Protein AF-A0A8V0Z9I4-F1 (afdb_monomer_lite)

InterPro domains:
  IPR031476 Protein of unknown function DUF4686 [PF15742] (13-391)
  IPR052825 Coiled-coil domain-containing protein Prefoldin subunit beta-like [PTHR34479] (6-498)

Organism: Gallus gallus (NCBI:txid9031)

Radius of gyration: 85.53 Å; chains: 1; bounding box: 218×69×250 Å

Secondary structure (DSSP, 8-state):
--SHHHHHHHHHHHHHHHHHHHHHHHHHHHHHHHHHHHHHHHHHHHHHHHHHHHHHHHHHHHHHHHHHHHHHHHHHHHHHHHHHHHHHHHHHHHHHHHHHHHHHHHHHHHHHHHHHHHHHHHHHHHHHHHHHHHHHHHHHHHHHHHHHHHHHHHHHHHHHHHHHHHHHHHHHHHHHHHHHHHHHHHHHHHHHHHHHHHHHHHHHHHHHHHHHHHHHHTTT-----------------SSHHHHHHHHHHHHHHHHHHHHHHHHHHHHHHHHHHHHHHHHHHHHHHHHHHHHHHHHHHHHHHHHHHHHHHHHHHHHHHHHHHHHHHHHHHHHHHHHHHHHHHHHHHHHHHHHHHHHHHHHHHHHHHHHHHHHHHHHHHHHHHHHHHHHHHHHHHHHHHHHHHHTT---------------------------------------------------------------------PPPP----------------------------

Sequence (505 aa):
MGRENADQQSLSEERFQQQEERLQQLRHDLRRVQNLCSSAERELRYEREKNIDLQKQNLLLQQECTKVKAELKQARTKLLDSTETCSSLSAQWEKSQQKVKELEQELLKCSQADKLQSSLQEKLVQEKSKVYEAQKQISKIQQKLKDSQHQLLLAEARVSDKKLLEEELKEARENEARVQQELREELLKRKLLEQQVEELRQQLRHSHETEASLAKMHVELQAKTLHALEDDKKTDSGEHLQCQKESQKLSEQLSLLKEENKALYEEGVRLLNQKDLYVRKYNEMQLRHKEKIRRAKATFIHEVKQRDSRIKQLENELSESKLQVEKGKALIAQITTENEKLLQERRRLLQRITDQEETPWSNRSTVAALQSRMKILDEENMRLHESKLHLSGHMHTSQRTLRSIHTPSTEDLKSANFSERQLQSKVSASSPRASFPPREPPDSLSSLKPVHDTKPEGGAESQDSSFCLSPSQPSEIGYLNVASPGDTTASQLQEESQSISSENF

Foldseek 3Di:
DPPPVVVVVVVVVVVVVVVVVVVVVVVVVVVVVVVVVVVVVVVVVVVVVVVVVVVVVVVVVVVVVVVVVVVVVVVVVVVVVVVVVVVVVVVVVVVVVVVVVVVVVVVVVVVVVVVVVVVVVVVVVVVVVVVVVVVVVVVVVVVVVVVVVVVVVVVVVVVVVVVVVVVVVVVVVVVVVVVVVVVVVVVVVVVVVVVVVVVVVVVVVVVVVVVVVCVVCVVVPVDDDYYDDDDDDDDDDPPPVVVVVVVVVVVVVVVVVVVVVVVVVVVVVVVVVVVVVVVVVVVVVVVVVVVVVVVVVVVVVVVVVVVVVVVVVVVVVVVVVVVVVVVVVVVVVVVVVVVVVVVVVVVVVVVVVVVVVVVVVVVVVVVVVVVVVVVVVVVVVVVVVVVVVVVVVVVVVVVVVVVPDDDDDDDDDDDDDDDDDDDDDDDDDDDDDDDDDDDDDDDDDDDDDDDDDDDDDDDDDDDDDDDDDDDDDDDDDDDDDDDDDDDDDDDDDDDDDDDDDDDDD

Structure (mmCIF, N/CA/C/O backbone):
data_AF-A0A8V0Z9I4-F1
#
_entry.id   AF-A0A8V0Z9I4-F1
#
loop_
_atom_site.group_PDB
_atom_site.id
_atom_site.type_symbol
_atom_site.label_atom_id
_atom_site.label_alt_id
_atom_site.label_comp_id
_atom_site.label_asym_id
_atom_site.label_entity_id
_atom_site.label_seq_id
_atom_site.pdbx_PDB_ins_code
_atom_site.Cartn_x
_atom_site.Cartn_y
_atom_site.Cartn_z
_atom_site.occupancy
_atom_site.B_iso_or_equiv
_atom_site.auth_seq_id
_atom_site.auth_comp_id
_atom_site.auth_asym_id
_atom_site.auth_atom_id
_atom_site.pdbx_PDB_model_num
ATOM 1 N N . MET A 1 1 ? 122.069 15.060 -123.500 1.00 45.78 1 MET A N 1
ATOM 2 C CA . MET A 1 1 ? 120.855 15.700 -122.945 1.00 45.78 1 MET A CA 1
ATOM 3 C C . MET A 1 1 ? 119.620 14.838 -123.240 1.00 45.78 1 MET A C 1
ATOM 5 O O . MET A 1 1 ? 118.727 15.281 -123.939 1.00 45.78 1 MET A O 1
ATOM 9 N N . GLY A 1 2 ? 119.586 13.575 -122.793 1.00 49.78 2 GLY A N 1
ATOM 10 C CA . GLY A 1 2 ? 118.530 12.625 -123.200 1.00 49.78 2 GLY A CA 1
ATOM 11 C C . GLY A 1 2 ? 118.286 11.468 -122.228 1.00 49.78 2 GLY A C 1
ATOM 12 O O . GLY A 1 2 ? 117.738 10.451 -122.628 1.00 49.78 2 GLY A O 1
ATOM 13 N N . ARG A 1 3 ? 118.727 11.597 -120.969 1.00 48.22 3 ARG A N 1
ATOM 14 C CA . ARG A 1 3 ? 118.475 10.612 -119.901 1.00 48.22 3 ARG A CA 1
ATOM 15 C C . ARG A 1 3 ? 117.755 11.193 -118.676 1.00 48.22 3 ARG A C 1
ATOM 17 O O . ARG A 1 3 ? 117.401 10.429 -117.801 1.00 48.22 3 ARG A O 1
ATOM 24 N N . GLU A 1 4 ? 117.463 12.497 -118.644 1.00 48.62 4 GLU A N 1
ATOM 25 C CA . GLU A 1 4 ? 116.728 13.139 -117.532 1.00 48.62 4 GLU A CA 1
ATOM 26 C C . GLU A 1 4 ? 115.205 13.226 -117.761 1.00 48.62 4 GLU A C 1
ATOM 28 O O . GLU A 1 4 ? 114.457 13.429 -116.812 1.00 48.62 4 GLU A O 1
ATOM 33 N N . ASN A 1 5 ? 114.719 13.005 -118.992 1.00 49.31 5 ASN A N 1
ATOM 34 C CA . ASN A 1 5 ? 113.283 13.106 -119.309 1.00 49.31 5 ASN A CA 1
ATOM 35 C C . ASN A 1 5 ? 112.489 11.804 -119.087 1.00 49.31 5 ASN A C 1
ATOM 37 O O . ASN A 1 5 ? 111.269 11.865 -118.983 1.00 49.31 5 ASN A O 1
ATOM 41 N N . ALA A 1 6 ? 113.151 10.643 -118.996 1.00 53.41 6 ALA A N 1
ATOM 42 C CA . ALA A 1 6 ? 112.482 9.367 -118.711 1.00 53.41 6 ALA A CA 1
ATOM 43 C C . ALA A 1 6 ? 112.234 9.173 -117.201 1.00 53.41 6 ALA A C 1
ATOM 45 O O . ALA A 1 6 ? 111.155 8.733 -116.814 1.00 53.41 6 ALA A O 1
ATOM 46 N N . ASP A 1 7 ? 113.174 9.608 -116.352 1.00 53.00 7 ASP A N 1
ATOM 47 C CA . ASP A 1 7 ? 113.027 9.570 -114.888 1.00 53.00 7 ASP A CA 1
ATOM 48 C C . ASP A 1 7 ? 112.045 10.638 -114.366 1.00 53.00 7 ASP A C 1
ATOM 50 O O . ASP A 1 7 ? 111.401 10.449 -113.338 1.00 53.00 7 ASP A O 1
ATOM 54 N N . GLN A 1 8 ? 111.862 11.756 -115.085 1.00 55.50 8 GLN A N 1
ATOM 55 C CA . GLN A 1 8 ? 110.832 12.752 -114.750 1.00 55.50 8 GLN A CA 1
ATOM 56 C C . GLN A 1 8 ? 109.408 12.303 -115.116 1.00 55.50 8 GLN A C 1
ATOM 58 O O . GLN A 1 8 ? 108.463 12.709 -114.438 1.00 55.50 8 GLN A O 1
ATOM 63 N N . GLN A 1 9 ? 109.234 11.462 -116.145 1.00 56.53 9 GLN A N 1
ATOM 64 C CA . GLN A 1 9 ? 107.925 10.909 -116.517 1.00 56.53 9 GLN A CA 1
ATOM 65 C C . GLN A 1 9 ? 107.474 9.789 -115.564 1.00 56.53 9 GLN A C 1
ATOM 67 O O . GLN A 1 9 ? 106.329 9.832 -115.117 1.00 56.53 9 GLN A O 1
ATOM 72 N N . SER A 1 10 ? 108.364 8.875 -115.156 1.00 57.25 10 SER A N 1
ATOM 73 C CA . SER A 1 10 ? 108.043 7.825 -114.170 1.00 57.25 10 SER A CA 1
ATOM 74 C C . SER A 1 10 ? 107.748 8.395 -112.776 1.00 57.25 10 SER A C 1
ATOM 76 O O . SER A 1 10 ? 106.747 8.034 -112.164 1.00 57.25 10 SER A O 1
ATOM 78 N N . LEU A 1 11 ? 108.531 9.379 -112.310 1.00 60.81 11 LEU A N 1
ATOM 79 C CA . LEU A 1 11 ? 108.273 10.081 -111.043 1.00 60.81 11 LEU A CA 1
ATOM 80 C C . LEU A 1 11 ? 106.966 10.890 -111.061 1.00 60.81 11 LEU A C 1
ATOM 82 O O . LEU A 1 11 ? 106.373 11.126 -110.006 1.00 60.81 11 LEU A O 1
ATOM 86 N N . SER A 1 12 ? 106.523 11.360 -112.231 1.00 63.78 12 SER A N 1
ATOM 87 C CA . SER A 1 12 ? 105.249 12.073 -112.378 1.00 63.78 12 SER A CA 1
ATOM 88 C C . SER A 1 12 ? 104.053 11.116 -112.379 1.00 63.78 12 SER A C 1
ATOM 90 O O . SER A 1 12 ? 103.028 11.442 -111.781 1.00 63.78 12 SER A O 1
ATOM 92 N N . GLU A 1 13 ? 104.176 9.942 -113.003 1.00 67.75 13 GLU A N 1
ATOM 93 C CA . GLU A 1 13 ? 103.154 8.885 -112.969 1.00 67.75 13 GLU A CA 1
ATOM 94 C C . GLU A 1 13 ? 103.031 8.243 -111.580 1.00 67.75 13 GLU A C 1
ATOM 96 O O . GLU A 1 13 ? 101.914 8.072 -111.098 1.00 67.75 13 GLU A O 1
ATOM 101 N N . GLU A 1 14 ? 104.139 7.990 -110.876 1.00 72.50 14 GLU A N 1
ATOM 102 C CA . GLU A 1 14 ? 104.129 7.484 -109.493 1.00 72.50 14 GLU A CA 1
ATOM 103 C C . GLU A 1 14 ? 103.497 8.486 -108.513 1.00 72.50 14 GLU A C 1
ATOM 105 O O . GLU A 1 14 ? 102.711 8.106 -107.644 1.00 72.50 14 GLU A O 1
ATOM 110 N N . ARG A 1 15 ? 103.775 9.791 -108.664 1.00 76.19 15 ARG A N 1
ATOM 111 C CA . ARG A 1 15 ? 103.100 10.841 -107.876 1.00 76.19 15 ARG A CA 1
ATOM 112 C C . ARG A 1 15 ? 101.608 10.916 -108.181 1.00 76.19 15 ARG A C 1
ATOM 114 O O . ARG A 1 15 ? 100.823 11.142 -107.262 1.00 76.19 15 ARG A O 1
ATOM 121 N N . PHE A 1 16 ? 101.218 10.735 -109.443 1.00 78.06 16 PHE A N 1
ATOM 122 C CA . PHE A 1 16 ? 99.814 10.721 -109.847 1.00 78.06 16 PHE A CA 1
ATOM 123 C C . PHE A 1 16 ? 99.081 9.498 -109.280 1.00 78.06 16 PHE A C 1
ATOM 125 O O . PHE A 1 16 ? 98.026 9.664 -108.674 1.00 78.06 16 PHE A O 1
ATOM 132 N N . GLN A 1 17 ? 99.675 8.304 -109.363 1.00 79.75 17 GLN A N 1
ATOM 133 C CA . GLN A 1 17 ? 99.148 7.077 -108.753 1.00 79.75 17 GLN A CA 1
ATOM 134 C C . GLN A 1 17 ? 99.038 7.205 -107.230 1.00 79.75 17 GLN A C 1
ATOM 136 O O . GLN A 1 17 ? 97.978 6.942 -106.671 1.00 79.75 17 GLN A O 1
ATOM 141 N N . GLN A 1 18 ? 100.066 7.726 -106.553 1.00 82.56 18 GLN A N 1
ATOM 142 C CA . GLN A 1 18 ? 100.023 7.972 -105.108 1.00 82.56 18 GLN A CA 1
ATOM 143 C C . GLN A 1 18 ? 98.934 8.991 -104.725 1.00 82.56 18 GLN A C 1
ATOM 145 O O . GLN A 1 18 ? 98.305 8.889 -103.668 1.00 82.56 18 GLN A O 1
ATOM 150 N N . GLN A 1 19 ? 98.699 10.003 -105.562 1.00 83.38 19 GLN A N 1
ATOM 151 C CA . GLN A 1 19 ? 97.641 10.988 -105.350 1.00 83.38 19 GLN A CA 1
ATOM 152 C C . GLN A 1 19 ? 96.248 10.398 -105.609 1.00 83.38 19 GLN A C 1
ATOM 154 O O . GLN A 1 19 ? 95.310 10.709 -104.874 1.00 83.38 19 GLN A O 1
ATOM 159 N N . GLU A 1 20 ? 96.113 9.511 -106.590 1.00 84.75 20 GLU A N 1
ATOM 160 C CA . GLU A 1 20 ? 94.885 8.775 -106.872 1.00 84.75 20 GLU A CA 1
ATOM 161 C C . GLU A 1 20 ? 94.555 7.767 -105.759 1.00 84.75 20 GLU A C 1
ATOM 163 O O . GLU A 1 20 ? 93.424 7.752 -105.274 1.00 84.75 20 GLU A O 1
ATOM 168 N N . GLU A 1 21 ? 95.539 7.024 -105.250 1.00 86.75 21 GLU A N 1
ATOM 169 C CA . GLU A 1 21 ? 95.413 6.153 -104.074 1.00 86.75 21 GLU A CA 1
ATOM 170 C C . GLU A 1 21 ? 95.007 6.942 -102.821 1.00 86.75 21 GLU A C 1
ATOM 172 O O . GLU A 1 21 ? 94.091 6.544 -102.100 1.00 86.75 21 GLU A O 1
ATOM 177 N N . ARG A 1 22 ? 95.612 8.116 -102.582 1.00 87.38 22 ARG A N 1
ATOM 178 C CA . ARG A 1 22 ? 95.203 9.019 -101.489 1.00 87.38 22 ARG A CA 1
ATOM 179 C C . ARG A 1 22 ? 93.771 9.514 -101.659 1.00 87.38 22 ARG A C 1
ATOM 181 O O . ARG A 1 22 ? 93.034 9.582 -100.679 1.00 87.38 22 ARG A O 1
ATOM 188 N N . LEU A 1 23 ? 93.350 9.850 -102.877 1.00 89.88 23 LEU A N 1
ATOM 189 C CA . LEU A 1 23 ? 91.965 10.237 -103.155 1.00 89.88 23 LEU A CA 1
ATOM 190 C C . LEU A 1 23 ? 90.998 9.063 -102.955 1.00 89.88 23 LEU A C 1
ATOM 192 O O . LEU A 1 23 ? 89.902 9.264 -102.429 1.00 89.88 23 LEU A O 1
ATOM 196 N N . GLN A 1 24 ? 91.381 7.841 -103.327 1.00 89.94 24 GLN A N 1
ATOM 197 C CA . GLN A 1 24 ? 90.595 6.634 -103.068 1.00 89.94 24 GLN A CA 1
ATOM 198 C C . GLN A 1 24 ? 90.481 6.344 -101.564 1.00 89.94 24 GLN A C 1
ATOM 200 O O . GLN A 1 24 ? 89.374 6.075 -101.089 1.00 89.94 24 GLN A O 1
ATOM 205 N N . GLN A 1 25 ? 91.572 6.496 -100.808 1.00 91.81 25 GLN A N 1
ATOM 206 C CA . GLN A 1 25 ? 91.599 6.369 -99.351 1.00 91.81 25 GLN A CA 1
ATOM 207 C C . GLN A 1 25 ? 90.718 7.430 -98.681 1.00 91.81 25 GLN A C 1
ATOM 209 O O . GLN A 1 25 ? 89.846 7.087 -97.890 1.00 91.81 25 GLN A O 1
ATOM 214 N N . LEU A 1 26 ? 90.834 8.702 -99.076 1.00 93.31 26 LEU A N 1
ATOM 215 C CA . LEU A 1 26 ? 89.971 9.780 -98.578 1.00 93.31 26 LEU A CA 1
ATOM 216 C C . LEU A 1 26 ? 88.490 9.527 -98.894 1.00 93.31 26 LEU A C 1
ATOM 218 O O . LEU A 1 26 ? 87.629 9.773 -98.053 1.00 93.31 26 LEU A O 1
ATOM 222 N N . ARG A 1 27 ? 88.164 8.992 -100.079 1.00 93.81 27 ARG A N 1
ATOM 223 C CA . ARG A 1 27 ? 86.790 8.582 -100.427 1.00 93.81 27 ARG A CA 1
ATOM 224 C C . ARG A 1 27 ? 86.309 7.391 -99.596 1.00 93.81 27 ARG A C 1
ATOM 226 O O . ARG A 1 27 ? 85.109 7.270 -99.344 1.00 93.81 27 ARG A O 1
ATOM 233 N N . HIS A 1 28 ? 87.197 6.474 -99.221 1.00 94.38 28 HIS A N 1
ATOM 234 C CA . HIS A 1 28 ? 86.872 5.368 -98.323 1.00 94.38 28 HIS A CA 1
ATOM 235 C C . HIS A 1 28 ? 86.628 5.874 -96.894 1.00 94.38 28 HIS A C 1
ATOM 237 O O . HIS A 1 28 ? 85.584 5.575 -96.316 1.00 94.38 28 HIS A O 1
ATOM 243 N N . ASP A 1 29 ? 87.520 6.714 -96.370 1.00 94.25 29 ASP A N 1
ATOM 244 C CA . ASP A 1 29 ? 87.421 7.301 -95.033 1.00 94.25 29 ASP A CA 1
ATOM 245 C C . ASP A 1 29 ? 86.200 8.213 -94.896 1.00 94.25 29 ASP A C 1
ATOM 247 O O . ASP A 1 29 ? 85.473 8.115 -93.908 1.00 94.25 29 ASP A O 1
ATOM 251 N N . LEU A 1 30 ? 85.888 9.020 -95.917 1.00 94.94 30 LEU A N 1
ATOM 252 C CA . LEU A 1 30 ? 84.663 9.819 -95.953 1.00 94.94 30 LEU A CA 1
ATOM 253 C C . LEU A 1 30 ? 83.416 8.930 -95.856 1.00 94.94 30 LEU A C 1
ATOM 255 O O . LEU A 1 30 ? 82.533 9.210 -95.049 1.00 94.94 30 LEU A O 1
ATOM 259 N N . ARG A 1 31 ? 83.356 7.831 -96.622 1.00 95.06 31 ARG A N 1
ATOM 260 C CA . ARG A 1 31 ? 82.243 6.866 -96.551 1.00 95.06 31 ARG A CA 1
ATOM 261 C C . ARG A 1 31 ? 82.161 6.186 -95.185 1.00 95.06 31 ARG A C 1
ATOM 263 O O . ARG A 1 31 ? 81.069 6.014 -94.650 1.00 95.06 31 ARG A O 1
ATOM 270 N N . ARG A 1 32 ? 83.301 5.832 -94.587 1.00 96.31 32 ARG A N 1
ATOM 271 C CA . ARG A 1 32 ? 83.365 5.254 -93.239 1.00 96.31 32 ARG A CA 1
ATOM 272 C C . ARG A 1 32 ? 82.838 6.230 -92.186 1.00 96.31 32 ARG A C 1
ATOM 274 O O . ARG A 1 32 ? 82.005 5.835 -91.374 1.00 96.31 32 ARG A O 1
ATOM 281 N N . VAL A 1 33 ? 83.270 7.491 -92.219 1.00 95.88 33 VAL A N 1
ATOM 282 C CA . VAL A 1 33 ? 82.785 8.540 -91.309 1.00 95.88 33 VAL A CA 1
ATOM 283 C C . VAL A 1 33 ? 81.293 8.789 -91.520 1.00 95.88 33 VAL A C 1
ATOM 285 O O . VAL A 1 33 ? 80.553 8.801 -90.546 1.00 95.88 33 VAL A O 1
ATOM 288 N N . GLN A 1 34 ? 80.817 8.884 -92.765 1.00 95.38 34 GLN A N 1
ATOM 289 C CA . GLN A 1 34 ? 79.387 9.023 -93.070 1.00 95.38 34 GLN A CA 1
ATOM 290 C C . GLN A 1 34 ? 78.551 7.869 -92.497 1.00 95.38 34 GLN A C 1
ATOM 292 O O . GLN A 1 34 ? 77.494 8.111 -91.912 1.00 95.38 34 GLN A O 1
ATOM 297 N N . ASN A 1 35 ? 79.029 6.625 -92.603 1.00 96.00 35 ASN A N 1
ATOM 298 C CA . ASN A 1 35 ? 78.361 5.457 -92.024 1.00 96.00 35 ASN A CA 1
ATOM 299 C C . ASN A 1 35 ? 78.344 5.497 -90.488 1.00 96.00 35 ASN A C 1
ATOM 301 O O . ASN A 1 35 ? 77.317 5.186 -89.883 1.00 96.00 35 ASN A O 1
ATOM 305 N N . LEU A 1 36 ? 79.451 5.903 -89.854 1.00 96.56 36 LEU A N 1
ATOM 306 C CA . LEU A 1 36 ? 79.534 6.070 -88.399 1.00 96.56 36 LEU A CA 1
ATOM 307 C C . LEU A 1 36 ? 78.612 7.193 -87.909 1.00 96.56 36 LEU A C 1
ATOM 309 O O . LEU A 1 36 ? 77.855 6.972 -86.969 1.00 96.56 36 LEU A O 1
ATOM 313 N N . CYS A 1 37 ? 78.602 8.349 -88.580 1.00 95.50 37 CYS A N 1
ATOM 314 C CA . CYS A 1 37 ? 77.675 9.446 -88.300 1.00 95.50 37 CYS A CA 1
ATOM 315 C C . CYS A 1 37 ? 76.220 8.986 -88.449 1.00 95.50 37 CYS A C 1
ATOM 317 O O . CYS A 1 37 ? 75.424 9.183 -87.539 1.00 95.50 37 CYS A O 1
ATOM 319 N N . SER A 1 38 ? 75.892 8.271 -89.529 1.00 96.25 38 SER A N 1
ATOM 320 C CA . SER A 1 38 ? 74.550 7.711 -89.743 1.00 96.25 38 SER A CA 1
ATOM 321 C C . SER A 1 38 ? 74.160 6.686 -88.668 1.00 96.25 38 SER A C 1
ATOM 323 O O . SER A 1 38 ? 72.983 6.549 -88.334 1.00 96.25 38 SER A O 1
ATOM 325 N N . SER A 1 39 ? 75.123 5.931 -88.128 1.00 97.06 39 SER A N 1
ATOM 326 C CA . SER A 1 39 ? 74.891 4.993 -87.024 1.00 97.06 39 SER A CA 1
ATOM 327 C C . SER A 1 39 ? 74.667 5.712 -85.697 1.00 97.06 39 SER A C 1
ATOM 329 O O . SER A 1 39 ? 73.694 5.411 -85.011 1.00 97.06 39 SER A O 1
ATOM 331 N N . ALA A 1 40 ? 75.508 6.696 -85.373 1.00 96.44 40 ALA A N 1
ATOM 332 C CA . ALA A 1 40 ? 75.368 7.519 -84.177 1.00 96.44 40 ALA A CA 1
ATOM 333 C C . ALA A 1 40 ? 74.057 8.323 -84.192 1.00 96.44 40 ALA A C 1
ATOM 335 O O . ALA A 1 40 ? 73.389 8.433 -83.171 1.00 96.44 40 ALA A O 1
ATOM 336 N N . GLU A 1 41 ? 73.629 8.833 -85.351 1.00 96.38 41 GLU A N 1
ATOM 337 C CA . GLU A 1 41 ? 72.328 9.492 -85.498 1.00 96.38 41 GLU A CA 1
ATOM 338 C C . GLU A 1 41 ? 71.156 8.540 -85.246 1.00 96.38 41 GLU A C 1
ATOM 340 O O . GLU A 1 41 ? 70.189 8.928 -84.589 1.00 96.38 41 GLU A O 1
ATOM 345 N N . ARG A 1 42 ? 71.224 7.296 -85.742 1.00 97.06 42 ARG A N 1
ATOM 346 C CA . ARG A 1 42 ? 70.206 6.271 -85.460 1.00 97.06 42 ARG A CA 1
ATOM 347 C C . ARG A 1 42 ? 70.148 5.933 -83.972 1.00 97.06 42 ARG A C 1
ATOM 349 O O . ARG A 1 42 ? 69.056 5.869 -83.419 1.00 97.06 42 ARG A O 1
ATOM 356 N N . GLU A 1 43 ? 71.295 5.773 -83.323 1.00 96.75 43 GLU A N 1
ATOM 357 C CA . GLU A 1 43 ? 71.377 5.498 -81.885 1.00 96.75 43 GLU A CA 1
ATOM 358 C C . GLU A 1 43 ? 70.879 6.681 -81.040 1.00 96.75 43 GLU A C 1
ATOM 360 O O . GLU A 1 43 ? 70.092 6.491 -80.116 1.00 96.75 43 GLU A O 1
ATOM 365 N N . LEU A 1 44 ? 71.219 7.920 -81.413 1.00 97.44 44 LEU A N 1
ATOM 366 C CA . LEU A 1 44 ? 70.677 9.125 -80.778 1.00 97.44 44 LEU A CA 1
ATOM 367 C C . LEU A 1 44 ? 69.156 9.231 -80.933 1.00 97.44 44 LEU A C 1
ATOM 369 O O . LEU A 1 44 ? 68.483 9.667 -80.000 1.00 97.44 44 LEU A O 1
ATOM 373 N N . ARG A 1 45 ? 68.598 8.859 -82.094 1.00 97.38 45 ARG A N 1
ATOM 374 C CA . ARG A 1 45 ? 67.139 8.795 -82.288 1.00 97.38 45 ARG A CA 1
ATOM 375 C C . ARG A 1 45 ? 66.516 7.736 -81.380 1.00 97.38 45 ARG A C 1
ATOM 377 O O . ARG A 1 45 ? 65.567 8.061 -80.675 1.00 97.38 45 ARG A O 1
ATOM 384 N N . TYR A 1 46 ? 67.097 6.539 -81.330 1.00 97.88 46 TYR A N 1
ATOM 385 C CA . TYR A 1 46 ? 66.636 5.456 -80.462 1.00 97.88 46 TYR A CA 1
ATOM 386 C C . TYR A 1 46 ? 66.656 5.848 -78.975 1.00 97.88 46 TYR A C 1
ATOM 388 O O . TYR A 1 46 ? 65.657 5.685 -78.279 1.00 97.88 46 TYR A O 1
ATOM 396 N N . GLU A 1 47 ? 67.745 6.441 -78.479 1.00 97.31 47 GLU A N 1
ATOM 397 C CA . GLU A 1 47 ? 67.818 6.877 -77.079 1.00 97.31 47 GLU A CA 1
ATOM 398 C C . GLU A 1 47 ? 66.875 8.056 -76.781 1.00 97.31 47 GLU A C 1
ATOM 400 O O . GLU A 1 47 ? 66.327 8.131 -75.681 1.00 97.31 47 GLU A O 1
ATOM 405 N N . ARG A 1 48 ? 66.610 8.952 -77.746 1.00 97.56 48 ARG A N 1
ATOM 406 C CA . ARG A 1 48 ? 65.580 10.001 -77.599 1.00 97.56 48 ARG A CA 1
ATOM 407 C C . ARG A 1 48 ? 64.174 9.411 -77.505 1.00 97.56 48 ARG A C 1
ATOM 409 O O . ARG A 1 48 ? 63.418 9.825 -76.631 1.00 97.56 48 ARG A O 1
ATOM 416 N N . GLU A 1 49 ? 63.830 8.456 -78.365 1.00 97.56 49 GLU A N 1
ATOM 417 C CA . GLU A 1 49 ? 62.539 7.752 -78.329 1.00 97.56 49 GLU A CA 1
ATOM 418 C C . GLU A 1 49 ? 62.356 7.011 -77.000 1.00 97.56 49 GLU A C 1
ATOM 420 O O . GLU A 1 49 ? 61.361 7.211 -76.303 1.00 97.56 49 GLU A O 1
ATOM 425 N N . LYS A 1 50 ? 63.375 6.264 -76.571 1.00 98.06 50 LYS A N 1
ATOM 426 C CA . LYS A 1 50 ? 63.408 5.601 -75.265 1.00 98.06 50 LYS A CA 1
ATOM 427 C C . LYS A 1 50 ? 63.282 6.586 -74.100 1.00 98.06 50 LYS A C 1
ATOM 429 O O . LYS A 1 50 ? 62.585 6.295 -73.132 1.00 98.06 50 LYS A O 1
ATOM 434 N N . ASN A 1 51 ? 63.920 7.758 -74.170 1.00 97.69 51 ASN A N 1
ATOM 435 C CA . ASN A 1 51 ? 63.777 8.796 -73.146 1.00 97.69 51 ASN A CA 1
ATOM 436 C C . ASN A 1 51 ? 62.337 9.323 -73.077 1.00 97.69 51 ASN A C 1
ATOM 438 O O . ASN A 1 51 ? 61.793 9.448 -71.984 1.00 97.69 51 ASN A O 1
ATOM 442 N N . ILE A 1 52 ? 61.699 9.564 -74.227 1.00 97.81 52 ILE A N 1
ATOM 443 C CA . ILE A 1 52 ? 60.287 9.964 -74.301 1.00 97.81 52 ILE A CA 1
ATOM 444 C C . ILE A 1 52 ? 59.390 8.892 -73.671 1.00 97.81 52 ILE A C 1
ATOM 446 O O . ILE A 1 52 ? 58.486 9.218 -72.903 1.00 97.81 52 ILE A O 1
ATOM 450 N N . ASP A 1 53 ? 59.638 7.613 -73.946 1.00 98.00 53 ASP A N 1
ATOM 451 C CA . ASP A 1 53 ? 58.845 6.530 -73.363 1.00 98.00 53 ASP A 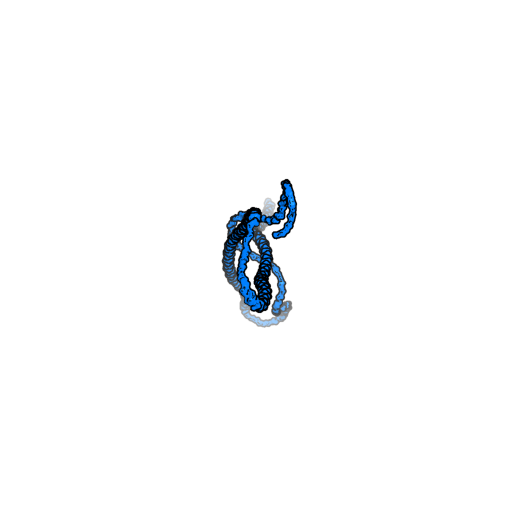CA 1
ATOM 452 C C . ASP A 1 53 ? 59.062 6.390 -71.851 1.00 98.00 53 ASP A C 1
ATOM 454 O O . ASP A 1 53 ? 58.092 6.234 -71.106 1.00 98.00 53 ASP A O 1
ATOM 458 N N . LEU A 1 54 ? 60.296 6.557 -71.363 1.00 97.94 54 LEU A N 1
ATOM 459 C CA . LEU A 1 54 ? 60.582 6.636 -69.927 1.00 97.94 54 LEU A CA 1
ATOM 460 C C . LEU A 1 54 ? 59.892 7.840 -69.269 1.00 97.94 54 LEU A C 1
ATOM 462 O O . LEU A 1 54 ? 59.366 7.709 -68.165 1.00 97.94 54 LEU A O 1
ATOM 466 N N . GLN A 1 55 ? 59.843 8.999 -69.933 1.00 97.94 55 GLN A N 1
ATOM 467 C CA . GLN A 1 55 ? 59.111 10.171 -69.441 1.00 97.94 55 GLN A CA 1
ATOM 468 C C . GLN A 1 55 ? 57.608 9.890 -69.330 1.00 97.94 55 GLN A C 1
ATOM 470 O O . GLN A 1 55 ? 57.003 10.219 -68.308 1.00 97.94 55 GLN A O 1
ATOM 475 N N . LYS A 1 56 ? 57.005 9.228 -70.330 1.00 97.88 56 LYS A N 1
ATOM 476 C CA . LYS A 1 56 ? 55.596 8.799 -70.272 1.00 97.88 56 LYS A CA 1
ATOM 477 C C . LYS A 1 56 ? 55.353 7.838 -69.108 1.00 97.88 56 LYS A C 1
ATOM 479 O O . LYS A 1 56 ? 54.395 8.019 -68.363 1.00 97.88 56 LYS A O 1
ATOM 484 N N . GLN A 1 57 ? 56.223 6.844 -68.925 1.00 98.06 57 GLN A N 1
ATOM 485 C CA . GLN A 1 57 ? 56.127 5.904 -67.805 1.00 98.06 57 GLN A CA 1
ATOM 486 C C . GLN A 1 57 ? 56.262 6.613 -66.454 1.00 98.06 57 GLN A C 1
ATOM 488 O O . GLN A 1 57 ? 55.498 6.326 -65.537 1.00 98.06 57 GLN A O 1
ATOM 493 N N . ASN A 1 58 ? 57.182 7.574 -66.328 1.00 97.88 58 ASN A N 1
ATOM 494 C CA . ASN A 1 58 ? 57.348 8.352 -65.102 1.00 97.88 58 ASN A CA 1
ATOM 495 C C . ASN A 1 58 ? 56.095 9.183 -64.790 1.00 97.88 58 ASN A C 1
ATOM 497 O O . ASN A 1 58 ? 55.643 9.197 -63.648 1.00 97.88 58 ASN A O 1
ATOM 501 N N . LEU A 1 59 ? 55.486 9.804 -65.806 1.00 97.94 59 LEU A N 1
ATOM 502 C CA . LEU A 1 59 ? 54.233 10.542 -65.649 1.00 97.94 59 LEU A CA 1
ATOM 503 C C . LEU A 1 59 ? 53.086 9.629 -65.188 1.00 97.94 59 LEU A C 1
ATOM 505 O O . LEU A 1 59 ? 52.358 9.990 -64.266 1.00 97.94 59 LEU A O 1
ATOM 509 N N . LEU A 1 60 ? 52.950 8.439 -65.782 1.00 98.06 60 LEU A N 1
ATOM 510 C CA . LEU A 1 60 ? 51.954 7.447 -65.361 1.00 98.06 60 LEU A CA 1
ATOM 511 C C . LEU A 1 60 ? 52.183 6.996 -63.913 1.00 98.06 60 LEU A C 1
ATOM 513 O O . LEU A 1 60 ? 51.245 6.963 -63.122 1.00 98.06 60 LEU A O 1
ATOM 517 N N . LEU A 1 61 ? 53.433 6.720 -63.529 1.00 98.25 61 LEU A N 1
ATOM 518 C CA . LEU A 1 61 ? 53.778 6.372 -62.148 1.00 98.25 61 LEU A CA 1
ATOM 519 C C . LEU A 1 61 ? 53.444 7.505 -61.172 1.00 98.25 61 LEU A C 1
ATOM 521 O O . LEU A 1 61 ? 52.913 7.241 -60.097 1.00 98.25 61 LEU A O 1
ATOM 525 N N . GLN A 1 62 ? 53.700 8.764 -61.536 1.00 98.00 62 GLN A N 1
ATOM 526 C CA . GLN A 1 62 ? 53.317 9.913 -60.712 1.00 98.00 62 GLN A CA 1
ATOM 527 C C . GLN A 1 62 ? 51.796 10.002 -60.543 1.00 98.00 62 GLN A C 1
ATOM 529 O O . GLN A 1 62 ? 51.323 10.202 -59.422 1.00 98.00 62 GLN A O 1
ATOM 534 N N . GLN A 1 63 ? 51.029 9.806 -61.619 1.00 97.81 63 GLN A N 1
ATOM 535 C CA . GLN A 1 63 ? 49.565 9.780 -61.563 1.00 97.81 63 GLN A CA 1
ATOM 536 C C . GLN A 1 63 ? 49.067 8.673 -60.623 1.00 97.81 63 GLN A C 1
ATOM 538 O O . GLN A 1 63 ? 48.304 8.962 -59.698 1.00 97.81 63 GLN A O 1
ATOM 543 N N . GLU A 1 64 ? 49.569 7.445 -60.759 1.00 97.56 64 GLU A N 1
ATOM 544 C CA . GLU A 1 64 ? 49.212 6.338 -59.862 1.00 97.56 64 GLU A CA 1
ATOM 545 C C . GLU A 1 64 ? 49.636 6.605 -58.408 1.00 97.56 64 GLU A C 1
ATOM 547 O O . GLU A 1 64 ? 48.849 6.392 -57.485 1.00 97.56 64 GLU A O 1
ATOM 552 N N . CYS A 1 65 ? 50.820 7.182 -58.165 1.00 97.75 65 CYS A N 1
ATOM 553 C CA . CYS A 1 65 ? 51.234 7.596 -56.822 1.00 97.75 65 CYS A CA 1
ATOM 554 C C . CYS A 1 65 ? 50.273 8.625 -56.207 1.00 97.75 65 CYS A C 1
ATOM 556 O O . CYS A 1 65 ? 49.964 8.547 -55.014 1.00 97.75 65 CYS A O 1
ATOM 558 N N . THR A 1 66 ? 49.782 9.592 -56.991 1.00 97.50 66 THR A N 1
ATOM 559 C CA . THR A 1 66 ? 48.801 10.573 -56.496 1.00 97.50 66 THR A CA 1
ATOM 560 C C . THR A 1 66 ? 47.445 9.938 -56.207 1.00 97.50 66 THR A C 1
ATOM 562 O O . THR A 1 66 ? 46.843 10.253 -55.176 1.00 97.50 66 THR A O 1
ATOM 565 N N . LYS A 1 67 ? 47.006 8.996 -57.049 1.00 98.38 67 LYS A N 1
ATOM 566 C CA . LYS A 1 67 ? 45.763 8.243 -56.877 1.00 98.38 67 LYS A CA 1
ATOM 567 C C . LYS A 1 67 ? 45.800 7.385 -55.613 1.00 98.38 67 LYS A C 1
ATOM 569 O O . LYS A 1 67 ? 44.953 7.559 -54.741 1.00 98.38 67 LYS A O 1
ATOM 574 N N . VAL A 1 68 ? 46.844 6.573 -55.437 1.00 98.19 68 VAL A N 1
ATOM 575 C CA . VAL A 1 68 ? 47.043 5.752 -54.229 1.00 98.19 68 VAL A CA 1
ATOM 576 C C . VAL A 1 68 ? 47.124 6.624 -52.973 1.00 98.19 68 VAL A C 1
ATOM 578 O O . VAL A 1 68 ? 46.558 6.286 -51.934 1.00 98.19 68 VAL A O 1
ATOM 581 N N . LYS A 1 69 ? 47.774 7.795 -53.043 1.00 98.25 69 LYS A N 1
ATOM 582 C CA . LYS A 1 69 ? 47.833 8.735 -51.912 1.00 98.25 69 LYS A CA 1
ATOM 583 C C . LYS A 1 69 ? 46.455 9.302 -51.552 1.00 98.25 69 LYS A C 1
ATOM 585 O O . LYS A 1 69 ? 46.191 9.523 -50.368 1.00 98.25 69 LYS A O 1
ATOM 590 N N . ALA A 1 70 ? 45.593 9.554 -52.536 1.00 97.12 70 ALA A N 1
ATOM 591 C CA . ALA A 1 70 ? 44.219 9.992 -52.306 1.00 97.12 70 ALA A CA 1
ATOM 592 C C . ALA A 1 70 ? 43.362 8.865 -51.704 1.00 97.12 70 ALA A C 1
ATOM 594 O O . ALA A 1 70 ? 42.705 9.087 -50.687 1.00 97.12 70 ALA A O 1
ATOM 595 N N . GLU A 1 71 ? 43.447 7.651 -52.252 1.00 97.81 71 GLU A N 1
ATOM 596 C CA . GLU A 1 71 ? 42.756 6.463 -51.733 1.00 97.81 71 GLU A CA 1
ATOM 597 C C . GLU A 1 71 ? 43.180 6.144 -50.293 1.00 97.81 71 GLU A C 1
ATOM 599 O O . GLU A 1 71 ? 42.330 5.896 -49.441 1.00 97.81 71 GLU A O 1
ATOM 604 N N . LEU A 1 72 ? 44.471 6.258 -49.963 1.00 97.75 72 LEU A N 1
ATOM 605 C CA . LEU A 1 72 ? 44.967 6.072 -48.596 1.00 97.75 72 LEU A CA 1
ATOM 606 C C . LEU A 1 72 ? 44.399 7.116 -47.624 1.00 97.75 72 LEU A C 1
ATOM 608 O O . LEU A 1 72 ? 44.039 6.779 -46.496 1.00 97.75 72 LEU A O 1
ATOM 612 N N . LYS A 1 73 ? 44.311 8.390 -48.032 1.00 97.94 73 LYS A N 1
ATOM 613 C CA . LYS A 1 73 ? 43.681 9.440 -47.210 1.00 97.94 73 LYS A CA 1
ATOM 614 C C . LYS A 1 73 ? 42.192 9.162 -47.002 1.00 97.94 73 LYS A C 1
ATOM 616 O O . LYS A 1 73 ? 41.691 9.325 -45.890 1.00 97.94 73 LYS A O 1
ATOM 621 N N . GLN A 1 74 ? 41.502 8.708 -48.044 1.00 98.12 74 GLN A N 1
ATOM 622 C CA . GLN A 1 74 ? 40.097 8.327 -47.956 1.00 98.12 74 GLN A CA 1
ATOM 623 C C . GLN A 1 74 ? 39.894 7.099 -47.051 1.00 98.12 74 GLN A C 1
ATOM 625 O O . GLN A 1 74 ? 38.974 7.073 -46.242 1.00 98.12 74 GLN A O 1
ATOM 630 N N . ALA A 1 75 ? 40.761 6.091 -47.137 1.00 97.69 75 ALA A N 1
ATOM 631 C CA . ALA A 1 75 ? 40.698 4.917 -46.271 1.00 97.69 75 ALA A CA 1
ATOM 632 C C . ALA A 1 75 ? 40.964 5.280 -44.801 1.00 97.69 75 ALA A C 1
ATOM 634 O O . ALA A 1 75 ? 40.273 4.789 -43.914 1.00 97.69 75 ALA A O 1
ATOM 635 N N . ARG A 1 76 ? 41.919 6.183 -44.535 1.00 97.69 76 ARG A N 1
ATOM 636 C CA . ARG A 1 76 ? 42.216 6.668 -43.175 1.00 97.69 76 ARG A CA 1
ATOM 637 C C . ARG A 1 76 ? 41.059 7.445 -42.553 1.00 97.69 76 ARG A C 1
ATOM 639 O O . ARG A 1 76 ? 40.778 7.241 -41.381 1.00 97.69 76 ARG A O 1
ATOM 646 N N . THR A 1 77 ? 40.402 8.312 -43.321 1.00 97.31 77 THR A N 1
ATOM 647 C CA . THR A 1 77 ? 39.220 9.053 -42.840 1.00 97.31 77 THR A CA 1
ATOM 648 C C . THR A 1 77 ? 38.067 8.101 -42.538 1.00 97.31 77 THR A C 1
ATOM 650 O O . THR A 1 77 ? 37.588 8.089 -41.413 1.00 97.31 77 THR A O 1
ATOM 653 N N . LYS A 1 78 ? 37.745 7.181 -43.458 1.00 98.00 78 LYS A N 1
ATOM 654 C CA . LYS A 1 78 ? 36.744 6.126 -43.212 1.00 98.00 78 LYS A CA 1
ATOM 655 C C . LYS A 1 78 ? 37.055 5.276 -41.976 1.00 98.00 78 LYS A C 1
ATOM 657 O O . LYS A 1 78 ? 36.141 4.909 -41.246 1.00 98.00 78 LYS A O 1
ATOM 662 N N . LEU A 1 79 ? 38.329 4.953 -41.740 1.00 97.06 79 LEU A N 1
ATOM 663 C CA . LEU A 1 79 ? 38.742 4.199 -40.557 1.00 97.06 79 LEU A CA 1
ATOM 664 C C . LEU A 1 79 ? 38.484 4.991 -39.268 1.00 97.06 79 LEU A C 1
ATOM 666 O O . LEU A 1 79 ? 37.957 4.420 -38.314 1.00 97.06 79 LEU A O 1
ATOM 670 N N . LEU A 1 80 ? 38.816 6.285 -39.241 1.00 97.75 80 LEU A N 1
ATOM 671 C CA . LEU A 1 80 ? 38.542 7.154 -38.093 1.00 97.75 80 LEU A CA 1
ATOM 672 C C . LEU A 1 80 ? 37.037 7.245 -37.819 1.00 97.75 80 LEU A C 1
ATOM 674 O O . LEU A 1 80 ? 36.624 6.945 -36.702 1.00 97.75 80 LEU A O 1
ATOM 678 N N . ASP A 1 81 ? 36.228 7.513 -38.846 1.00 97.12 81 ASP A N 1
ATOM 679 C CA . ASP A 1 81 ? 34.765 7.586 -38.724 1.00 97.12 81 ASP A CA 1
ATOM 680 C C . ASP A 1 81 ? 34.179 6.251 -38.216 1.00 97.12 81 ASP A C 1
ATOM 682 O O . ASP A 1 81 ? 33.331 6.210 -37.322 1.00 97.12 81 ASP A O 1
ATOM 686 N N . SER A 1 82 ? 34.673 5.118 -38.734 1.00 95.75 82 SER A N 1
ATOM 687 C CA . SER A 1 82 ? 34.257 3.787 -38.265 1.00 95.75 82 SER A CA 1
ATOM 688 C C . SER A 1 82 ? 34.673 3.508 -36.813 1.00 95.75 82 SER A C 1
ATOM 690 O O . SER A 1 82 ? 33.956 2.846 -36.071 1.00 95.75 82 SER A O 1
ATOM 692 N N . THR A 1 83 ? 35.814 4.043 -36.371 1.00 96.69 83 THR A N 1
ATOM 693 C CA . THR A 1 83 ? 36.296 3.876 -34.993 1.00 96.69 83 THR A CA 1
ATOM 694 C C . THR A 1 83 ? 35.463 4.712 -34.021 1.00 96.69 83 THR A C 1
ATOM 696 O O . THR A 1 83 ? 35.106 4.238 -32.940 1.00 96.69 83 THR A O 1
ATOM 699 N N . GLU A 1 84 ? 35.108 5.938 -34.411 1.00 97.12 84 GLU A N 1
ATOM 700 C CA . GLU A 1 84 ? 34.242 6.824 -33.633 1.00 97.12 84 GLU A CA 1
ATOM 701 C C . GLU A 1 84 ? 32.826 6.248 -33.495 1.00 97.12 84 GLU A C 1
ATOM 703 O O . GLU A 1 84 ? 32.295 6.157 -32.386 1.00 97.12 84 GLU A O 1
ATOM 708 N N . THR A 1 85 ? 32.244 5.760 -34.594 1.00 96.94 85 THR A N 1
ATOM 709 C CA . THR A 1 85 ? 30.925 5.103 -34.573 1.00 96.94 85 THR A CA 1
ATOM 710 C C . THR A 1 85 ? 30.928 3.834 -33.715 1.00 96.94 85 THR A C 1
ATOM 712 O O . THR A 1 85 ? 30.049 3.680 -32.867 1.00 96.94 85 THR A O 1
ATOM 715 N N . CYS A 1 86 ? 31.944 2.969 -33.828 1.00 95.31 86 CYS A N 1
ATOM 716 C CA . CYS A 1 86 ? 32.107 1.801 -32.951 1.00 95.31 86 CYS A CA 1
ATOM 717 C C . CYS A 1 86 ? 32.223 2.182 -31.466 1.00 95.31 86 CYS A C 1
ATOM 719 O O . CYS A 1 86 ? 31.635 1.520 -30.608 1.00 95.31 86 CYS A O 1
ATOM 721 N N . SER A 1 87 ? 32.945 3.260 -31.150 1.00 97.00 87 SER A N 1
ATOM 722 C CA . SER A 1 87 ? 33.079 3.759 -29.774 1.00 97.00 87 SER A CA 1
ATOM 723 C C . SER A 1 87 ? 31.743 4.284 -29.232 1.00 97.00 87 SER A C 1
ATOM 725 O O . SER A 1 87 ? 31.351 3.944 -28.115 1.00 97.00 87 SER A O 1
ATOM 727 N N . SER A 1 88 ? 30.996 5.046 -30.040 1.00 96.94 88 SER A N 1
ATOM 728 C CA . SER A 1 88 ? 29.656 5.539 -29.688 1.00 96.94 88 SER A CA 1
ATOM 729 C C . SER A 1 88 ? 28.668 4.394 -29.446 1.00 96.94 88 SER A C 1
ATOM 731 O O . SER A 1 88 ? 27.984 4.364 -28.419 1.00 96.94 88 SER A O 1
ATOM 733 N N . LEU A 1 89 ? 28.634 3.406 -30.345 1.00 96.38 89 LEU A N 1
ATOM 734 C CA . LEU A 1 89 ? 27.776 2.229 -30.210 1.00 96.38 89 LEU A CA 1
ATOM 735 C C . LEU A 1 89 ? 28.136 1.397 -28.974 1.00 96.38 89 LEU A C 1
ATOM 737 O O . LEU A 1 89 ? 27.232 0.948 -28.272 1.00 96.38 89 LEU A O 1
ATOM 741 N N . SER A 1 90 ? 29.425 1.251 -28.659 1.00 95.69 90 SER A N 1
ATOM 742 C CA . SER A 1 90 ? 29.874 0.553 -27.447 1.00 95.69 90 SER A CA 1
ATOM 743 C C . SER A 1 90 ? 29.393 1.267 -26.180 1.00 95.69 90 SER A C 1
ATOM 745 O O . SER A 1 90 ? 28.808 0.635 -25.303 1.00 95.69 90 SER A O 1
ATOM 747 N N . ALA A 1 91 ? 29.514 2.598 -26.120 1.00 95.56 91 ALA A N 1
ATOM 748 C CA . ALA A 1 91 ? 29.000 3.387 -24.999 1.00 95.56 91 ALA A CA 1
ATOM 749 C C . ALA A 1 91 ? 27.463 3.316 -24.878 1.00 95.56 91 ALA A C 1
ATOM 751 O O . ALA A 1 91 ? 26.920 3.278 -23.772 1.00 95.56 91 ALA A O 1
ATOM 752 N N . GLN A 1 92 ? 26.732 3.289 -26.001 1.00 97.06 92 GLN A N 1
ATOM 753 C CA . GLN A 1 92 ? 25.280 3.070 -25.991 1.00 97.06 92 GLN A CA 1
ATOM 754 C C . GLN A 1 92 ? 24.923 1.665 -25.484 1.00 97.06 92 GLN A C 1
ATOM 756 O O . GLN A 1 92 ? 23.982 1.520 -24.699 1.00 97.06 92 GLN A O 1
ATOM 761 N N . TRP A 1 93 ? 25.671 0.642 -25.902 1.00 96.38 93 TRP A N 1
ATOM 762 C CA . TRP A 1 93 ? 25.477 -0.731 -25.450 1.00 96.38 93 TRP A CA 1
ATOM 763 C C . TRP A 1 93 ? 25.721 -0.861 -23.943 1.00 96.38 93 TRP A C 1
ATOM 765 O O . TRP A 1 93 ? 24.854 -1.383 -23.244 1.00 96.38 93 TRP A O 1
ATOM 775 N N . GLU A 1 94 ? 26.804 -0.291 -23.411 1.00 97.56 94 GLU A N 1
ATOM 776 C CA . GLU A 1 94 ? 27.086 -0.273 -21.968 1.00 97.56 94 GLU A CA 1
ATOM 777 C C . GLU A 1 94 ? 25.970 0.412 -21.168 1.00 97.56 94 GLU A C 1
ATOM 779 O O . GLU A 1 94 ? 25.494 -0.130 -20.168 1.00 97.56 94 GLU A O 1
ATOM 784 N N . LYS A 1 95 ? 25.476 1.567 -21.638 1.00 97.25 95 LYS A N 1
ATOM 785 C CA . LYS A 1 95 ? 24.321 2.250 -21.027 1.00 97.25 95 LYS A CA 1
ATOM 786 C C . LYS A 1 95 ? 23.076 1.364 -21.028 1.00 97.25 95 LYS A C 1
ATOM 788 O O . LYS A 1 95 ? 22.378 1.282 -20.019 1.00 97.25 95 LYS A O 1
ATOM 793 N N . SER A 1 96 ? 22.801 0.682 -22.141 1.00 91.44 96 SER A N 1
ATOM 794 C CA . SER A 1 96 ? 21.663 -0.237 -22.236 1.00 91.44 96 SER A CA 1
ATOM 795 C C . SER A 1 96 ? 21.816 -1.437 -21.294 1.00 91.44 96 SER A C 1
ATOM 797 O O . SER A 1 96 ? 20.860 -1.808 -20.617 1.00 91.44 96 SER A O 1
ATOM 799 N N . GLN A 1 97 ? 23.029 -1.979 -21.160 1.00 95.06 97 GLN A N 1
ATOM 800 C CA . GLN A 1 97 ? 23.335 -3.080 -20.254 1.00 95.06 97 GLN A CA 1
ATOM 801 C C . GLN A 1 97 ? 23.156 -2.663 -18.790 1.00 95.06 97 GLN A C 1
ATOM 803 O O . GLN A 1 97 ? 22.588 -3.413 -17.996 1.00 95.06 97 GLN A O 1
ATOM 808 N N . GLN A 1 98 ? 23.600 -1.457 -18.430 1.00 95.19 98 GLN A N 1
ATOM 809 C CA . GLN A 1 98 ? 23.380 -0.912 -17.096 1.00 95.19 98 GLN A CA 1
ATOM 810 C C . GLN A 1 98 ? 21.885 -0.730 -16.814 1.00 95.19 98 GLN A C 1
ATOM 812 O O . GLN A 1 98 ? 21.419 -1.101 -15.736 1.00 95.19 98 GLN A O 1
ATOM 817 N N . LYS A 1 99 ? 21.111 -0.260 -17.801 1.00 97.69 99 LYS A N 1
ATOM 818 C CA . LYS A 1 99 ? 19.664 -0.102 -17.640 1.00 97.69 99 LYS A CA 1
ATOM 819 C C . LYS A 1 99 ? 18.940 -1.432 -17.430 1.00 97.69 99 LYS A C 1
ATOM 821 O O . LYS A 1 99 ? 18.016 -1.499 -16.624 1.00 97.69 99 LYS A O 1
ATOM 826 N N . VAL A 1 100 ? 19.371 -2.493 -18.113 1.00 94.44 100 VAL A N 1
ATOM 827 C CA . VAL A 1 100 ? 18.843 -3.849 -17.896 1.00 94.44 100 VAL A CA 1
ATOM 828 C C . VAL A 1 100 ? 19.087 -4.302 -16.454 1.00 94.44 100 VAL A C 1
ATOM 830 O O . VAL A 1 100 ? 18.143 -4.733 -15.798 1.00 94.44 100 VAL A O 1
ATOM 833 N N . LYS A 1 101 ? 20.302 -4.117 -15.920 1.00 95.88 101 LYS A N 1
ATOM 834 C CA . LYS A 1 101 ? 20.625 -4.477 -14.525 1.00 95.88 101 LYS A CA 1
ATOM 835 C C . LYS A 1 101 ? 19.771 -3.717 -13.505 1.00 95.88 101 LYS A C 1
ATOM 837 O O . LYS A 1 101 ? 19.364 -4.291 -12.498 1.00 95.88 101 LYS A O 1
ATOM 842 N N . GLU A 1 102 ? 19.491 -2.437 -13.747 1.00 95.88 102 GLU A N 1
ATOM 843 C CA . GLU A 1 102 ? 18.589 -1.646 -12.895 1.00 95.88 102 GLU A CA 1
ATOM 844 C C . GLU A 1 102 ? 17.163 -2.211 -12.898 1.00 95.88 102 GLU A C 1
ATOM 846 O O . GLU A 1 102 ? 16.582 -2.421 -11.833 1.00 95.88 102 GLU A O 1
ATOM 851 N N . LEU A 1 103 ? 16.620 -2.514 -14.082 1.00 95.06 103 LEU A N 1
ATOM 852 C CA . LEU A 1 103 ? 15.276 -3.081 -14.221 1.00 95.06 103 LEU A CA 1
ATOM 853 C C . LEU A 1 103 ? 15.168 -4.474 -13.583 1.00 95.06 103 LEU A C 1
ATOM 855 O O . LEU A 1 103 ? 14.155 -4.789 -12.963 1.00 95.06 103 LEU A O 1
ATOM 859 N N . GLU A 1 104 ? 16.213 -5.299 -13.673 1.00 94.00 104 GLU A N 1
ATOM 860 C CA . GLU A 1 104 ? 16.277 -6.593 -12.981 1.00 94.00 104 GLU A CA 1
ATOM 861 C C . GLU A 1 104 ? 16.219 -6.428 -11.453 1.00 94.00 104 GLU A C 1
ATOM 863 O O . GLU A 1 104 ? 15.513 -7.172 -10.767 1.00 94.00 104 GLU A O 1
ATOM 868 N N . GLN A 1 105 ? 16.908 -5.424 -10.901 1.00 93.75 105 GLN A N 1
ATOM 869 C CA . GLN A 1 105 ? 16.852 -5.121 -9.467 1.00 93.75 105 GLN A CA 1
ATOM 870 C C . GLN A 1 105 ? 15.479 -4.595 -9.035 1.00 93.75 105 GLN A C 1
ATOM 872 O O . GLN A 1 105 ? 14.992 -4.963 -7.964 1.00 93.75 105 GLN A O 1
ATOM 877 N N . GLU A 1 106 ? 14.845 -3.745 -9.843 1.00 94.25 106 GLU A N 1
ATOM 878 C CA . GLU A 1 106 ? 13.478 -3.274 -9.598 1.00 94.25 106 GLU A CA 1
ATOM 879 C C . GLU A 1 106 ? 12.475 -4.434 -9.627 1.00 94.25 106 GLU A C 1
ATOM 881 O O . GLU A 1 106 ? 11.665 -4.559 -8.708 1.00 94.25 106 GLU A O 1
ATOM 886 N N . LEU A 1 107 ? 12.594 -5.350 -10.593 1.00 94.69 107 LEU A N 1
ATOM 887 C CA . LEU A 1 107 ? 11.751 -6.543 -10.678 1.00 94.69 107 LEU A CA 1
ATOM 888 C C . LEU A 1 107 ? 11.885 -7.435 -9.434 1.00 94.69 107 LEU A C 1
ATOM 890 O O . LEU A 1 107 ? 10.881 -7.914 -8.900 1.00 94.69 107 LEU A O 1
ATOM 894 N N . LEU A 1 108 ? 13.108 -7.633 -8.931 1.00 92.38 108 LEU A N 1
ATOM 895 C CA . LEU A 1 108 ? 13.341 -8.383 -7.693 1.00 92.38 108 LEU A CA 1
ATOM 896 C C . LEU A 1 108 ? 12.686 -7.708 -6.480 1.00 92.38 108 LEU A C 1
ATOM 898 O O . LEU A 1 108 ? 12.072 -8.399 -5.662 1.00 92.38 108 LEU A O 1
ATOM 902 N N . LYS A 1 109 ? 12.768 -6.376 -6.371 1.00 94.62 109 LYS A N 1
ATOM 903 C CA . LYS A 1 109 ? 12.101 -5.609 -5.304 1.00 94.62 109 LYS A CA 1
ATOM 904 C C . LYS A 1 109 ? 10.580 -5.742 -5.387 1.00 94.62 109 LYS A C 1
ATOM 906 O O . LYS A 1 109 ? 9.948 -6.005 -4.366 1.00 94.62 109 LYS A O 1
ATOM 911 N N . CYS A 1 110 ? 10.001 -5.631 -6.584 1.00 92.25 110 CYS A N 1
ATOM 912 C CA . CYS A 1 110 ? 8.569 -5.846 -6.805 1.00 92.25 110 CYS A CA 1
ATOM 913 C C . CYS A 1 110 ? 8.144 -7.262 -6.392 1.00 92.25 110 CYS A C 1
ATOM 915 O O . CYS A 1 110 ? 7.217 -7.413 -5.606 1.00 92.25 110 CYS A O 1
ATOM 917 N N . SER A 1 111 ? 8.886 -8.296 -6.802 1.00 91.50 111 SER A N 1
ATOM 918 C CA . SER A 1 111 ? 8.587 -9.683 -6.417 1.00 91.50 111 SER A CA 1
ATOM 919 C C . SER A 1 111 ? 8.629 -9.905 -4.898 1.00 91.50 111 SER A C 1
ATOM 921 O O . SER A 1 111 ? 7.818 -10.653 -4.347 1.00 91.50 111 SER A O 1
ATOM 923 N N . GLN A 1 112 ? 9.564 -9.263 -4.191 1.00 93.75 112 GLN A N 1
ATOM 924 C CA . GLN A 1 112 ? 9.616 -9.316 -2.727 1.00 93.75 112 GLN A CA 1
ATOM 925 C C . GLN A 1 112 ? 8.418 -8.604 -2.086 1.00 93.75 112 GLN A C 1
ATOM 927 O O . GLN A 1 112 ? 7.832 -9.138 -1.142 1.00 93.75 112 GLN A O 1
ATOM 932 N N . ALA A 1 113 ? 8.027 -7.442 -2.613 1.00 92.44 113 ALA A N 1
ATOM 933 C CA . ALA A 1 113 ? 6.845 -6.717 -2.159 1.00 92.44 113 ALA A CA 1
ATOM 934 C C . ALA A 1 113 ? 5.562 -7.544 -2.356 1.00 92.44 113 ALA A C 1
ATOM 936 O O . ALA A 1 113 ? 4.774 -7.661 -1.419 1.00 92.44 113 ALA A O 1
ATOM 937 N N . ASP A 1 114 ? 5.405 -8.212 -3.502 1.00 92.75 114 ASP A N 1
ATOM 938 C CA . ASP A 1 114 ? 4.251 -9.072 -3.797 1.00 92.75 114 ASP A CA 1
ATOM 939 C C . ASP A 1 114 ? 4.145 -10.258 -2.827 1.00 92.75 114 ASP A C 1
ATOM 941 O O . ASP A 1 114 ? 3.054 -10.605 -2.359 1.00 92.75 114 ASP A O 1
ATOM 945 N N . LYS A 1 115 ? 5.282 -10.870 -2.466 1.00 95.06 115 LYS A N 1
ATOM 946 C CA . LYS A 1 115 ? 5.333 -11.947 -1.461 1.00 95.06 115 LYS A CA 1
ATOM 947 C C . LYS A 1 115 ? 4.893 -11.451 -0.084 1.00 95.06 115 LYS A C 1
ATOM 949 O O . LYS A 1 115 ? 4.103 -12.120 0.585 1.00 95.06 115 LYS A O 1
ATOM 954 N N . LEU A 1 116 ? 5.373 -10.279 0.335 1.00 93.81 116 LEU A N 1
ATOM 955 C CA . LEU A 1 116 ? 4.971 -9.667 1.605 1.00 93.81 116 LEU A CA 1
ATOM 956 C C . LEU A 1 116 ? 3.485 -9.298 1.600 1.00 93.81 116 LEU A C 1
ATOM 958 O O . LEU A 1 116 ? 2.780 -9.607 2.560 1.00 93.81 116 LEU A O 1
ATOM 962 N N . GLN A 1 117 ? 2.991 -8.703 0.514 1.00 96.06 117 GLN A N 1
ATOM 963 C CA . GLN A 1 117 ? 1.581 -8.361 0.353 1.00 96.06 117 GLN A CA 1
ATOM 964 C C . GLN A 1 117 ? 0.691 -9.605 0.420 1.00 96.06 117 GLN A C 1
ATOM 966 O O . GLN A 1 117 ? -0.321 -9.594 1.118 1.00 96.06 117 GLN A O 1
ATOM 971 N N . SER A 1 118 ? 1.089 -10.695 -0.239 1.00 93.31 118 SER A N 1
ATOM 972 C CA . SER A 1 118 ? 0.360 -11.967 -0.198 1.00 93.31 118 SER A CA 1
ATOM 973 C C . SER A 1 118 ? 0.303 -12.542 1.222 1.00 93.31 118 SER A C 1
ATOM 975 O O . SER A 1 118 ? -0.770 -12.922 1.685 1.00 93.31 118 SER A O 1
ATOM 977 N N . SER A 1 119 ? 1.421 -12.519 1.958 1.00 95.31 119 SER A N 1
ATOM 978 C CA . SER A 1 119 ? 1.462 -12.964 3.361 1.00 95.31 119 SER A CA 1
ATOM 979 C C . SER A 1 119 ? 0.593 -12.098 4.281 1.00 95.31 119 SER A C 1
ATOM 981 O O . SER A 1 119 ? -0.097 -12.612 5.162 1.00 95.31 119 SER A O 1
ATOM 983 N N . LEU A 1 120 ? 0.590 -10.776 4.083 1.00 95.44 120 LEU A N 1
ATOM 984 C CA . LEU A 1 120 ? -0.275 -9.868 4.840 1.00 95.44 120 LEU A CA 1
ATOM 985 C C . LEU A 1 120 ? -1.756 -10.104 4.527 1.00 95.44 120 LEU A C 1
ATOM 987 O O . LEU A 1 120 ? -2.578 -10.097 5.442 1.00 95.44 120 LEU A O 1
ATOM 991 N N . GLN A 1 121 ? -2.093 -10.357 3.262 1.00 94.88 121 GLN A N 1
ATOM 992 C CA . GLN A 1 121 ? -3.454 -10.680 2.848 1.00 94.88 121 GLN A CA 1
ATOM 993 C C . GLN A 1 121 ? -3.930 -12.002 3.466 1.00 94.88 121 GLN A C 1
ATOM 995 O O . GLN A 1 121 ? -5.057 -12.074 3.954 1.00 94.88 121 GLN A O 1
ATOM 1000 N N . GLU A 1 122 ? -3.074 -13.024 3.507 1.00 95.44 122 GLU A N 1
ATOM 1001 C CA . GLU A 1 122 ? -3.365 -14.300 4.168 1.00 95.44 122 GLU A CA 1
ATOM 1002 C C . GLU A 1 122 ? -3.620 -14.110 5.671 1.00 95.44 122 GLU A C 1
ATOM 1004 O O . GLU A 1 122 ? -4.651 -14.548 6.187 1.00 95.44 122 GLU A O 1
ATOM 1009 N N . LYS A 1 123 ? -2.748 -13.363 6.365 1.00 95.56 123 LYS A N 1
ATOM 1010 C CA . LYS A 1 123 ? -2.940 -13.017 7.785 1.00 95.56 123 LYS A CA 1
ATOM 1011 C C . LYS A 1 123 ? -4.237 -12.247 8.018 1.00 95.56 123 LYS A C 1
ATOM 1013 O O . LYS A 1 123 ? -4.942 -12.515 8.986 1.00 95.56 123 LYS A O 1
ATOM 1018 N N . LEU A 1 124 ? -4.585 -11.316 7.132 1.00 95.12 124 LEU A N 1
ATOM 1019 C CA . LEU A 1 124 ? -5.836 -10.568 7.225 1.00 95.12 124 LEU A CA 1
ATOM 1020 C C . LEU A 1 124 ? -7.057 -11.488 7.100 1.00 95.12 124 LEU A C 1
ATOM 1022 O O . LEU A 1 124 ? -8.024 -11.324 7.842 1.00 95.12 124 LEU A O 1
ATOM 1026 N N . VAL A 1 125 ? -7.030 -12.449 6.174 1.00 95.31 125 VAL A N 1
ATOM 1027 C CA . VAL A 1 125 ? -8.102 -13.445 6.030 1.00 95.31 125 VAL A CA 1
ATOM 1028 C C . VAL A 1 125 ? -8.201 -14.317 7.285 1.00 95.31 125 VAL A C 1
ATOM 1030 O O . VAL A 1 125 ? -9.307 -14.530 7.782 1.00 95.31 125 VAL A O 1
ATOM 1033 N N . GLN A 1 126 ? -7.068 -14.746 7.845 1.00 95.06 126 GLN A N 1
ATOM 1034 C CA . GLN A 1 126 ? -7.024 -15.523 9.084 1.00 95.06 126 GLN A CA 1
ATOM 1035 C C . GLN A 1 126 ? -7.579 -14.741 10.288 1.00 95.06 126 GLN A C 1
ATOM 1037 O O . GLN A 1 126 ? -8.333 -15.281 11.093 1.00 95.06 126 GLN A O 1
ATOM 1042 N N . GLU A 1 127 ? -7.248 -13.457 10.426 1.00 94.00 127 GLU A N 1
ATOM 1043 C CA . GLU A 1 127 ? -7.807 -12.628 11.500 1.00 94.00 127 GLU A CA 1
ATOM 1044 C C . GLU A 1 127 ? -9.308 -12.382 11.306 1.00 94.00 127 GLU A C 1
ATOM 1046 O O . GLU A 1 127 ? -10.075 -12.446 12.266 1.00 94.00 127 GLU A O 1
ATOM 1051 N N . LYS A 1 128 ? -9.774 -12.200 10.063 1.00 96.94 128 LYS A N 1
ATOM 1052 C CA . LYS A 1 128 ? -11.214 -12.111 9.771 1.00 96.94 128 LYS A CA 1
ATOM 1053 C C . LYS A 1 128 ? -11.966 -13.380 10.182 1.00 96.94 128 LYS A C 1
ATOM 1055 O O . LYS A 1 128 ? -13.056 -13.264 10.746 1.00 96.94 128 LYS A O 1
ATOM 1060 N N . SER A 1 129 ? -11.410 -14.571 9.941 1.00 94.69 129 SER A N 1
ATOM 1061 C CA . SER A 1 129 ? -12.055 -15.824 10.355 1.00 94.69 129 SER A CA 1
ATOM 1062 C C . SER A 1 129 ? -12.096 -15.966 11.879 1.00 94.69 129 SER A C 1
ATOM 1064 O O . SER A 1 129 ? -13.151 -16.289 12.423 1.00 94.69 129 SER A O 1
ATOM 1066 N N . LYS A 1 130 ? -11.009 -15.621 12.584 1.00 97.38 130 LYS A N 1
ATOM 1067 C CA . LYS A 1 130 ? -10.975 -15.601 14.059 1.00 97.38 130 LYS A CA 1
ATOM 1068 C C . LYS A 1 130 ? -12.001 -14.636 14.651 1.00 97.38 130 LYS A C 1
ATOM 1070 O O . LYS A 1 130 ? -12.691 -14.985 15.606 1.00 97.38 130 LYS A O 1
ATOM 1075 N N . VAL A 1 131 ? -12.141 -13.439 14.078 1.00 96.00 131 VAL A N 1
ATOM 1076 C CA . VAL A 1 131 ? -13.152 -12.459 14.510 1.00 96.00 131 VAL A CA 1
ATOM 1077 C C . VAL A 1 131 ? -14.564 -13.005 14.302 1.00 96.00 131 VAL A C 1
ATOM 1079 O O . VAL A 1 131 ? -15.401 -12.880 15.194 1.00 96.00 131 VAL A O 1
ATOM 1082 N N . TYR A 1 132 ? -14.833 -13.651 13.165 1.00 96.62 132 TYR A N 1
ATOM 1083 C CA . TYR A 1 132 ? -16.130 -14.279 12.910 1.00 96.62 132 TYR A CA 1
ATOM 1084 C C . TYR A 1 132 ? -16.445 -15.394 13.924 1.00 96.62 132 TYR A C 1
ATOM 1086 O O . TYR A 1 132 ? -17.549 -15.451 14.471 1.00 96.62 132 TYR A O 1
ATOM 1094 N N . GLU A 1 133 ? -15.470 -16.252 14.231 1.00 96.81 133 GLU A N 1
ATOM 1095 C CA . GLU A 1 133 ? -15.613 -17.297 15.248 1.00 96.81 133 GLU A CA 1
ATOM 1096 C C . GLU A 1 133 ? -15.857 -16.714 16.644 1.00 96.81 133 GLU A C 1
ATOM 1098 O O . GLU A 1 133 ? -16.782 -17.146 17.339 1.00 96.81 133 GLU A O 1
ATOM 1103 N N . ALA A 1 134 ? -15.090 -15.696 17.039 1.00 95.12 134 ALA A N 1
ATOM 1104 C CA . ALA A 1 134 ? -15.277 -14.996 18.306 1.00 95.12 134 ALA A CA 1
ATOM 1105 C C . ALA A 1 134 ? -16.672 -14.355 18.393 1.00 95.12 134 ALA A C 1
ATOM 1107 O O . ALA A 1 134 ? -17.356 -14.506 19.406 1.00 95.12 134 ALA A O 1
ATOM 1108 N N . GLN A 1 135 ? -17.145 -13.726 17.313 1.00 97.19 135 GLN A N 1
ATOM 1109 C CA . GLN A 1 135 ? -18.486 -13.147 17.242 1.00 97.19 135 GLN A CA 1
ATOM 1110 C C . GLN A 1 135 ? -19.572 -14.214 17.435 1.00 97.19 135 GLN A C 1
ATOM 1112 O O . GLN A 1 135 ? -20.522 -14.001 18.189 1.00 97.19 135 GLN A O 1
ATOM 1117 N N . LYS A 1 136 ? -19.411 -15.395 16.825 1.00 97.62 136 LYS A N 1
ATOM 1118 C CA . LYS A 1 136 ? -20.325 -16.532 17.017 1.00 97.62 136 LYS A CA 1
ATOM 1119 C C . LYS A 1 136 ? -20.351 -17.004 18.474 1.00 97.62 136 LYS A C 1
ATOM 1121 O O . LYS A 1 136 ? -21.427 -17.305 18.996 1.00 97.62 136 LYS A O 1
ATOM 1126 N N . GLN A 1 137 ? -19.198 -17.051 19.147 1.00 98.31 137 GLN A N 1
ATOM 1127 C CA . GLN A 1 137 ? -19.134 -17.395 20.573 1.00 98.31 137 GLN A CA 1
ATOM 1128 C C . GLN A 1 137 ? -19.799 -16.331 21.449 1.00 98.31 137 GLN A C 1
ATOM 1130 O O . GLN A 1 137 ? -20.564 -16.686 22.345 1.00 98.31 137 GLN A O 1
ATOM 1135 N N . ILE A 1 138 ? -19.584 -15.044 21.160 1.00 96.81 138 ILE A N 1
ATOM 1136 C CA . ILE A 1 138 ? -20.250 -13.937 21.859 1.00 96.81 138 ILE A CA 1
ATOM 1137 C C . ILE A 1 138 ? -21.768 -14.067 21.727 1.00 96.81 138 ILE A C 1
ATOM 1139 O O . ILE A 1 138 ? -22.460 -14.045 22.741 1.00 96.81 138 ILE A O 1
ATOM 1143 N N . SER A 1 139 ? -22.298 -14.288 20.520 1.00 97.69 139 SER A N 1
ATOM 1144 C CA . SER A 1 139 ? -23.740 -14.484 20.319 1.00 97.69 139 SER A CA 1
ATOM 1145 C C . SER A 1 139 ? -24.277 -15.699 21.083 1.00 97.69 139 SER A C 1
ATOM 1147 O O . SER A 1 139 ? -25.340 -15.620 21.698 1.00 97.69 139 SER A O 1
ATOM 1149 N N . LYS A 1 140 ? -23.527 -16.809 21.119 1.00 98.06 140 LYS A N 1
ATOM 1150 C CA . LYS A 1 140 ? -23.897 -18.003 21.897 1.00 98.06 140 LYS A CA 1
ATOM 1151 C C . LYS A 1 140 ? -23.939 -17.719 23.402 1.00 98.06 140 LYS A C 1
ATOM 1153 O O . LYS A 1 140 ? -24.860 -18.169 24.078 1.00 98.06 140 LYS A O 1
ATOM 1158 N N . ILE A 1 141 ? -22.956 -16.990 23.932 1.00 97.62 141 ILE A N 1
ATOM 1159 C CA . ILE A 1 141 ? -22.903 -16.612 25.351 1.00 97.62 141 ILE A CA 1
ATOM 1160 C C . ILE A 1 141 ? -24.018 -15.617 25.686 1.00 97.62 141 ILE A C 1
ATOM 1162 O O . ILE A 1 141 ? -24.686 -15.783 26.701 1.00 97.62 141 ILE A O 1
ATOM 1166 N N . GLN A 1 142 ? -24.276 -14.633 24.824 1.00 97.50 142 GLN A N 1
ATOM 1167 C CA . GLN A 1 142 ? -25.380 -13.686 24.994 1.00 97.50 142 GLN A CA 1
ATOM 1168 C C . GLN A 1 142 ? -26.738 -14.391 25.043 1.00 97.50 142 GLN A C 1
ATOM 1170 O O . GLN A 1 142 ? -27.571 -14.029 25.870 1.00 97.50 142 GLN A O 1
ATOM 1175 N N . GLN A 1 143 ? -26.955 -15.409 24.203 1.00 97.38 143 GLN A N 1
ATOM 1176 C CA . GLN A 1 143 ? -28.179 -16.208 24.259 1.00 97.38 143 GLN A CA 1
ATOM 1177 C C . GLN A 1 143 ? -28.290 -16.964 25.587 1.00 97.38 143 GLN A 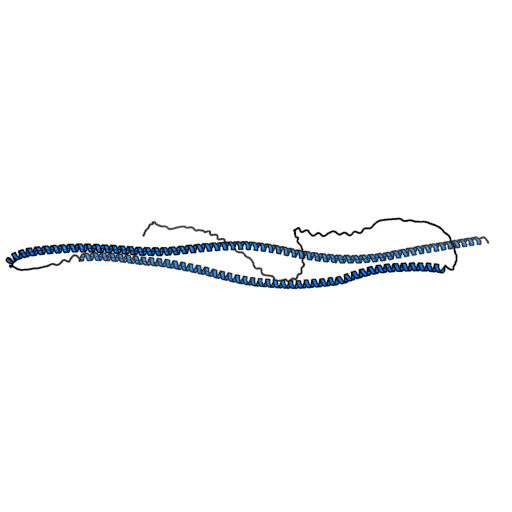C 1
ATOM 1179 O O . GLN A 1 143 ? -29.291 -16.823 26.281 1.00 97.38 143 GLN A O 1
ATOM 1184 N N . LYS A 1 144 ? -27.229 -17.676 25.995 1.00 98.06 144 LYS A N 1
ATOM 1185 C CA . LYS A 1 144 ? -27.195 -18.381 27.288 1.00 98.06 144 LYS A CA 1
ATOM 1186 C C . LYS A 1 144 ? -27.456 -17.451 28.474 1.00 98.06 144 LYS A C 1
ATOM 1188 O O . LYS A 1 144 ? -28.133 -17.842 29.418 1.00 98.06 144 LYS A O 1
ATOM 1193 N N . LEU A 1 145 ? -26.925 -16.229 28.428 1.00 97.81 145 LEU A N 1
ATOM 1194 C CA . LEU A 1 145 ? -27.150 -15.227 29.463 1.00 97.81 145 LEU A CA 1
ATOM 1195 C C . LEU A 1 145 ? -28.630 -14.836 29.538 1.00 97.81 145 LEU A C 1
ATOM 1197 O O . LEU A 1 145 ? -29.195 -14.871 30.627 1.00 97.81 145 LEU A O 1
ATOM 1201 N N . LYS A 1 146 ? -29.270 -14.532 28.402 1.00 98.00 146 LYS A N 1
ATOM 1202 C CA . LYS A 1 146 ? -30.711 -14.226 28.358 1.00 98.00 146 LYS A CA 1
ATOM 1203 C C . LYS A 1 146 ? -31.557 -15.379 28.896 1.00 98.00 146 LYS A C 1
ATOM 1205 O O . LYS A 1 146 ? -32.457 -15.142 29.697 1.00 98.00 146 LYS A O 1
ATOM 1210 N N . ASP A 1 147 ? -31.232 -16.611 28.511 1.00 97.38 147 ASP A N 1
ATOM 1211 C CA . ASP A 1 147 ? -31.944 -17.803 28.982 1.00 97.38 147 ASP A CA 1
ATOM 1212 C C . ASP A 1 147 ? -31.797 -17.961 30.507 1.00 97.38 147 ASP A C 1
ATOM 1214 O O . ASP A 1 147 ? -32.783 -18.189 31.206 1.00 97.38 147 ASP A O 1
ATOM 1218 N N . SER A 1 148 ? -30.585 -17.764 31.043 1.00 96.50 148 SER A N 1
ATOM 1219 C CA . SER A 1 148 ? -30.331 -17.815 32.491 1.00 96.50 148 SER A CA 1
ATOM 1220 C C . SER A 1 148 ? -31.036 -16.697 33.268 1.00 96.50 148 SER A C 1
ATOM 1222 O O . SER A 1 148 ? -31.591 -16.953 34.333 1.00 96.50 148 SER A O 1
ATOM 1224 N N . GLN A 1 149 ? -31.089 -15.477 32.722 1.00 97.62 149 GLN A N 1
ATOM 1225 C CA . GLN A 1 149 ? -31.831 -14.358 33.313 1.00 97.62 149 GLN A CA 1
ATOM 1226 C C . GLN A 1 149 ? -33.333 -14.648 33.359 1.00 97.62 149 GLN A C 1
ATOM 1228 O O . GLN A 1 149 ? -33.974 -14.407 34.377 1.00 97.62 149 GLN A O 1
ATOM 1233 N N . HIS A 1 150 ? -33.894 -15.212 32.286 1.00 97.38 150 HIS A N 1
ATOM 1234 C CA . HIS A 1 150 ? -35.295 -15.620 32.272 1.00 97.38 150 HIS A CA 1
ATOM 1235 C C . HIS A 1 150 ? -35.581 -16.726 33.301 1.00 97.38 150 HIS A C 1
ATOM 1237 O O . HIS A 1 150 ? -36.568 -16.646 34.030 1.00 97.38 150 HIS A O 1
ATOM 1243 N N . GLN A 1 151 ? -34.700 -17.727 33.413 1.00 97.69 151 GLN A N 1
ATOM 1244 C CA . GLN A 1 151 ? -34.818 -18.777 34.432 1.00 97.69 151 GLN A CA 1
ATOM 1245 C C . GLN A 1 151 ? -34.749 -18.224 35.860 1.00 97.69 151 GLN A C 1
ATOM 1247 O O . GLN A 1 151 ? -35.511 -18.676 36.714 1.00 97.69 151 GLN A O 1
ATOM 1252 N N . LEU A 1 152 ? -33.877 -17.244 36.115 1.00 97.12 152 LEU A N 1
ATOM 1253 C CA . LEU A 1 152 ? -33.773 -16.583 37.415 1.00 97.12 152 LEU A CA 1
ATOM 1254 C C . LEU A 1 152 ? -35.073 -15.856 37.777 1.00 97.12 152 LEU A C 1
ATOM 1256 O O . LEU A 1 152 ? -35.597 -16.091 38.858 1.00 97.12 152 LEU A O 1
ATOM 1260 N N . LEU A 1 153 ? -35.643 -15.070 36.858 1.00 97.75 153 LEU A N 1
ATOM 1261 C CA . LEU A 1 153 ? -36.920 -14.376 37.081 1.00 97.75 153 LEU A CA 1
ATOM 1262 C C . LEU A 1 153 ? -38.060 -15.352 37.413 1.00 97.75 153 LEU A C 1
ATOM 1264 O O . LEU A 1 153 ? -38.862 -15.100 38.310 1.00 97.75 153 LEU A O 1
ATOM 1268 N N . LEU A 1 154 ? -38.121 -16.497 36.724 1.00 97.69 154 LEU A N 1
ATOM 1269 C CA . LEU A 1 154 ? -39.098 -17.545 37.035 1.00 97.69 154 LEU A CA 1
ATOM 1270 C C . LEU A 1 154 ? -38.865 -18.161 38.423 1.00 97.69 154 LEU A C 1
ATOM 1272 O O . LEU A 1 154 ? -39.826 -18.496 39.115 1.00 97.69 154 LEU A O 1
ATOM 1276 N N . ALA A 1 155 ? -37.609 -18.335 38.835 1.00 96.75 155 ALA A N 1
ATOM 1277 C CA . ALA A 1 155 ? -37.275 -18.833 40.164 1.00 96.75 155 ALA A CA 1
ATOM 1278 C C . ALA A 1 155 ? -37.624 -17.813 41.261 1.00 96.75 155 ALA A C 1
ATOM 1280 O O . ALA A 1 155 ? -38.196 -18.197 42.277 1.00 96.75 155 ALA A O 1
ATOM 1281 N N . GLU A 1 156 ? -37.348 -16.527 41.042 1.00 96.88 156 GLU A N 1
ATOM 1282 C CA . GLU A 1 156 ? -37.714 -15.432 41.950 1.00 96.88 156 GLU A CA 1
ATOM 1283 C C . GLU A 1 156 ? -39.234 -15.332 42.136 1.00 96.88 156 GLU A C 1
ATOM 1285 O O . GLU A 1 156 ? -39.704 -15.205 43.270 1.00 96.88 156 GLU A O 1
ATOM 1290 N N . ALA A 1 157 ? -40.011 -15.480 41.057 1.00 96.00 157 ALA A N 1
ATOM 1291 C CA . ALA A 1 157 ? -41.471 -15.548 41.128 1.00 96.00 157 ALA A CA 1
ATOM 1292 C C . ALA A 1 157 ? -41.943 -16.734 41.989 1.00 96.00 157 ALA A C 1
ATOM 1294 O O . ALA A 1 157 ? -42.686 -16.542 42.945 1.00 96.00 157 ALA A O 1
ATOM 1295 N N . ARG A 1 158 ? -41.413 -17.943 41.747 1.00 96.31 158 ARG A N 1
ATOM 1296 C CA . ARG A 1 158 ? -41.743 -19.141 42.547 1.00 96.31 158 ARG A CA 1
ATOM 1297 C C . ARG A 1 158 ? -41.383 -18.995 44.025 1.00 96.31 158 ARG A C 1
ATOM 1299 O O . ARG A 1 158 ? -42.102 -19.495 44.884 1.00 96.31 158 ARG A O 1
ATOM 1306 N N . VAL A 1 159 ? -40.253 -18.357 44.333 1.00 96.81 159 VAL A N 1
ATOM 1307 C CA . VAL A 1 159 ? -39.846 -18.088 45.722 1.00 96.81 159 VAL A CA 1
ATOM 1308 C C . VAL A 1 159 ? -40.810 -17.104 46.379 1.00 96.81 159 VAL A C 1
ATOM 1310 O O . VAL A 1 159 ? -41.134 -17.277 47.550 1.00 96.81 159 VAL A O 1
ATOM 1313 N N . SER A 1 160 ? -41.282 -16.102 45.639 1.00 96.12 160 SER A N 1
ATOM 1314 C CA . SER A 1 160 ? -42.258 -15.125 46.130 1.00 96.12 160 SER A CA 1
ATOM 1315 C C . SER A 1 160 ? -43.614 -15.781 46.408 1.00 96.12 160 SER A C 1
ATOM 1317 O O . SER A 1 160 ? -44.143 -15.621 47.504 1.00 96.12 160 SER A O 1
ATOM 1319 N N . ASP A 1 161 ? -44.110 -16.613 45.488 1.00 96.56 161 ASP A N 1
ATOM 1320 C CA . ASP A 1 161 ? -45.345 -17.387 45.678 1.00 96.56 161 ASP A CA 1
ATOM 1321 C C . ASP A 1 161 ? -45.237 -18.329 46.884 1.00 96.56 161 ASP A C 1
ATOM 1323 O O . ASP A 1 161 ? -46.146 -18.421 47.705 1.00 96.56 161 ASP A O 1
ATOM 1327 N N . LYS A 1 162 ? -44.091 -19.007 47.040 1.00 97.00 162 LYS A N 1
ATOM 1328 C CA . LYS A 1 162 ? -43.838 -19.871 48.197 1.00 97.00 162 LYS A CA 1
ATOM 1329 C C . LYS A 1 162 ? -43.878 -19.088 49.515 1.00 97.00 162 LYS A C 1
ATOM 1331 O O . LYS A 1 162 ? -44.448 -19.591 50.476 1.00 97.00 162 LYS A O 1
ATOM 1336 N N . LYS A 1 163 ? -43.285 -17.889 49.567 1.00 96.81 163 LYS A N 1
ATOM 1337 C CA . LYS A 1 163 ? -43.320 -17.032 50.764 1.00 96.81 163 LYS A CA 1
ATOM 1338 C C . LYS A 1 163 ? -44.749 -16.632 51.126 1.00 96.81 163 LYS A C 1
ATOM 1340 O O . LYS A 1 163 ? -45.107 -16.733 52.291 1.00 96.81 163 LYS A O 1
ATOM 1345 N N . LEU A 1 164 ? -45.563 -16.259 50.135 1.00 97.56 164 LEU A N 1
ATOM 1346 C CA . LEU A 1 164 ? -46.981 -15.955 50.349 1.00 97.56 164 LEU A CA 1
ATOM 1347 C C . LEU A 1 164 ? -47.729 -17.160 50.933 1.00 97.56 164 LEU A C 1
ATOM 1349 O O . LEU A 1 164 ? -48.418 -17.025 51.937 1.00 97.56 164 LEU A O 1
ATOM 1353 N N . LEU A 1 165 ? -47.523 -18.358 50.379 1.00 96.69 165 LEU A N 1
ATOM 1354 C CA . LEU A 1 165 ? -48.131 -19.582 50.914 1.00 96.69 165 LEU A CA 1
ATOM 1355 C C . LEU A 1 165 ? -47.649 -19.918 52.337 1.00 96.69 165 LEU A C 1
ATOM 1357 O O . LEU A 1 165 ? -48.418 -20.430 53.147 1.00 96.69 165 LEU A O 1
ATOM 1361 N N . GLU A 1 166 ? -46.379 -19.659 52.661 1.00 96.00 166 GLU A N 1
ATOM 1362 C CA . GLU A 1 166 ? -45.847 -19.830 54.020 1.00 96.00 166 GLU A CA 1
ATOM 1363 C C . GLU A 1 166 ? -46.481 -18.841 55.014 1.00 96.00 166 GLU A C 1
ATOM 1365 O O . GLU A 1 166 ? -46.774 -19.228 56.149 1.00 96.00 166 GLU A O 1
ATOM 1370 N N . GLU A 1 167 ? -46.728 -17.596 54.594 1.00 96.38 167 GLU A N 1
ATOM 1371 C CA . GLU A 1 167 ? -47.437 -16.578 55.379 1.00 96.38 167 GLU A CA 1
ATOM 1372 C C . GLU A 1 167 ? -48.912 -16.951 55.594 1.00 96.38 167 GLU A C 1
ATOM 1374 O O . GLU A 1 167 ? -49.358 -16.983 56.741 1.00 96.38 167 GLU A O 1
ATOM 1379 N N . GLU A 1 168 ? -49.636 -17.342 54.540 1.00 97.25 168 GLU A N 1
ATOM 1380 C CA . GLU A 1 168 ? -51.024 -17.829 54.630 1.00 97.25 168 GLU A CA 1
ATOM 1381 C C . GLU A 1 168 ? -51.140 -19.042 55.563 1.00 97.25 168 GLU A C 1
ATOM 1383 O O . GLU A 1 168 ? -52.062 -19.147 56.372 1.00 97.25 168 GLU A O 1
ATOM 1388 N N . LEU A 1 169 ? -50.176 -19.964 55.500 1.00 96.44 169 LEU A N 1
ATOM 1389 C CA . LEU A 1 169 ? -50.145 -21.141 56.364 1.00 96.44 169 LEU A CA 1
ATOM 1390 C C . LEU A 1 169 ? -49.841 -20.781 57.826 1.00 96.44 169 LEU A C 1
ATOM 1392 O O . LEU A 1 169 ? -50.346 -21.438 58.742 1.00 96.44 169 LEU A O 1
ATOM 1396 N N . LYS A 1 170 ? -49.035 -19.742 58.073 1.00 97.31 170 LYS A N 1
ATOM 1397 C CA . LYS A 1 170 ? -48.812 -19.206 59.421 1.00 97.31 170 LYS A CA 1
ATOM 1398 C C . LYS A 1 170 ? -50.080 -18.543 59.962 1.00 97.31 170 LYS A C 1
ATOM 1400 O O . LYS A 1 170 ? -50.471 -18.850 61.085 1.00 97.31 170 LYS A O 1
ATOM 1405 N N . GLU A 1 171 ? -50.751 -17.722 59.158 1.00 97.12 171 GLU A N 1
ATOM 1406 C CA . GLU A 1 171 ? -52.022 -17.092 59.525 1.00 97.12 171 GLU A CA 1
ATOM 1407 C C . GLU A 1 171 ? -53.104 -18.145 59.804 1.00 97.12 171 GLU A C 1
ATOM 1409 O O . GLU A 1 171 ? -53.780 -18.083 60.829 1.00 97.12 171 GLU A O 1
ATOM 1414 N N . ALA A 1 172 ? -53.219 -19.177 58.965 1.00 96.56 172 ALA A N 1
ATOM 1415 C CA . ALA A 1 172 ? -54.151 -20.281 59.180 1.00 96.56 172 ALA A CA 1
ATOM 1416 C C . ALA A 1 172 ? -53.905 -21.001 60.519 1.00 96.56 172 ALA A C 1
ATOM 1418 O O . ALA A 1 172 ? -54.861 -21.303 61.233 1.00 96.56 172 ALA A O 1
ATOM 1419 N N . ARG A 1 173 ? -52.639 -21.225 60.900 1.00 96.94 173 ARG A N 1
ATOM 1420 C CA . ARG A 1 173 ? -52.275 -21.805 62.208 1.00 96.94 173 ARG A CA 1
ATOM 1421 C C . ARG A 1 173 ? -52.621 -20.885 63.375 1.00 96.94 173 ARG A C 1
ATOM 1423 O O . ARG A 1 173 ? -53.102 -21.359 64.401 1.00 96.94 173 ARG A O 1
ATOM 1430 N N . GLU A 1 174 ? -52.379 -19.583 63.242 1.00 96.88 174 GLU A N 1
ATOM 1431 C CA . GLU A 1 174 ? -52.761 -18.596 64.257 1.00 96.88 174 GLU A CA 1
ATOM 1432 C C . GLU A 1 174 ? -54.288 -18.532 64.412 1.00 96.88 174 GLU A C 1
ATOM 1434 O O . GLU A 1 174 ? -54.794 -18.532 65.533 1.00 96.88 174 GLU A O 1
ATOM 1439 N N . ASN A 1 175 ? -55.033 -18.560 63.305 1.00 96.69 175 ASN A N 1
ATOM 1440 C CA . ASN A 1 175 ? -56.494 -18.610 63.291 1.00 96.69 175 ASN A CA 1
ATOM 1441 C C . ASN A 1 175 ? -57.016 -19.888 63.964 1.00 96.69 175 ASN A C 1
ATOM 1443 O O . ASN A 1 175 ? -57.915 -19.814 64.801 1.00 96.69 175 ASN A O 1
ATOM 1447 N N . GLU A 1 176 ? -56.428 -21.047 63.652 1.00 96.44 176 GLU A N 1
ATOM 1448 C CA . GLU A 1 176 ? -56.761 -22.318 64.302 1.00 96.44 176 GLU A CA 1
ATOM 1449 C C . GLU A 1 176 ? -56.524 -22.245 65.817 1.00 96.44 176 GLU A C 1
ATOM 1451 O O . GLU A 1 176 ? -57.400 -22.621 66.599 1.00 96.44 176 GLU A O 1
ATOM 1456 N N . ALA A 1 177 ? -55.377 -21.712 66.248 1.00 96.38 177 ALA A N 1
ATOM 1457 C CA . ALA A 1 177 ? -55.061 -21.548 67.663 1.00 96.38 177 ALA A CA 1
ATOM 1458 C C . ALA A 1 177 ? -56.071 -20.635 68.382 1.00 96.38 177 ALA A C 1
ATOM 1460 O O . ALA A 1 177 ? -56.505 -20.971 69.488 1.00 96.38 177 ALA A O 1
ATOM 1461 N N . ARG A 1 178 ? -56.497 -19.531 67.745 1.00 97.50 178 ARG A N 1
ATOM 1462 C CA . ARG A 1 178 ? -57.545 -18.643 68.280 1.00 97.50 178 ARG A CA 1
ATOM 1463 C C . ARG A 1 178 ? -58.879 -19.368 68.436 1.00 97.50 178 ARG A C 1
ATOM 1465 O O . ARG A 1 178 ? -59.439 -19.352 69.526 1.00 97.50 178 ARG A O 1
ATOM 1472 N N . VAL A 1 179 ? -59.344 -20.085 67.411 1.00 96.62 179 VAL A N 1
ATOM 1473 C CA . VAL A 1 179 ? -60.607 -20.847 67.479 1.00 96.62 179 VAL A CA 1
ATOM 1474 C C . VAL A 1 179 ? -60.550 -21.935 68.556 1.00 96.62 179 VAL A C 1
ATOM 1476 O O . VAL A 1 179 ? -61.512 -22.137 69.296 1.00 96.62 179 VAL A O 1
ATOM 1479 N N . GLN A 1 180 ? -59.417 -22.631 68.702 1.00 96.25 180 GLN A N 1
ATOM 1480 C CA . GLN A 1 180 ? -59.242 -23.606 69.783 1.00 96.25 180 GLN A CA 1
ATOM 1481 C C . GLN A 1 180 ? -59.298 -22.953 71.170 1.00 96.25 180 GLN A C 1
ATOM 1483 O O . GLN A 1 180 ? -59.824 -23.557 72.107 1.00 96.25 180 GLN A O 1
ATOM 1488 N N . GLN A 1 181 ? -58.735 -21.754 71.330 1.00 96.25 181 GLN A N 1
ATOM 1489 C CA . GLN A 1 181 ? -58.822 -20.998 72.576 1.00 96.25 181 GLN A CA 1
ATOM 1490 C C . GLN A 1 181 ? -60.268 -20.580 72.869 1.00 96.25 181 GLN A C 1
ATOM 1492 O O . GLN A 1 181 ? -60.762 -20.890 73.951 1.00 96.25 181 GLN A O 1
ATOM 1497 N N . GLU A 1 182 ? -60.959 -19.975 71.901 1.00 95.56 182 GLU A N 1
ATOM 1498 C CA . GLU A 1 182 ? -62.372 -19.591 72.016 1.00 95.56 182 GLU A CA 1
ATOM 1499 C C . GLU A 1 182 ? -63.246 -20.792 72.404 1.00 95.56 182 GLU A C 1
ATOM 1501 O O . GLU A 1 182 ? -64.068 -20.706 73.315 1.00 95.56 182 GLU A O 1
ATOM 1506 N N . LEU A 1 183 ? -63.014 -21.962 71.799 1.00 96.38 183 LEU A N 1
ATOM 1507 C CA . LEU A 1 183 ? -63.719 -23.194 72.154 1.00 96.38 183 LEU A CA 1
ATOM 1508 C C . LEU A 1 183 ? -63.464 -23.624 73.610 1.00 96.38 183 LEU A C 1
ATOM 1510 O O . LEU A 1 183 ? -64.392 -24.064 74.293 1.00 96.38 183 LEU A O 1
ATOM 1514 N N . ARG A 1 184 ? -62.221 -23.523 74.105 1.00 96.44 184 ARG A N 1
ATOM 1515 C CA . ARG A 1 184 ? -61.892 -23.833 75.511 1.00 96.44 184 ARG A CA 1
ATOM 1516 C C . ARG A 1 184 ? -62.576 -22.858 76.466 1.00 96.44 184 ARG A C 1
ATOM 1518 O O . ARG A 1 184 ? -63.108 -23.294 77.487 1.00 96.44 184 ARG A O 1
ATOM 1525 N N . GLU A 1 185 ? -62.580 -21.571 76.135 1.00 95.75 185 GLU A N 1
ATOM 1526 C CA . GLU A 1 185 ? -63.263 -20.533 76.908 1.00 95.75 185 GLU A CA 1
ATOM 1527 C C . GLU A 1 185 ? -64.778 -20.780 76.954 1.00 95.75 185 GLU A C 1
ATOM 1529 O O . GLU A 1 185 ? -65.368 -20.754 78.034 1.00 95.75 185 GLU A O 1
ATOM 1534 N N . GLU A 1 186 ? -65.403 -21.124 75.826 1.00 94.38 186 GLU A N 1
ATOM 1535 C CA . GLU A 1 186 ? -66.826 -21.479 75.766 1.00 94.38 186 GLU A CA 1
ATOM 1536 C C . GLU A 1 186 ? -67.158 -22.756 76.552 1.00 94.38 186 GLU A C 1
ATOM 1538 O O . GLU A 1 186 ? -68.185 -22.820 77.232 1.00 94.38 186 GLU A O 1
ATOM 1543 N N . LEU A 1 187 ? -66.281 -23.767 76.547 1.00 96.50 187 LEU A N 1
ATOM 1544 C CA . LEU A 1 187 ? -66.446 -24.954 77.396 1.00 96.50 187 LEU A CA 1
ATOM 1545 C C . LEU A 1 187 ? -66.381 -24.611 78.891 1.00 96.50 187 LEU A C 1
ATOM 1547 O O . LEU A 1 187 ? -67.158 -25.159 79.675 1.00 96.50 187 LEU A O 1
ATOM 1551 N N . LEU A 1 188 ? -65.478 -23.716 79.300 1.00 96.38 188 LEU A N 1
ATOM 1552 C CA . LEU A 1 188 ? -65.400 -23.241 80.685 1.00 96.38 188 LEU A CA 1
ATOM 1553 C C . LEU A 1 188 ? -66.642 -22.426 81.069 1.00 96.38 188 LEU A C 1
ATOM 1555 O O . LEU A 1 188 ? -67.204 -22.664 82.138 1.00 96.38 188 LEU A O 1
ATOM 1559 N N . LYS A 1 189 ? -67.122 -21.538 80.187 1.00 96.12 189 LYS A N 1
ATOM 1560 C CA . LYS A 1 189 ? -68.382 -20.805 80.391 1.00 96.12 189 LYS A CA 1
ATOM 1561 C C . LYS A 1 189 ? -69.571 -21.751 80.531 1.00 96.12 189 LYS A C 1
ATOM 1563 O O . LYS A 1 189 ? -70.363 -21.576 81.451 1.00 96.12 189 LYS A O 1
ATOM 1568 N N . ARG A 1 190 ? -69.684 -22.779 79.680 1.00 95.12 190 ARG A N 1
ATOM 1569 C CA . ARG A 1 190 ? -70.729 -23.811 79.807 1.00 95.12 190 ARG A CA 1
ATOM 1570 C C . ARG A 1 190 ? -70.678 -24.512 81.158 1.00 95.12 190 ARG A C 1
ATOM 1572 O O . ARG A 1 190 ? -71.716 -24.615 81.797 1.00 95.12 190 ARG A O 1
ATOM 1579 N N . LYS A 1 191 ? -69.494 -24.928 81.620 1.00 95.88 191 LYS A N 1
ATOM 1580 C CA . LYS A 1 191 ? -69.335 -25.546 82.948 1.00 95.88 191 LYS A CA 1
ATOM 1581 C C . LYS A 1 191 ? -69.759 -24.611 84.080 1.00 95.88 191 LYS A C 1
ATOM 1583 O O . LYS A 1 191 ? -70.420 -25.058 85.010 1.00 95.88 191 LYS A O 1
ATOM 1588 N N . LEU A 1 192 ? -69.404 -23.327 84.003 1.00 95.50 192 LEU A N 1
ATOM 1589 C CA . LEU A 1 192 ? -69.817 -22.330 84.993 1.00 95.50 192 LEU A CA 1
ATOM 1590 C C . LEU A 1 192 ? -71.340 -22.131 84.991 1.00 95.50 192 LEU A C 1
ATOM 1592 O O . LEU A 1 192 ? -71.953 -22.091 86.052 1.00 95.50 192 LEU A O 1
ATOM 1596 N N . LEU A 1 193 ? -71.962 -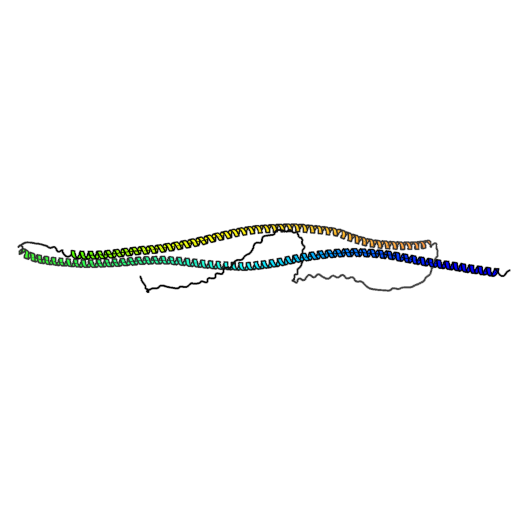22.051 83.812 1.00 93.81 193 LEU A N 1
ATOM 1597 C CA . LEU A 1 193 ? -73.418 -21.955 83.682 1.00 93.81 193 LEU A CA 1
ATOM 1598 C C . LEU A 1 193 ? -74.120 -23.223 84.185 1.00 93.81 193 LEU A C 1
ATOM 1600 O O . LEU A 1 193 ? -75.139 -23.124 84.855 1.00 93.81 193 LEU A O 1
ATOM 1604 N N . GLU A 1 194 ? -73.579 -24.412 83.913 1.00 93.75 194 GLU A N 1
ATOM 1605 C CA . GLU A 1 194 ? -74.082 -25.676 84.468 1.00 93.75 194 GLU A CA 1
ATOM 1606 C C . GLU A 1 194 ? -73.998 -25.692 86.000 1.00 93.75 194 GLU A C 1
ATOM 1608 O O . GLU A 1 194 ? -74.962 -26.090 86.653 1.00 93.75 194 GLU A O 1
ATOM 1613 N N . GLN A 1 195 ? -72.891 -25.204 86.577 1.00 92.94 195 GLN A N 1
ATOM 1614 C CA . GLN A 1 195 ? -72.752 -25.020 88.025 1.00 92.94 195 GLN A CA 1
ATOM 1615 C C . GLN A 1 195 ? -73.794 -24.040 88.567 1.00 92.94 195 GLN A C 1
ATOM 1617 O O . GLN A 1 195 ? -74.479 -24.384 89.522 1.00 92.94 195 GLN A O 1
ATOM 1622 N N . GLN A 1 196 ? -73.983 -22.880 87.930 1.00 92.88 196 GLN A N 1
ATOM 1623 C CA . GLN A 1 196 ? -75.014 -21.910 88.317 1.00 92.88 196 GLN A CA 1
ATOM 1624 C C . GLN A 1 196 ? -76.426 -22.493 88.222 1.00 92.88 196 GLN A C 1
ATOM 1626 O O . GLN A 1 196 ? -77.248 -22.246 89.095 1.00 92.88 196 GLN A O 1
ATOM 1631 N N . VAL A 1 197 ? -76.732 -23.284 87.190 1.00 93.50 197 VAL A N 1
ATOM 1632 C CA . VAL A 1 197 ? -78.029 -23.966 87.067 1.00 93.50 197 VAL A CA 1
ATOM 1633 C C . VAL A 1 197 ? -78.214 -24.983 88.189 1.00 93.50 197 VAL A C 1
ATOM 1635 O O . VAL A 1 197 ? -79.307 -25.073 88.746 1.00 93.50 197 VAL A O 1
ATOM 1638 N N . GLU A 1 198 ? -77.182 -25.749 88.541 1.00 92.19 198 GLU A N 1
ATOM 1639 C CA . GLU A 1 198 ? -77.279 -26.712 89.639 1.00 92.19 198 GLU A CA 1
ATOM 1640 C C . GLU A 1 198 ? -77.365 -26.021 91.005 1.00 92.19 198 GLU A C 1
ATOM 1642 O O . GLU A 1 198 ? -78.129 -26.457 91.862 1.00 92.19 198 GLU A O 1
ATOM 1647 N N . GLU A 1 199 ? -76.667 -24.903 91.188 1.00 90.19 199 GLU A N 1
ATOM 1648 C CA . GLU A 1 199 ? -76.750 -24.050 92.371 1.00 90.19 199 GLU A CA 1
ATOM 1649 C C . GLU A 1 199 ? -78.136 -23.402 92.484 1.00 90.19 199 GLU A C 1
ATOM 1651 O O . GLU A 1 199 ? -78.744 -23.462 93.546 1.00 90.19 199 GLU A O 1
ATOM 1656 N N . LEU A 1 200 ? -78.720 -22.915 91.383 1.00 91.81 200 LEU A N 1
ATOM 1657 C CA . LEU A 1 200 ? -80.112 -22.455 91.328 1.00 91.81 200 LEU A CA 1
ATOM 1658 C C . LEU A 1 200 ? -81.104 -23.588 91.615 1.00 91.81 200 LEU A C 1
ATOM 1660 O O . LEU A 1 200 ? -82.095 -23.370 92.303 1.00 91.81 200 LEU A O 1
ATOM 1664 N N . ARG A 1 201 ? -80.857 -24.815 91.139 1.00 90.38 201 ARG A N 1
ATOM 1665 C CA . ARG A 1 201 ? -81.677 -25.984 91.503 1.00 90.38 201 ARG A CA 1
ATOM 1666 C C . ARG A 1 201 ? -81.556 -26.318 92.985 1.00 90.38 201 ARG A C 1
ATOM 1668 O O . ARG A 1 201 ? -82.562 -26.661 93.596 1.00 90.38 201 ARG A O 1
ATOM 1675 N N . GLN A 1 202 ? -80.360 -26.231 93.567 1.00 89.44 202 GLN A N 1
ATOM 1676 C CA . GLN A 1 202 ? -80.150 -26.392 95.008 1.00 89.44 202 GLN A CA 1
ATOM 1677 C C . GLN A 1 202 ? -80.837 -25.279 95.793 1.00 89.44 202 GLN A C 1
ATOM 1679 O O . GLN A 1 202 ? -81.526 -25.585 96.756 1.00 89.44 202 GLN A O 1
ATOM 1684 N N . GLN A 1 203 ? -80.726 -24.025 95.358 1.00 87.38 203 GLN A N 1
ATOM 1685 C CA . GLN A 1 203 ? -81.426 -22.885 95.940 1.00 87.38 203 GLN A CA 1
ATOM 1686 C C . GLN A 1 203 ? -82.937 -23.029 95.808 1.00 87.38 203 GLN A C 1
ATOM 1688 O O . GLN A 1 203 ? -83.630 -22.687 96.747 1.00 87.38 203 GLN A O 1
ATOM 1693 N N . LEU A 1 204 ? -83.468 -23.575 94.711 1.00 88.44 204 LEU A N 1
ATOM 1694 C CA . LEU A 1 204 ? -84.898 -23.849 94.558 1.00 88.44 204 LEU A CA 1
ATOM 1695 C C . LEU A 1 204 ? -85.348 -24.991 95.479 1.00 88.44 204 LEU A C 1
ATOM 1697 O O . LEU A 1 204 ? -86.381 -24.875 96.126 1.00 88.44 204 LEU A O 1
ATOM 1701 N N . ARG A 1 205 ? -84.563 -26.074 95.591 1.00 86.56 205 ARG A N 1
ATOM 1702 C CA . ARG A 1 205 ? -84.808 -27.157 96.563 1.00 86.56 205 ARG A CA 1
ATOM 1703 C C . ARG A 1 205 ? -84.787 -26.617 97.994 1.00 86.56 205 ARG A C 1
ATOM 1705 O O . ARG A 1 205 ? -85.744 -26.827 98.727 1.00 86.56 205 ARG A O 1
ATOM 1712 N N . HIS A 1 206 ? -83.762 -25.847 98.347 1.00 84.31 206 HIS A N 1
ATOM 1713 C CA . HIS A 1 206 ? -83.634 -25.184 99.640 1.00 84.31 206 HIS A CA 1
ATOM 1714 C C . HIS A 1 206 ? -84.717 -24.126 99.851 1.00 84.31 206 HIS A C 1
ATOM 1716 O O . HIS A 1 206 ? -85.210 -23.985 100.956 1.00 84.31 206 HIS A O 1
ATOM 1722 N N . SER A 1 207 ? -85.138 -23.401 98.816 1.00 80.50 207 SER A N 1
ATOM 1723 C CA . SER A 1 207 ? -86.251 -22.453 98.867 1.00 80.50 207 SER A CA 1
ATOM 1724 C C . SER A 1 207 ? -87.555 -23.186 99.095 1.00 80.50 207 SER A C 1
ATOM 1726 O O . SER A 1 207 ? -88.351 -22.698 99.862 1.00 80.50 207 SER A O 1
ATOM 1728 N N . HIS A 1 208 ? -87.788 -24.352 98.497 1.00 82.19 208 HIS A N 1
ATOM 1729 C CA . HIS A 1 208 ? -88.974 -25.158 98.785 1.00 82.19 208 HIS A CA 1
ATOM 1730 C C . HIS A 1 208 ? -88.917 -25.796 100.174 1.00 82.19 208 HIS A C 1
ATOM 1732 O O . HIS A 1 208 ? -89.933 -25.876 100.853 1.00 82.19 208 HIS A O 1
ATOM 1738 N N . GLU A 1 209 ? -87.742 -26.221 100.641 1.00 81.06 209 GLU A N 1
ATOM 1739 C CA . GLU A 1 209 ? -87.539 -26.704 102.010 1.00 81.06 209 GLU A CA 1
ATOM 1740 C C . GLU A 1 209 ? -87.704 -25.576 103.031 1.00 81.06 209 GLU A C 1
ATOM 1742 O O . GLU A 1 209 ? -88.344 -25.771 104.061 1.00 81.06 209 GLU A O 1
ATOM 1747 N N . THR A 1 210 ? -87.173 -24.386 102.751 1.00 76.12 210 THR A N 1
ATOM 1748 C CA . THR A 1 210 ? -87.319 -23.190 103.585 1.00 76.12 210 THR A CA 1
ATOM 1749 C C . THR A 1 210 ? -88.682 -22.563 103.422 1.00 76.12 210 THR A C 1
ATOM 1751 O O . THR A 1 210 ? -89.136 -22.019 104.395 1.00 76.12 210 THR A O 1
ATOM 1754 N N . GLU A 1 211 ? -89.386 -22.685 102.304 1.00 70.12 211 GLU A N 1
ATOM 1755 C CA . GLU A 1 211 ? -90.797 -22.321 102.125 1.00 70.12 211 GLU A CA 1
ATOM 1756 C C . GLU A 1 211 ? -91.689 -23.337 102.836 1.00 70.12 211 GLU A C 1
ATOM 1758 O O . GLU A 1 211 ? -92.687 -22.951 103.416 1.00 70.12 211 GLU A O 1
ATOM 1763 N N . ALA A 1 212 ? -91.309 -24.614 102.922 1.00 66.69 212 ALA A N 1
ATOM 1764 C CA . ALA A 1 212 ? -91.965 -25.589 103.792 1.00 66.69 212 ALA A CA 1
ATOM 1765 C C . ALA A 1 212 ? -91.653 -25.335 105.280 1.00 66.69 212 ALA A C 1
ATOM 1767 O O . ALA A 1 212 ? -92.500 -25.560 106.146 1.00 66.69 212 ALA A O 1
ATOM 1768 N N . SER A 1 213 ? -90.453 -24.841 105.593 1.00 69.75 213 SER A N 1
ATOM 1769 C CA . SER A 1 213 ? -90.025 -24.467 106.948 1.00 69.75 213 SER A CA 1
ATOM 1770 C C . SER A 1 213 ? -90.548 -23.093 107.361 1.00 69.75 213 SER A C 1
ATOM 1772 O O . SER A 1 213 ? -90.849 -22.897 108.525 1.00 69.75 213 SER A O 1
ATOM 1774 N N . LEU A 1 214 ? -90.713 -22.168 106.420 1.00 60.56 214 LEU A N 1
ATOM 1775 C CA . LEU A 1 214 ? -91.333 -20.855 106.538 1.00 60.56 214 LEU A CA 1
ATOM 1776 C C . LEU A 1 214 ? -92.840 -21.012 106.460 1.00 60.56 214 LEU A C 1
ATOM 1778 O O . LEU A 1 214 ? -93.501 -20.307 107.165 1.00 60.56 214 LEU A O 1
ATOM 1782 N N . ALA A 1 215 ? -93.450 -21.971 105.776 1.00 57.06 215 ALA A N 1
ATOM 1783 C CA . ALA A 1 215 ? -94.871 -22.272 105.979 1.00 57.06 215 ALA A CA 1
ATOM 1784 C C . ALA A 1 215 ? -95.125 -22.759 107.420 1.00 57.06 215 ALA A C 1
ATOM 1786 O O . ALA A 1 215 ? -96.170 -22.466 107.996 1.00 57.06 215 ALA A O 1
ATOM 1787 N N . LYS A 1 216 ? -94.139 -23.435 108.035 1.00 55.94 216 LYS A N 1
ATOM 1788 C CA . LYS A 1 216 ? -94.142 -23.781 109.468 1.00 55.94 216 LYS A CA 1
ATOM 1789 C C . LYS A 1 216 ? -93.808 -22.582 110.371 1.00 55.94 216 LYS A C 1
ATOM 1791 O O . LYS A 1 216 ? -94.477 -22.379 111.373 1.00 55.94 216 LYS A O 1
ATOM 1796 N N . MET A 1 217 ? -92.834 -21.755 109.997 1.00 54.72 217 MET A N 1
ATOM 1797 C CA . MET A 1 217 ? -92.335 -20.618 110.780 1.00 54.72 217 MET A CA 1
ATOM 1798 C C . MET A 1 217 ? -93.120 -19.317 110.527 1.00 54.72 217 MET A C 1
ATOM 1800 O O . MET A 1 217 ? -93.095 -18.430 111.351 1.00 54.72 217 MET A O 1
ATOM 1804 N N . HIS A 1 218 ? -93.899 -19.186 109.460 1.00 45.25 218 HIS A N 1
ATOM 1805 C CA . HIS A 1 218 ? -94.802 -18.065 109.146 1.00 45.25 218 HIS A CA 1
ATOM 1806 C C . HIS A 1 218 ? -96.104 -18.181 109.958 1.00 45.25 218 HIS A C 1
ATOM 1808 O O . HIS A 1 218 ? -96.825 -17.195 110.102 1.00 45.25 218 HIS A O 1
ATOM 1814 N N . VAL A 1 219 ? -96.350 -19.340 110.583 1.00 52.03 219 VAL A N 1
ATOM 1815 C CA . VAL A 1 219 ? -97.233 -19.456 111.754 1.00 52.03 219 VAL A CA 1
ATOM 1816 C C . VAL A 1 219 ? -96.554 -18.921 113.030 1.00 52.03 219 VAL A C 1
ATOM 1818 O O . VAL A 1 219 ? -97.234 -18.354 113.877 1.00 52.03 219 VAL A O 1
ATOM 1821 N N . GLU A 1 220 ? -95.230 -19.030 113.177 1.00 44.72 220 GLU A N 1
ATOM 1822 C CA . GLU A 1 220 ? -94.509 -18.708 114.428 1.00 44.72 220 GLU A CA 1
ATOM 1823 C C . GLU A 1 220 ? -93.798 -17.340 114.468 1.00 44.72 220 GLU A C 1
ATOM 1825 O O . GLU A 1 220 ? -93.515 -16.821 115.544 1.00 44.72 220 GLU A O 1
ATOM 1830 N N . LEU A 1 221 ? -93.526 -16.713 113.328 1.00 40.28 221 LEU A N 1
ATOM 1831 C CA . LEU A 1 221 ? -92.647 -15.549 113.194 1.00 40.28 221 LEU A CA 1
ATOM 1832 C C . LEU A 1 221 ? -93.216 -14.518 112.211 1.00 40.28 221 LEU A C 1
ATOM 1834 O O . LEU A 1 221 ? -92.487 -13.780 111.554 1.00 40.28 221 LEU A O 1
ATOM 1838 N N . GLN A 1 222 ? -94.536 -14.315 112.260 1.00 39.12 222 GLN A N 1
ATOM 1839 C CA . GLN A 1 222 ? -95.099 -12.964 112.127 1.00 39.12 222 GLN A CA 1
ATOM 1840 C C . GLN A 1 222 ? -94.861 -12.175 113.436 1.00 39.12 222 GLN A C 1
ATOM 1842 O O . GLN A 1 222 ? -95.769 -11.614 114.044 1.00 39.12 222 GLN A O 1
ATOM 1847 N N . ALA A 1 223 ? -93.609 -12.170 113.899 1.00 35.28 223 ALA A N 1
ATOM 1848 C CA . ALA A 1 223 ? -93.136 -11.498 115.096 1.00 35.28 223 ALA A CA 1
ATOM 1849 C C . ALA A 1 223 ? -91.726 -10.937 114.831 1.00 35.28 223 ALA A C 1
ATOM 1851 O O . ALA A 1 223 ? -90.728 -11.566 115.155 1.00 35.28 223 ALA A O 1
ATOM 1852 N N . LYS A 1 224 ? -91.695 -9.697 114.314 1.00 33.78 224 LYS A N 1
ATOM 1853 C CA . LYS A 1 224 ? -90.590 -8.707 114.398 1.00 33.78 224 LYS A CA 1
ATOM 1854 C C . LYS A 1 224 ? -89.458 -8.725 113.332 1.00 33.78 224 LYS A C 1
ATOM 1856 O O . LYS A 1 224 ? -88.417 -9.330 113.523 1.00 33.78 224 LYS A O 1
ATOM 1861 N N . THR A 1 225 ? -89.677 -7.975 112.242 1.00 36.66 225 THR A N 1
ATOM 1862 C CA . THR A 1 225 ? -89.073 -6.662 111.843 1.00 36.66 225 THR A CA 1
ATOM 1863 C C . THR A 1 225 ? -87.533 -6.347 111.874 1.00 36.66 225 THR A C 1
ATOM 1865 O O . THR A 1 225 ? -86.987 -6.166 112.953 1.00 36.66 225 THR A O 1
ATOM 1868 N N . LEU A 1 226 ? -86.963 -6.081 110.662 1.00 38.66 226 LEU A N 1
ATOM 1869 C CA . LEU A 1 226 ? -86.019 -5.031 110.099 1.00 38.66 226 LEU A CA 1
ATOM 1870 C C . LEU A 1 226 ? -84.497 -4.787 110.432 1.00 38.66 226 LEU A C 1
ATOM 1872 O O . LEU A 1 226 ? -84.137 -4.590 111.584 1.00 38.66 226 LEU A O 1
ATOM 1876 N N . HIS A 1 227 ? -83.737 -4.515 109.323 1.00 29.11 227 HIS A N 1
ATOM 1877 C CA . HIS A 1 227 ? -82.611 -3.542 109.016 1.00 29.11 227 HIS A CA 1
ATOM 1878 C C . HIS A 1 227 ? -81.167 -3.713 109.590 1.00 29.11 227 HIS A C 1
ATOM 1880 O O . HIS A 1 227 ? -81.043 -4.283 110.660 1.00 29.11 227 HIS A O 1
ATOM 1886 N N . ALA A 1 228 ? -80.021 -3.206 109.051 1.00 36.62 228 ALA A N 1
ATOM 1887 C CA . ALA A 1 228 ? -79.491 -2.568 107.801 1.00 36.62 228 ALA A CA 1
ATOM 1888 C C . ALA A 1 228 ? -77.939 -2.285 107.943 1.00 36.62 228 ALA A C 1
ATOM 1890 O O . ALA A 1 228 ? -77.448 -2.418 109.060 1.00 36.62 228 ALA A O 1
ATOM 1891 N N . LEU A 1 229 ? -77.259 -1.779 106.874 1.00 40.78 229 LEU A N 1
ATOM 1892 C CA . LEU A 1 229 ? -75.994 -0.951 106.808 1.00 40.78 229 LEU A CA 1
ATOM 1893 C C . LEU A 1 229 ? -74.607 -1.626 107.027 1.00 40.78 229 LEU A C 1
ATOM 1895 O O . LEU A 1 229 ? -74.542 -2.629 107.722 1.00 40.78 229 LEU A O 1
ATOM 1899 N N . GLU A 1 230 ? -73.431 -1.103 106.619 1.00 38.00 230 GLU A N 1
ATOM 1900 C CA . GLU A 1 230 ? -72.874 -0.317 105.478 1.00 38.00 230 GLU A CA 1
ATOM 1901 C C . GLU A 1 230 ? -71.311 -0.306 105.627 1.00 38.00 230 GLU A C 1
ATOM 1903 O O . GLU A 1 230 ? -70.800 -0.900 106.575 1.00 38.00 230 GLU A O 1
ATOM 1908 N N . ASP A 1 231 ? -70.612 0.424 104.736 1.00 33.00 231 ASP A N 1
ATOM 1909 C CA . ASP A 1 231 ? -69.244 1.018 104.815 1.00 33.00 231 ASP A CA 1
ATOM 1910 C C . ASP A 1 231 ? -67.943 0.249 104.450 1.00 33.00 231 ASP A C 1
ATOM 1912 O O . ASP A 1 231 ? -67.687 -0.853 104.923 1.00 33.00 231 ASP A O 1
ATOM 1916 N N . ASP A 1 232 ? -67.079 0.874 103.608 1.00 35.19 232 ASP A N 1
ATOM 1917 C CA . ASP A 1 232 ? -65.807 1.513 104.052 1.00 35.19 232 ASP A CA 1
ATOM 1918 C C . ASP A 1 232 ? -64.926 2.142 102.927 1.00 35.19 232 ASP A C 1
ATOM 1920 O O . ASP A 1 232 ? -64.977 1.758 101.755 1.00 35.19 232 ASP A O 1
ATOM 1924 N N . LYS A 1 233 ? -64.039 3.091 103.300 1.00 40.28 233 LYS A N 1
ATOM 1925 C CA . LYS A 1 233 ? -62.890 3.590 102.496 1.00 40.28 233 LYS A CA 1
ATOM 1926 C C . LYS A 1 233 ? -61.707 4.071 103.370 1.00 40.28 233 LYS A C 1
ATOM 1928 O O . LYS A 1 233 ? -61.918 4.868 104.278 1.00 40.28 233 LYS A O 1
ATOM 1933 N N . LYS A 1 234 ? -60.474 3.770 102.907 1.00 45.03 234 LYS A N 1
ATOM 1934 C CA . LYS A 1 234 ? -59.288 4.655 102.640 1.00 45.03 234 LYS A CA 1
ATOM 1935 C C . LYS A 1 234 ? -57.937 4.118 103.156 1.00 45.03 234 LYS A C 1
ATOM 1937 O O . LYS A 1 234 ? -57.845 3.647 104.283 1.00 45.03 234 LYS A O 1
ATOM 1942 N N . THR A 1 235 ? -56.860 4.368 102.393 1.00 39.44 235 THR A N 1
ATOM 1943 C CA . THR A 1 235 ? -55.511 4.740 102.899 1.00 39.44 235 THR A CA 1
ATOM 1944 C C . THR A 1 235 ? -54.603 5.240 101.758 1.00 39.44 235 THR A C 1
ATOM 1946 O O . THR A 1 235 ? -54.502 4.566 100.744 1.00 39.44 235 THR A O 1
ATOM 1949 N N . ASP A 1 236 ? -53.934 6.388 101.945 1.00 50.25 236 ASP A N 1
ATOM 1950 C CA . ASP A 1 236 ? -52.917 6.980 101.049 1.00 50.25 236 ASP A CA 1
ATOM 1951 C C . ASP A 1 236 ? -51.775 7.558 101.900 1.00 50.25 236 ASP A C 1
ATOM 1953 O O . ASP A 1 236 ? -51.990 8.516 102.646 1.00 50.25 236 ASP A O 1
ATOM 1957 N N . SER A 1 237 ? -50.562 6.994 101.805 1.00 46.69 237 SER A N 1
ATOM 1958 C CA . SER A 1 237 ? -49.328 7.660 102.280 1.00 46.69 237 SER A CA 1
ATOM 1959 C C . SER A 1 237 ? -48.002 7.089 101.725 1.00 46.69 237 SER A C 1
ATOM 1961 O O . SER A 1 237 ? -46.939 7.453 102.225 1.00 46.69 237 SER A O 1
ATOM 1963 N N . GLY A 1 238 ? -48.014 6.192 100.726 1.00 57.78 238 GLY A N 1
ATOM 1964 C CA . GLY A 1 238 ? -46.807 5.499 100.225 1.00 57.78 238 GLY A CA 1
ATOM 1965 C C . GLY A 1 238 ? -46.171 6.071 98.947 1.00 57.78 238 GLY A C 1
ATOM 1966 O O . GLY A 1 238 ? -45.024 5.761 98.635 1.00 57.78 238 GLY A O 1
ATOM 1967 N N . GLU A 1 239 ? -46.880 6.919 98.205 1.00 61.25 239 GLU A N 1
ATOM 1968 C CA . GLU A 1 239 ? -46.554 7.208 96.798 1.00 61.25 239 GLU A CA 1
ATOM 1969 C C . GLU A 1 239 ? -45.464 8.283 96.609 1.00 61.25 239 GLU A C 1
ATOM 1971 O O . GLU A 1 239 ? -44.732 8.284 95.621 1.00 61.25 239 GLU A O 1
ATOM 1976 N N . HIS A 1 240 ? -45.264 9.174 97.585 1.00 57.69 240 HIS A N 1
ATOM 1977 C CA . HIS A 1 240 ? -44.407 10.355 97.403 1.00 57.69 240 HIS A CA 1
ATOM 1978 C C . HIS A 1 240 ? -42.893 10.044 97.405 1.00 57.69 240 HIS A C 1
ATOM 1980 O O . HIS A 1 240 ? -42.110 10.735 96.747 1.00 57.69 240 HIS A O 1
ATOM 1986 N N . LEU A 1 241 ? -42.441 9.012 98.127 1.00 63.28 241 LEU A N 1
ATOM 1987 C CA . LEU A 1 241 ? -41.011 8.666 98.210 1.00 63.28 241 LEU A CA 1
ATOM 1988 C C . LEU A 1 241 ? -40.524 7.871 96.981 1.00 63.28 241 LEU A C 1
ATOM 1990 O O . LEU A 1 241 ? -39.336 7.881 96.651 1.00 63.28 241 LEU A O 1
ATOM 1994 N N . GLN A 1 242 ? -41.451 7.206 96.293 1.00 69.94 242 GLN A N 1
ATOM 1995 C CA . GLN A 1 242 ? -41.211 6.436 95.076 1.00 69.94 242 GLN A CA 1
ATOM 1996 C C . GLN A 1 242 ? -40.972 7.372 93.873 1.00 69.94 242 GLN A C 1
ATOM 1998 O O . GLN A 1 242 ? -39.961 7.238 93.179 1.00 69.94 242 GLN A O 1
ATOM 2003 N N . CYS A 1 243 ? -41.805 8.408 93.720 1.00 72.62 243 CYS A N 1
ATOM 2004 C CA . CYS A 1 243 ? -41.705 9.397 92.640 1.00 72.62 243 CYS A CA 1
ATOM 2005 C C . CYS A 1 243 ? -40.354 10.140 92.598 1.00 72.62 243 CYS A C 1
ATOM 2007 O O . CYS A 1 243 ? -39.835 10.450 91.525 1.00 72.62 243 CYS A O 1
ATOM 2009 N N . GLN A 1 244 ? -39.737 10.408 93.755 1.00 77.94 244 GLN A N 1
ATOM 2010 C CA . GLN A 1 244 ? -38.465 11.138 93.810 1.00 77.94 244 GLN A CA 1
ATOM 2011 C C . GLN A 1 244 ? -37.284 10.315 93.264 1.00 77.94 244 GLN A C 1
ATOM 2013 O O . GLN A 1 244 ? -36.443 10.843 92.536 1.00 77.94 244 GLN A O 1
ATOM 2018 N N . LYS A 1 245 ? -37.227 9.013 93.575 1.00 82.00 245 LYS A N 1
ATOM 2019 C CA . LYS A 1 245 ? -36.167 8.111 93.084 1.00 82.00 245 LYS A CA 1
ATOM 2020 C C . LYS A 1 245 ? -36.281 7.859 91.582 1.00 82.00 245 LYS A C 1
ATOM 2022 O O . LYS A 1 245 ? -35.270 7.709 90.900 1.00 82.00 245 LYS A O 1
ATOM 2027 N N . GLU A 1 246 ? -37.502 7.819 91.063 1.00 83.88 246 GLU A N 1
ATOM 2028 C CA . GLU A 1 246 ? -37.772 7.647 89.635 1.00 83.88 246 GLU A CA 1
ATOM 2029 C C . GLU A 1 246 ? -37.374 8.893 88.834 1.00 83.88 246 GLU A C 1
ATOM 2031 O O . GLU A 1 246 ? -36.732 8.770 87.791 1.00 83.88 246 GLU A O 1
ATOM 2036 N N . SER A 1 247 ? -37.622 10.094 89.369 1.00 83.12 247 SER A N 1
ATOM 2037 C CA . SER A 1 247 ? -37.202 11.348 88.730 1.00 83.12 247 SER A CA 1
ATOM 2038 C C . SER A 1 247 ? -35.681 11.463 88.566 1.00 83.12 247 SER A C 1
ATOM 2040 O O . SER A 1 247 ? -35.216 11.992 87.555 1.00 83.12 247 SER A O 1
ATOM 2042 N N . GLN A 1 248 ? -34.893 10.974 89.529 1.00 87.06 248 GLN A N 1
ATOM 2043 C CA . GLN A 1 248 ? -33.430 11.002 89.439 1.00 87.06 248 GLN A CA 1
ATOM 2044 C C . GLN A 1 248 ? -32.908 10.032 88.365 1.00 87.06 248 GLN A C 1
ATOM 2046 O O . GLN A 1 248 ? -32.089 10.422 87.534 1.00 87.06 248 GLN A O 1
ATOM 2051 N N . LYS A 1 249 ? -33.457 8.809 88.303 1.00 90.50 249 LYS A N 1
ATOM 2052 C CA . LYS A 1 249 ? -33.115 7.815 87.267 1.00 90.50 249 LYS A CA 1
ATOM 2053 C C . LYS A 1 249 ? -33.433 8.306 85.853 1.00 90.50 249 LYS A C 1
ATOM 2055 O O . LYS A 1 249 ? -32.635 8.110 84.941 1.00 90.50 249 LYS A O 1
ATOM 2060 N N . LEU A 1 250 ? -34.574 8.973 85.669 1.00 90.19 250 LEU A N 1
ATOM 2061 C CA . LEU A 1 250 ? -34.958 9.551 84.376 1.00 90.19 250 LEU A CA 1
ATOM 2062 C C . LEU A 1 250 ? -33.993 10.660 83.929 1.00 90.19 250 LEU A C 1
ATOM 2064 O O . LEU A 1 250 ? -33.688 10.770 82.743 1.00 90.19 250 LEU A O 1
ATOM 2068 N N . SER A 1 251 ? -33.470 11.458 84.866 1.00 89.81 251 SER A N 1
ATOM 2069 C CA . SER A 1 251 ? -32.477 12.496 84.563 1.00 89.81 251 SER A CA 1
ATOM 2070 C C . SER A 1 251 ? -31.137 11.908 84.109 1.00 89.81 251 SER A C 1
ATOM 2072 O O . SER A 1 251 ? -30.529 12.419 83.168 1.00 89.81 251 SER A O 1
ATOM 2074 N N . GLU A 1 252 ? -30.676 10.834 84.751 1.00 91.31 252 GLU A N 1
ATOM 2075 C CA . GLU A 1 252 ? -29.453 10.123 84.358 1.00 91.31 252 GLU A CA 1
ATOM 2076 C C . GLU A 1 252 ? -29.607 9.502 82.960 1.00 91.31 252 GLU A C 1
ATOM 2078 O O . GLU A 1 252 ? -28.764 9.729 82.090 1.00 91.31 252 GLU A O 1
ATOM 2083 N N . GLN A 1 253 ? -30.735 8.836 82.687 1.00 93.88 253 GLN A N 1
ATOM 2084 C CA . GLN A 1 253 ? -31.058 8.304 81.354 1.00 93.88 253 GLN A CA 1
ATOM 2085 C C . GLN A 1 253 ? -31.107 9.401 80.279 1.00 93.88 253 GLN A C 1
ATOM 2087 O O . GLN A 1 253 ? -30.578 9.218 79.183 1.00 93.88 253 GLN A O 1
ATOM 2092 N N . LEU A 1 254 ? -31.677 10.569 80.593 1.00 93.56 254 LEU A N 1
ATOM 2093 C CA . LEU A 1 254 ? -31.690 11.721 79.688 1.00 93.56 254 LEU A CA 1
ATOM 2094 C C . LEU A 1 254 ? -30.286 12.253 79.374 1.00 93.56 254 LEU A C 1
ATOM 2096 O O . LEU A 1 254 ? -30.061 12.732 78.264 1.00 93.56 254 LEU A O 1
ATOM 2100 N N . SER A 1 255 ? -29.348 12.203 80.323 1.00 93.25 255 SER A N 1
ATOM 2101 C CA . SER A 1 255 ? -27.965 12.635 80.081 1.00 93.25 255 SER A CA 1
ATOM 2102 C C . SER A 1 255 ? -27.211 11.679 79.153 1.00 93.25 255 SER A C 1
ATOM 2104 O O . SER A 1 255 ? -26.586 12.140 78.199 1.00 93.25 255 SER A O 1
ATOM 2106 N N . LEU A 1 256 ? -27.375 10.367 79.351 1.00 95.25 256 LEU A N 1
ATOM 2107 C CA . LEU A 1 256 ? -26.789 9.337 78.490 1.00 95.25 256 LEU A CA 1
ATOM 2108 C C . LEU A 1 256 ? -27.328 9.438 77.057 1.00 95.25 256 LEU A C 1
ATOM 2110 O O . LEU A 1 256 ? -26.552 9.475 76.108 1.00 95.25 256 LEU A O 1
ATOM 2114 N N . LEU A 1 257 ? -28.646 9.603 76.896 1.00 95.06 257 LEU A N 1
ATOM 2115 C CA . LEU A 1 257 ? -29.271 9.785 75.580 1.00 95.06 257 LEU A CA 1
ATOM 2116 C C . LEU A 1 257 ? -28.811 11.063 74.859 1.00 95.06 257 LEU A C 1
ATOM 2118 O O . LEU A 1 257 ? -28.791 11.106 73.626 1.00 95.06 257 LEU A O 1
ATOM 2122 N N . LYS A 1 258 ? -28.461 12.125 75.598 1.00 95.06 258 LYS A N 1
ATOM 2123 C CA . LYS A 1 258 ? -27.903 13.356 75.012 1.00 95.06 258 LYS A CA 1
ATOM 2124 C C . LYS A 1 258 ? -26.483 13.144 74.497 1.00 95.06 258 LYS A C 1
ATOM 2126 O O . LYS A 1 258 ? -26.150 13.658 73.431 1.00 95.06 258 LYS A O 1
ATOM 2131 N N . GLU A 1 259 ? -25.663 12.408 75.237 1.00 95.12 259 GLU A N 1
ATOM 2132 C CA . GLU A 1 259 ? -24.300 12.075 74.822 1.00 95.12 259 GLU A CA 1
ATOM 2133 C C . GLU A 1 259 ? -24.298 11.117 73.623 1.00 95.12 259 GLU A C 1
ATOM 2135 O O . GLU A 1 259 ? -23.602 11.371 72.641 1.00 95.12 259 GLU A O 1
ATOM 2140 N N . GLU A 1 260 ? -25.169 10.104 73.632 1.00 95.69 260 GLU A N 1
ATOM 2141 C CA . GLU A 1 260 ? -25.376 9.199 72.498 1.00 95.69 260 GLU A CA 1
ATOM 2142 C C . GLU A 1 260 ? -25.852 9.953 71.246 1.00 95.69 260 GLU A C 1
ATOM 2144 O O . GLU A 1 260 ? -25.302 9.762 70.162 1.00 95.69 260 GLU A O 1
ATOM 2149 N N . ASN A 1 261 ? -26.803 10.887 71.381 1.00 96.00 261 ASN A N 1
ATOM 2150 C CA . ASN A 1 261 ? -27.225 11.736 70.261 1.00 96.00 261 ASN A CA 1
ATOM 2151 C C . ASN A 1 261 ? -26.071 12.555 69.679 1.00 96.00 261 ASN A C 1
ATOM 2153 O O . ASN A 1 261 ? -25.975 12.694 68.460 1.00 96.00 261 ASN A O 1
ATOM 2157 N N . LYS A 1 262 ? -25.200 13.105 70.532 1.00 97.31 262 LYS A N 1
ATOM 2158 C CA . LYS A 1 262 ? -24.025 13.860 70.088 1.00 97.31 262 LYS A CA 1
ATOM 2159 C C . LYS A 1 262 ? -23.051 12.956 69.324 1.00 97.31 262 LYS A C 1
ATOM 2161 O O . LYS A 1 262 ? -22.616 13.335 68.239 1.00 97.31 262 LYS A O 1
ATOM 2166 N N . ALA A 1 263 ? -22.776 11.759 69.842 1.00 96.56 263 ALA A N 1
ATOM 2167 C CA . ALA A 1 263 ? -21.916 10.774 69.189 1.00 96.56 263 ALA A CA 1
ATOM 2168 C C . ALA A 1 263 ? -22.479 10.326 67.827 1.00 96.56 263 ALA A C 1
ATOM 2170 O O . ALA A 1 263 ? -21.748 10.295 66.838 1.00 96.56 263 ALA A O 1
ATOM 2171 N N . LEU A 1 264 ? -23.788 10.064 67.738 1.00 96.94 264 LEU A N 1
ATOM 2172 C CA . LEU A 1 264 ? -24.461 9.742 66.474 1.00 96.94 264 LEU A CA 1
ATOM 2173 C C . LEU A 1 264 ? -24.402 10.902 65.470 1.00 96.94 264 LEU A C 1
ATOM 2175 O O . LEU A 1 264 ? -24.242 10.674 64.270 1.00 96.94 264 LEU A O 1
ATOM 2179 N N . TYR A 1 265 ? -24.497 12.148 65.939 1.00 97.50 265 TYR A N 1
ATOM 2180 C CA . TYR A 1 265 ? -24.355 13.327 65.082 1.00 97.50 265 TYR A CA 1
ATOM 2181 C C . TYR A 1 265 ? -22.943 13.437 64.496 1.00 97.50 265 TYR A C 1
ATOM 2183 O O . TYR A 1 265 ? -22.779 13.663 63.296 1.00 97.50 265 TYR A O 1
ATOM 2191 N N . GLU A 1 266 ? -21.921 13.253 65.333 1.00 97.31 266 GLU A N 1
ATOM 2192 C CA . GLU A 1 266 ? -20.518 13.246 64.915 1.00 97.31 266 GLU A CA 1
ATOM 2193 C C . GLU A 1 266 ? -20.241 12.097 63.932 1.00 97.31 266 GLU A C 1
ATOM 2195 O O . GLU A 1 266 ? -19.592 12.314 62.905 1.00 97.31 266 GLU A O 1
ATOM 2200 N N . GLU A 1 267 ? -20.810 10.911 64.169 1.00 96.88 267 GLU A N 1
ATOM 2201 C CA . GLU A 1 267 ? -20.760 9.776 63.240 1.00 96.88 267 GLU A CA 1
ATOM 2202 C C . GLU A 1 267 ? -21.385 10.112 61.884 1.00 96.88 267 GLU A C 1
ATOM 2204 O O . GLU A 1 267 ? -20.773 9.886 60.838 1.00 96.88 267 GLU A O 1
ATOM 2209 N N . GLY A 1 268 ? -22.572 10.724 61.889 1.00 97.12 268 GLY A N 1
ATOM 2210 C CA . GLY A 1 268 ? -23.255 11.162 60.675 1.00 97.12 268 GLY A CA 1
ATOM 2211 C C . GLY A 1 268 ? -22.411 12.137 59.852 1.00 97.12 268 GLY A C 1
ATOM 2212 O O . GLY A 1 268 ? -22.313 11.997 58.630 1.00 97.12 268 GLY A O 1
ATOM 2213 N N . VAL A 1 269 ? -21.733 13.080 60.510 1.00 97.94 269 VAL A N 1
ATOM 2214 C CA . VAL A 1 269 ? -20.809 14.019 59.853 1.00 97.94 269 VAL A CA 1
ATOM 2215 C C . VAL A 1 269 ? -19.586 13.294 59.282 1.00 97.94 269 VAL A C 1
ATOM 2217 O O . VAL A 1 269 ? -19.182 13.577 58.150 1.00 97.94 269 VAL A O 1
ATOM 2220 N N . ARG A 1 270 ? -18.999 12.335 60.013 1.00 97.94 270 ARG A N 1
ATOM 2221 C CA . ARG A 1 270 ? -17.863 11.536 59.515 1.00 97.94 270 ARG A CA 1
ATOM 2222 C C . ARG A 1 270 ? -18.241 10.717 58.281 1.00 97.94 270 ARG A C 1
ATOM 2224 O O . ARG A 1 270 ? -17.523 10.774 57.280 1.00 97.94 270 ARG A O 1
ATOM 2231 N N . LEU A 1 271 ? -19.377 10.022 58.319 1.00 97.56 271 LEU A N 1
ATOM 2232 C CA . LEU A 1 271 ? -19.884 9.230 57.195 1.00 97.56 271 LEU A CA 1
ATOM 2233 C C . LEU A 1 271 ? -20.206 10.105 55.977 1.00 97.56 271 LEU A C 1
ATOM 2235 O O . LEU A 1 271 ? -19.868 9.740 54.847 1.00 97.56 271 LEU A O 1
ATOM 2239 N N . LEU A 1 272 ? -20.798 11.286 56.188 1.00 98.00 272 LEU A N 1
ATOM 2240 C CA . LEU A 1 272 ? -21.064 12.242 55.112 1.00 98.00 272 LEU A CA 1
ATOM 2241 C C . LEU A 1 272 ? -19.764 12.708 54.440 1.00 98.00 272 LEU A C 1
ATOM 2243 O O . LEU A 1 272 ? -19.649 12.648 53.216 1.00 98.00 272 LEU A O 1
ATOM 2247 N N . ASN A 1 273 ? -18.753 13.080 55.229 1.00 97.69 273 ASN A N 1
ATOM 2248 C CA . ASN A 1 273 ? -17.443 13.484 54.712 1.00 97.69 273 ASN A CA 1
ATOM 2249 C C . ASN A 1 273 ? -16.750 12.358 53.930 1.00 97.69 273 ASN A C 1
ATOM 2251 O O . ASN A 1 273 ? -16.132 12.603 52.890 1.00 97.69 273 ASN A O 1
ATOM 2255 N N . GLN A 1 274 ? -16.869 11.114 54.401 1.00 97.69 274 GLN A N 1
ATOM 2256 C CA . GLN A 1 274 ? -16.324 9.952 53.706 1.00 97.69 274 GLN A CA 1
ATOM 2257 C C . GLN A 1 274 ? -17.029 9.725 52.359 1.00 97.69 274 GLN A C 1
ATOM 2259 O O . GLN A 1 274 ? -16.368 9.522 51.335 1.00 97.69 274 GLN A O 1
ATOM 2264 N N . LYS A 1 275 ? -18.364 9.816 52.329 1.00 96.88 275 LYS A N 1
ATOM 2265 C CA . LYS A 1 275 ? -19.154 9.723 51.095 1.00 96.88 275 LYS A CA 1
ATOM 2266 C C . LYS A 1 275 ? -18.770 10.820 50.101 1.00 96.88 275 LYS A C 1
ATOM 2268 O O . LYS A 1 275 ? -18.537 10.520 48.929 1.00 96.88 275 LYS A O 1
ATOM 2273 N N . ASP A 1 276 ? -18.644 12.061 50.559 1.00 98.31 276 ASP A N 1
ATOM 2274 C CA . ASP A 1 276 ? -18.236 13.193 49.725 1.00 98.31 276 ASP A CA 1
ATOM 2275 C C . ASP A 1 276 ? -16.854 12.978 49.101 1.00 98.31 276 ASP A C 1
ATOM 2277 O O . ASP A 1 276 ? -16.648 13.276 47.920 1.00 98.31 276 ASP A O 1
ATOM 2281 N N . LEU A 1 277 ? -15.909 12.411 49.856 1.00 98.25 277 LEU A N 1
ATOM 2282 C CA . LEU A 1 277 ? -14.586 12.063 49.344 1.00 98.25 277 LEU A CA 1
ATOM 2283 C C . LEU A 1 277 ? -14.671 11.028 48.212 1.00 98.25 277 LEU A C 1
ATOM 2285 O O . LEU A 1 277 ? -14.035 11.206 47.169 1.00 98.25 277 LEU A O 1
ATOM 2289 N N . TYR A 1 278 ? -15.478 9.975 48.376 1.00 97.50 278 TYR A N 1
ATOM 2290 C CA . TYR A 1 278 ? -15.679 8.971 47.328 1.00 97.50 278 TYR A CA 1
ATOM 2291 C C . TYR A 1 278 ? -16.337 9.559 46.076 1.00 97.50 278 TYR A C 1
ATOM 2293 O O . TYR A 1 278 ? -15.893 9.264 44.964 1.00 97.50 278 TYR A O 1
ATOM 2301 N N . VAL A 1 279 ? -17.331 10.438 46.237 1.00 98.12 279 VAL A N 1
ATOM 2302 C CA . VAL A 1 279 ? -17.976 11.137 45.115 1.00 98.12 279 VAL A CA 1
ATOM 2303 C C . VAL A 1 279 ? -16.968 12.013 44.365 1.00 98.12 279 VAL A C 1
ATOM 2305 O O . VAL A 1 279 ? -16.894 11.945 43.137 1.00 98.12 279 VAL A O 1
ATOM 2308 N N . ARG A 1 280 ? -16.133 12.787 45.074 1.00 98.38 280 ARG A N 1
ATOM 2309 C CA . ARG A 1 280 ? -15.076 13.602 44.445 1.00 98.38 280 ARG A CA 1
ATOM 2310 C C . ARG A 1 280 ? -14.063 12.738 43.697 1.00 98.38 280 ARG A C 1
ATOM 2312 O O . ARG A 1 280 ? -13.759 13.037 42.545 1.00 98.38 280 ARG A O 1
ATOM 2319 N N . LYS A 1 281 ? -13.599 11.640 44.305 1.00 98.19 281 LYS A N 1
ATOM 2320 C CA . LYS A 1 281 ? -12.654 10.700 43.679 1.00 98.19 281 LYS A CA 1
ATOM 2321 C C . LYS A 1 281 ? -13.233 10.071 42.410 1.00 98.19 281 LYS A C 1
ATOM 2323 O O . LYS A 1 281 ? -12.543 9.969 41.396 1.00 98.19 281 LYS A O 1
ATOM 2328 N N . TYR A 1 282 ? -14.506 9.680 42.446 1.00 97.88 282 TYR A N 1
ATOM 2329 C CA . TYR A 1 282 ? -15.206 9.155 41.278 1.00 97.88 282 TYR A CA 1
ATOM 2330 C C . TYR A 1 282 ? -15.324 10.205 40.166 1.00 97.88 282 TYR A C 1
ATOM 2332 O O . TYR A 1 282 ? -14.988 9.924 39.015 1.00 97.88 282 TYR A O 1
ATOM 2340 N N . ASN A 1 283 ? -15.727 11.430 40.506 1.00 98.19 283 ASN A N 1
ATOM 2341 C CA . ASN A 1 283 ? -15.847 12.527 39.547 1.00 98.19 283 ASN A CA 1
ATOM 2342 C C . ASN A 1 283 ? -14.497 12.885 38.910 1.00 98.19 283 ASN A C 1
ATOM 2344 O O . ASN A 1 283 ? -14.418 13.076 37.696 1.00 98.19 283 ASN A O 1
ATOM 2348 N N . GLU A 1 284 ? -13.419 12.919 39.693 1.00 98.12 284 GLU A N 1
ATOM 2349 C CA . GLU A 1 284 ? -12.069 13.152 39.179 1.00 98.12 284 GLU A CA 1
ATOM 2350 C C . GLU A 1 284 ? -11.639 12.046 38.204 1.00 98.12 284 GLU A C 1
ATOM 2352 O O . GLU A 1 284 ? -11.130 12.325 37.115 1.00 98.12 284 GLU A O 1
ATOM 2357 N N . MET A 1 285 ? -11.899 10.782 38.545 1.00 98.19 285 MET A N 1
ATOM 2358 C CA . MET A 1 285 ? -11.629 9.650 37.658 1.00 98.19 285 MET A CA 1
ATOM 2359 C C . MET A 1 285 ? -12.423 9.750 36.346 1.00 98.19 285 MET A C 1
ATOM 2361 O O . MET A 1 285 ? -11.858 9.546 35.268 1.00 98.19 285 MET A O 1
ATOM 2365 N N . GLN A 1 286 ? -13.705 10.119 36.416 1.00 97.81 286 GLN A N 1
ATOM 2366 C CA . GLN A 1 286 ? -14.548 10.345 35.240 1.00 97.81 286 GLN A CA 1
ATOM 2367 C C . GLN A 1 286 ? -14.005 11.475 34.353 1.00 97.81 286 GLN A C 1
ATOM 2369 O O . GLN A 1 286 ? -13.916 11.319 33.133 1.00 97.81 286 GLN A O 1
ATOM 2374 N N . LEU A 1 287 ? -13.558 12.588 34.947 1.00 98.19 287 LEU A N 1
ATOM 2375 C CA . LEU A 1 287 ? -12.928 13.690 34.212 1.00 98.19 287 LEU A CA 1
ATOM 2376 C C . LEU A 1 287 ? -11.632 13.250 33.520 1.00 98.19 287 LEU A C 1
ATOM 2378 O O . LEU A 1 287 ? -11.433 13.559 32.344 1.00 98.19 287 LEU A O 1
ATOM 2382 N N . ARG A 1 288 ? -10.782 12.466 34.196 1.00 98.19 288 ARG A N 1
ATOM 2383 C CA . ARG A 1 288 ? -9.560 11.905 33.593 1.00 98.19 288 ARG A CA 1
ATOM 2384 C C . ARG A 1 288 ? -9.875 10.992 32.407 1.00 98.19 288 ARG A C 1
ATOM 2386 O O . ARG A 1 288 ? -9.189 11.061 31.386 1.00 98.19 288 ARG A O 1
ATOM 2393 N N . HIS A 1 289 ? -10.914 10.161 32.510 1.00 98.06 289 HIS A N 1
ATOM 2394 C CA . HIS A 1 289 ? -11.348 9.301 31.409 1.00 98.06 289 HIS A CA 1
ATOM 2395 C C . HIS A 1 289 ? -11.872 10.120 30.221 1.00 98.06 289 HIS A C 1
ATOM 2397 O O . HIS A 1 289 ? -11.431 9.912 29.087 1.00 98.06 289 HIS A O 1
ATOM 2403 N N . LYS A 1 290 ? -12.727 11.116 30.487 1.00 98.44 290 LYS A N 1
ATOM 2404 C CA . LYS A 1 290 ? -13.233 12.057 29.479 1.00 98.44 290 LYS A CA 1
ATOM 2405 C C . LYS A 1 290 ? -12.092 12.772 28.753 1.00 98.44 290 LYS A C 1
ATOM 2407 O O . LYS A 1 290 ? -12.103 12.860 27.526 1.00 98.44 290 LYS A O 1
ATOM 2412 N N . GLU A 1 291 ? -11.076 13.219 29.485 1.00 98.06 291 GLU A N 1
ATOM 2413 C CA . GLU A 1 291 ? -9.901 13.882 28.914 1.00 98.06 291 GLU A CA 1
ATOM 2414 C C . GLU A 1 291 ? -9.025 12.926 28.089 1.00 98.06 291 GLU A C 1
ATOM 2416 O O . GLU A 1 291 ? -8.514 13.298 27.032 1.00 98.06 291 GLU A O 1
ATOM 2421 N N . LYS A 1 292 ? -8.875 11.665 28.516 1.00 98.12 292 LYS A N 1
ATOM 2422 C CA . LYS A 1 292 ? -8.165 10.637 27.738 1.00 98.12 292 LYS A CA 1
ATOM 2423 C C . LYS A 1 292 ? -8.862 10.369 26.401 1.00 98.12 292 LYS A C 1
ATOM 2425 O O . LYS A 1 292 ? -8.193 10.328 25.370 1.00 98.12 292 LYS A O 1
ATOM 2430 N N . ILE A 1 293 ? -10.193 10.265 26.402 1.00 97.75 293 ILE A N 1
ATOM 2431 C CA . ILE A 1 293 ? -10.991 10.121 25.176 1.00 97.75 293 ILE A CA 1
ATOM 2432 C C . ILE A 1 293 ? -10.844 11.358 24.286 1.00 97.75 293 ILE A C 1
ATOM 2434 O O . ILE A 1 293 ? -10.626 11.225 23.083 1.00 97.75 293 ILE A O 1
ATOM 2438 N N . ARG A 1 294 ? -10.927 12.565 24.861 1.00 98.25 294 ARG A N 1
ATOM 2439 C CA . ARG A 1 294 ? -10.785 13.818 24.108 1.00 98.25 294 ARG A CA 1
ATOM 2440 C C . ARG A 1 294 ? -9.431 13.897 23.399 1.00 98.25 294 ARG A C 1
ATOM 2442 O O . ARG A 1 294 ? -9.393 14.240 22.219 1.00 98.25 294 ARG A O 1
ATOM 2449 N N . ARG A 1 295 ? -8.342 13.536 24.087 1.00 98.31 295 ARG A N 1
ATOM 2450 C CA . ARG A 1 295 ? -6.994 13.477 23.501 1.00 98.31 295 ARG A CA 1
ATOM 2451 C C . ARG A 1 295 ? -6.903 12.448 22.378 1.00 98.31 295 ARG A C 1
ATOM 2453 O O . ARG A 1 295 ? -6.479 12.806 21.287 1.00 98.31 295 ARG A O 1
ATOM 2460 N N . ALA A 1 296 ? -7.381 11.224 22.603 1.00 95.12 296 ALA A N 1
ATOM 2461 C CA . ALA A 1 296 ? -7.393 10.186 21.570 1.00 95.12 296 ALA A CA 1
ATOM 2462 C C . ALA A 1 296 ? -8.176 10.625 20.318 1.00 95.12 296 ALA A C 1
ATOM 2464 O O . ALA A 1 296 ? -7.702 10.463 19.195 1.00 95.12 296 ALA A O 1
ATOM 2465 N N . LYS A 1 297 ? -9.341 11.260 20.506 1.00 98.38 297 LYS A N 1
ATOM 2466 C CA . LYS A 1 297 ? -10.147 11.813 19.411 1.00 98.38 297 LYS A CA 1
ATOM 2467 C C . LYS A 1 297 ? -9.404 12.913 18.648 1.00 98.38 297 LYS A C 1
ATOM 2469 O O . LYS A 1 297 ? -9.467 12.941 17.423 1.00 98.38 297 LYS A O 1
ATOM 2474 N N . ALA A 1 298 ? -8.712 13.814 19.345 1.00 97.06 298 ALA A N 1
ATOM 2475 C CA . ALA A 1 298 ? -7.944 14.884 18.711 1.00 97.06 298 ALA A CA 1
ATOM 2476 C C . ALA A 1 298 ? -6.788 14.332 17.859 1.00 97.06 298 ALA A C 1
ATOM 2478 O O . ALA A 1 298 ? -6.635 14.751 16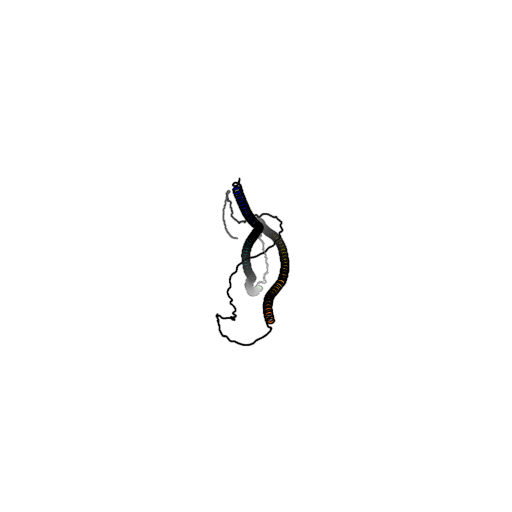.712 1.00 97.06 298 ALA A O 1
ATOM 2479 N N . THR A 1 299 ? -6.039 13.355 18.381 1.00 97.19 299 THR A N 1
ATOM 2480 C CA . THR A 1 299 ? -4.978 12.665 17.632 1.00 97.19 299 THR A CA 1
ATOM 2481 C C . THR A 1 299 ? -5.540 11.974 16.395 1.00 97.19 299 THR A C 1
ATOM 2483 O O . THR A 1 299 ? -5.047 12.204 15.296 1.00 97.19 299 THR A O 1
ATOM 2486 N N . PHE A 1 300 ? -6.634 11.219 16.542 1.00 97.44 300 PHE A N 1
ATOM 2487 C CA . PHE A 1 300 ? -7.285 10.551 15.415 1.00 97.44 300 PHE A CA 1
ATOM 2488 C C . PHE A 1 300 ? -7.699 11.540 14.316 1.00 97.44 300 PHE A C 1
ATOM 2490 O O . PHE A 1 300 ? -7.415 11.316 13.143 1.00 97.44 300 PHE A O 1
ATOM 2497 N N . ILE A 1 301 ? -8.317 12.668 14.684 1.00 98.19 301 ILE A N 1
ATOM 2498 C CA . ILE A 1 301 ? -8.698 13.713 13.722 1.00 98.19 301 ILE A CA 1
ATOM 2499 C C . ILE A 1 301 ? -7.470 14.269 12.992 1.00 98.19 301 ILE A C 1
ATOM 2501 O O . ILE A 1 301 ? -7.538 14.505 11.786 1.00 98.19 301 ILE A O 1
ATOM 2505 N N . HIS A 1 302 ? -6.364 14.504 13.699 1.00 97.88 302 HIS A N 1
ATOM 2506 C CA . HIS A 1 302 ? -5.140 15.007 13.082 1.00 97.88 302 HIS A CA 1
ATOM 2507 C C . HIS A 1 302 ? -4.556 14.003 12.082 1.00 97.88 302 HIS A C 1
ATOM 2509 O O . HIS A 1 302 ? -4.264 14.377 10.947 1.00 97.88 302 HIS A O 1
ATOM 2515 N N . GLU A 1 303 ? -4.465 12.728 12.459 1.00 97.12 303 GLU A N 1
ATOM 2516 C CA . GLU A 1 303 ? -3.955 11.693 11.563 1.00 97.12 303 GLU A CA 1
ATOM 2517 C C . GLU A 1 303 ? -4.850 11.480 10.339 1.00 97.12 303 GLU A C 1
ATOM 2519 O O . GLU A 1 303 ? -4.346 11.286 9.237 1.00 97.12 303 GLU A O 1
ATOM 2524 N N . VAL A 1 304 ? -6.177 11.520 10.504 1.00 97.06 304 VAL A N 1
ATOM 2525 C CA . VAL A 1 304 ? -7.114 11.430 9.373 1.00 97.06 304 VAL A CA 1
ATOM 2526 C C . VAL A 1 304 ? -6.890 12.594 8.413 1.00 97.06 304 VAL A C 1
ATOM 2528 O O . VAL A 1 304 ? -6.704 12.363 7.224 1.00 97.06 304 VAL A O 1
ATOM 2531 N N . LYS A 1 305 ? -6.777 13.829 8.919 1.00 97.81 305 LYS A N 1
ATOM 2532 C CA . LYS A 1 305 ? -6.473 14.999 8.078 1.00 97.81 305 LYS A CA 1
ATOM 2533 C C . LYS A 1 305 ? -5.148 14.856 7.324 1.00 97.81 305 LYS A C 1
ATOM 2535 O O . LYS A 1 305 ? -5.071 15.259 6.167 1.00 97.81 305 LYS A O 1
ATOM 2540 N N . GLN A 1 306 ? -4.119 14.295 7.962 1.00 97.44 306 GLN A N 1
ATOM 2541 C CA . GLN A 1 306 ? -2.821 14.044 7.329 1.00 97.44 306 GLN A CA 1
ATOM 2542 C C . GLN A 1 306 ? -2.906 12.955 6.247 1.00 97.44 306 GLN A C 1
ATOM 2544 O O . GLN A 1 306 ? -2.279 13.069 5.195 1.00 97.44 306 GLN A O 1
ATOM 2549 N N . ARG A 1 307 ? -3.686 11.894 6.483 1.00 97.12 307 ARG A N 1
ATOM 2550 C CA . ARG A 1 307 ? -3.930 10.849 5.480 1.00 97.12 307 ARG A CA 1
ATOM 2551 C C . ARG A 1 307 ? -4.710 11.407 4.293 1.00 97.12 307 ARG A C 1
ATOM 2553 O O . ARG A 1 307 ? -4.294 11.188 3.162 1.00 97.12 307 ARG A O 1
ATOM 2560 N N . ASP A 1 308 ? -5.760 12.185 4.537 1.00 97.56 308 ASP A N 1
ATOM 2561 C CA . ASP A 1 308 ? -6.575 12.798 3.484 1.00 97.56 308 ASP A CA 1
ATOM 2562 C C . ASP A 1 308 ? -5.764 13.768 2.616 1.00 97.56 308 ASP A C 1
ATOM 2564 O O . ASP A 1 308 ? -5.917 13.786 1.394 1.00 97.56 308 ASP A O 1
ATOM 2568 N N . SER A 1 309 ? -4.872 14.567 3.216 1.00 97.44 309 SER A N 1
ATOM 2569 C CA . SER A 1 309 ? -3.988 15.444 2.441 1.00 97.44 309 SER A CA 1
ATOM 2570 C C . SER A 1 309 ? -2.999 14.646 1.589 1.00 97.44 309 SER A C 1
ATOM 2572 O O . SER A 1 309 ? -2.795 14.985 0.423 1.00 97.44 309 SER A O 1
ATOM 2574 N N . ARG A 1 310 ? -2.437 13.552 2.123 1.00 98.19 310 ARG A N 1
ATOM 2575 C CA . ARG A 1 310 ? -1.546 12.667 1.361 1.00 98.19 310 ARG A CA 1
ATOM 2576 C C . ARG A 1 310 ? -2.275 11.942 0.230 1.00 98.19 310 ARG A C 1
ATOM 2578 O O . ARG A 1 310 ? -1.712 11.826 -0.853 1.00 98.19 310 ARG A O 1
ATOM 2585 N N . ILE A 1 311 ? -3.508 11.489 0.457 1.00 96.88 311 ILE A N 1
ATOM 2586 C CA . ILE A 1 311 ? -4.346 10.863 -0.575 1.00 96.88 311 ILE A CA 1
ATOM 2587 C C . ILE A 1 311 ? -4.577 11.846 -1.722 1.00 96.88 311 ILE A C 1
ATOM 2589 O O . ILE A 1 311 ? -4.261 11.512 -2.857 1.00 96.88 311 ILE A O 1
ATOM 2593 N N . LYS A 1 312 ? -5.005 13.080 -1.430 1.00 98.25 312 LYS A N 1
ATOM 2594 C CA . LYS A 1 312 ? -5.201 14.112 -2.464 1.00 98.25 312 LYS A CA 1
ATOM 2595 C C . LYS A 1 312 ? -3.934 14.388 -3.270 1.00 98.25 312 LYS A C 1
ATOM 2597 O O . LYS A 1 312 ? -3.997 14.556 -4.483 1.00 98.25 312 LYS A O 1
ATOM 2602 N N . GLN A 1 313 ? -2.777 14.427 -2.610 1.00 97.88 313 GLN A N 1
ATOM 2603 C CA . GLN A 1 313 ? -1.501 14.598 -3.301 1.00 97.88 313 GLN A CA 1
ATOM 2604 C C . GLN A 1 313 ? -1.221 13.432 -4.262 1.00 97.88 313 GLN A C 1
ATOM 2606 O O . GLN A 1 313 ? -0.889 13.662 -5.421 1.00 97.88 313 GLN A O 1
ATOM 2611 N N . LEU A 1 314 ? -1.398 12.192 -3.800 1.00 96.50 314 LEU A N 1
ATOM 2612 C CA . LEU A 1 314 ? -1.198 10.995 -4.620 1.00 96.50 314 LEU A CA 1
ATOM 2613 C C . LEU A 1 314 ? -2.195 10.909 -5.784 1.00 96.50 314 LEU A C 1
ATOM 2615 O O . LEU A 1 314 ? -1.832 10.471 -6.872 1.00 96.50 314 LEU A O 1
ATOM 2619 N N . GLU A 1 315 ? -3.439 11.338 -5.584 1.00 97.44 315 GLU A N 1
ATOM 2620 C CA . GLU A 1 315 ? -4.448 11.420 -6.644 1.00 97.44 315 GLU A CA 1
ATOM 2621 C C . GLU A 1 315 ? -4.038 12.416 -7.738 1.00 97.44 315 GLU A C 1
ATOM 2623 O O . GLU A 1 315 ? -4.169 12.108 -8.926 1.00 97.44 315 GLU A O 1
ATOM 2628 N N . ASN A 1 316 ? -3.478 13.568 -7.352 1.00 97.19 316 ASN A N 1
ATOM 2629 C CA . ASN A 1 316 ? -2.949 14.554 -8.294 1.00 97.19 316 ASN A CA 1
ATOM 2630 C C . ASN A 1 316 ? -1.749 13.994 -9.074 1.00 97.19 316 ASN A C 1
ATOM 2632 O O . ASN A 1 316 ? -1.778 14.002 -10.304 1.00 97.19 316 ASN A O 1
ATOM 2636 N N . GLU A 1 317 ? -0.753 13.425 -8.384 1.00 97.31 317 GLU A N 1
ATOM 2637 C CA . GLU A 1 317 ? 0.423 12.786 -9.006 1.00 97.31 317 GLU A CA 1
ATOM 2638 C C . GLU A 1 317 ? 0.001 11.677 -9.994 1.00 97.31 317 GLU A C 1
ATOM 2640 O O . GLU A 1 317 ? 0.513 11.580 -11.113 1.00 97.31 317 GLU A O 1
ATOM 2645 N N . LEU A 1 318 ? -0.998 10.868 -9.625 1.00 96.88 318 LEU A N 1
ATOM 2646 C CA . LEU A 1 318 ? -1.554 9.833 -10.496 1.00 96.88 318 LEU A CA 1
ATOM 2647 C C . LEU A 1 318 ? -2.240 10.427 -11.735 1.00 96.88 318 LEU A C 1
ATOM 2649 O O . LEU A 1 318 ? -2.138 9.859 -12.824 1.00 96.88 318 LEU A O 1
ATOM 2653 N N . SER A 1 319 ? -2.958 11.543 -11.588 1.00 97.81 319 SER A N 1
ATOM 2654 C CA . SER A 1 319 ? -3.618 12.221 -12.709 1.00 97.81 319 SER A CA 1
ATOM 2655 C C . SER A 1 319 ? -2.610 12.795 -13.714 1.00 97.81 319 SER A C 1
ATOM 2657 O O . SER A 1 319 ? -2.784 12.624 -14.923 1.00 97.81 319 SER A O 1
ATOM 2659 N N . GLU A 1 320 ? -1.513 13.377 -13.225 1.00 96.62 320 GLU A N 1
ATOM 2660 C CA . GLU A 1 320 ? -0.418 13.901 -14.046 1.00 96.62 320 GLU A CA 1
ATOM 2661 C C . GLU A 1 320 ? 0.317 12.774 -14.777 1.00 96.62 320 GLU A C 1
ATOM 2663 O O . GLU A 1 320 ? 0.523 12.847 -15.992 1.00 96.62 320 GLU A O 1
ATOM 2668 N N . SER A 1 321 ? 0.628 11.684 -14.069 1.00 97.44 321 SER A N 1
ATOM 2669 C CA . SER A 1 321 ? 1.248 10.494 -14.657 1.00 97.44 321 SER A CA 1
ATOM 2670 C C . SER A 1 321 ? 0.379 9.888 -15.766 1.00 97.44 321 SER A C 1
ATOM 2672 O O . SER A 1 321 ? 0.872 9.609 -16.862 1.00 97.44 321 SER A O 1
ATOM 2674 N N . LYS A 1 322 ? -0.938 9.761 -15.541 1.00 97.44 322 LYS A N 1
ATOM 2675 C CA . LYS A 1 322 ? -1.889 9.310 -16.572 1.00 97.44 322 LYS A CA 1
ATOM 2676 C C . LYS A 1 322 ? -1.857 10.213 -17.803 1.00 97.44 322 LYS A C 1
ATOM 2678 O O . LYS A 1 322 ? -1.785 9.705 -18.920 1.00 97.44 322 LYS A O 1
ATOM 2683 N N . LEU A 1 323 ? -1.867 11.533 -17.616 1.00 97.94 323 LEU A N 1
ATOM 2684 C CA . LEU A 1 323 ? -1.787 12.484 -18.725 1.00 97.94 323 LEU A CA 1
ATOM 2685 C C . LEU A 1 323 ? -0.481 12.322 -19.519 1.00 97.94 323 LEU A C 1
ATOM 2687 O O . LEU A 1 323 ? -0.498 12.372 -20.750 1.00 97.94 323 LEU A O 1
ATOM 2691 N N . GLN A 1 324 ? 0.646 12.107 -18.840 1.00 97.19 324 GLN A N 1
ATOM 2692 C CA . GLN A 1 324 ? 1.937 11.891 -19.491 1.00 97.19 324 GLN A CA 1
ATOM 2693 C C . GLN A 1 324 ? 1.964 10.588 -20.301 1.00 97.19 324 GLN A C 1
ATOM 2695 O O . GLN A 1 324 ? 2.462 10.580 -21.428 1.00 97.19 324 GLN A O 1
ATOM 2700 N N . VAL A 1 325 ? 1.376 9.509 -19.776 1.00 96.94 325 VAL A N 1
ATOM 2701 C CA . VAL A 1 325 ? 1.228 8.237 -20.499 1.00 96.94 325 VAL A CA 1
ATOM 2702 C C . VAL A 1 325 ? 0.372 8.411 -21.753 1.00 96.94 325 VAL A C 1
ATOM 2704 O O . VAL A 1 325 ? 0.765 7.942 -22.819 1.00 96.94 325 VAL A O 1
ATOM 2707 N N . GLU A 1 326 ? -0.760 9.112 -21.668 1.00 97.88 326 GLU A N 1
ATOM 2708 C CA . GLU A 1 326 ? -1.614 9.361 -22.837 1.00 97.88 326 GLU A CA 1
ATOM 2709 C C . GLU A 1 326 ? -0.910 10.223 -23.895 1.00 97.88 326 GLU A C 1
ATOM 2711 O O . GLU A 1 326 ? -0.973 9.909 -25.085 1.00 97.88 326 GLU A O 1
ATOM 2716 N N . LYS A 1 327 ? -0.139 11.242 -23.486 1.00 98.19 327 LYS A N 1
ATOM 2717 C CA . LYS A 1 327 ? 0.731 11.996 -24.409 1.00 98.19 327 LYS A CA 1
ATOM 2718 C C . LYS A 1 327 ? 1.770 11.092 -25.082 1.00 98.19 327 LYS A C 1
ATOM 2720 O O . LYS A 1 327 ? 1.969 11.189 -26.291 1.00 98.19 327 LYS A O 1
ATOM 2725 N N . GLY A 1 328 ? 2.401 10.193 -24.323 1.00 97.38 328 GLY A N 1
ATOM 2726 C CA . GLY A 1 328 ? 3.352 9.214 -24.853 1.00 97.38 328 GLY A CA 1
ATOM 2727 C C . GLY A 1 328 ? 2.716 8.267 -25.874 1.00 97.38 328 GLY A C 1
ATOM 2728 O O . GLY A 1 328 ? 3.267 8.067 -26.954 1.00 97.38 328 GLY A O 1
ATOM 2729 N N . LYS A 1 329 ? 1.518 7.743 -25.585 1.00 98.12 329 LYS A N 1
ATOM 2730 C CA . LYS A 1 329 ? 0.747 6.911 -26.525 1.00 98.12 329 LYS A CA 1
ATOM 2731 C C . LYS A 1 329 ? 0.411 7.664 -27.810 1.00 98.12 329 LYS A C 1
ATOM 2733 O O . LYS A 1 329 ? 0.578 7.104 -28.892 1.00 98.12 329 LYS A O 1
ATOM 2738 N N . ALA A 1 330 ? -0.024 8.920 -27.704 1.00 98.19 330 ALA A N 1
ATOM 2739 C CA . ALA A 1 330 ? -0.326 9.755 -28.864 1.00 98.19 330 ALA A CA 1
ATOM 2740 C C . ALA A 1 330 ? 0.915 9.986 -29.742 1.00 98.19 330 ALA A C 1
ATOM 2742 O O . ALA A 1 330 ? 0.836 9.853 -30.963 1.00 98.19 330 ALA A O 1
ATOM 2743 N N . LEU A 1 331 ? 2.075 10.249 -29.129 1.00 98.19 331 LEU A N 1
ATOM 2744 C CA . LEU A 1 331 ? 3.339 10.401 -29.851 1.00 98.19 331 LEU A CA 1
ATOM 2745 C C . LEU A 1 331 ? 3.756 9.102 -30.555 1.00 98.19 331 LEU A C 1
ATOM 2747 O O . LEU A 1 331 ? 4.121 9.130 -31.728 1.00 98.19 331 LEU A O 1
ATOM 2751 N N . ILE A 1 332 ? 3.659 7.956 -29.874 1.00 98.12 332 ILE A N 1
ATOM 2752 C CA . ILE A 1 332 ? 3.944 6.644 -30.475 1.00 98.12 332 ILE A CA 1
ATOM 2753 C C . ILE A 1 332 ? 3.017 6.388 -31.665 1.00 98.12 332 ILE A C 1
ATOM 2755 O O . ILE A 1 332 ? 3.486 5.956 -32.719 1.00 98.12 332 ILE A O 1
ATOM 2759 N N . ALA A 1 333 ? 1.720 6.677 -31.532 1.00 98.38 333 ALA A N 1
ATOM 2760 C CA . ALA A 1 333 ? 0.765 6.535 -32.625 1.00 98.38 333 ALA A CA 1
ATOM 2761 C C . ALA A 1 333 ? 1.152 7.421 -33.819 1.00 98.38 333 ALA A C 1
ATOM 2763 O O . ALA A 1 333 ? 1.206 6.934 -34.946 1.00 98.38 333 ALA A O 1
ATOM 2764 N N . GLN A 1 334 ? 1.513 8.684 -33.574 1.00 98.44 334 GLN A N 1
ATOM 2765 C CA . GLN A 1 334 ? 1.972 9.602 -34.616 1.00 98.44 334 GLN A CA 1
ATOM 2766 C C . GLN A 1 334 ? 3.225 9.074 -35.333 1.00 98.44 334 GLN A C 1
ATOM 2768 O O . GLN A 1 334 ? 3.220 8.960 -36.559 1.00 98.44 334 GLN A O 1
ATOM 2773 N N . ILE A 1 335 ? 4.262 8.677 -34.588 1.00 98.19 335 ILE A N 1
ATOM 2774 C CA . ILE A 1 335 ? 5.495 8.099 -35.151 1.00 98.19 335 ILE A CA 1
ATOM 2775 C C . ILE A 1 335 ? 5.180 6.844 -35.971 1.00 98.19 335 ILE A C 1
ATOM 2777 O O . ILE A 1 335 ? 5.698 6.674 -37.072 1.00 98.19 335 ILE A O 1
ATOM 2781 N N . THR A 1 336 ? 4.296 5.981 -35.471 1.00 97.88 336 THR A N 1
ATOM 2782 C CA . THR A 1 336 ? 3.889 4.753 -36.167 1.00 97.88 336 THR A CA 1
ATOM 2783 C C . THR A 1 336 ? 3.202 5.071 -37.494 1.00 97.88 336 THR A C 1
ATOM 2785 O O . THR A 1 336 ? 3.534 4.467 -38.512 1.00 97.88 336 THR A O 1
ATOM 2788 N N . THR A 1 337 ? 2.290 6.051 -37.516 1.00 98.31 337 THR A N 1
ATOM 2789 C CA . THR A 1 337 ? 1.629 6.467 -38.763 1.00 98.31 337 THR A CA 1
ATOM 2790 C C . THR A 1 337 ? 2.609 7.053 -39.775 1.00 98.31 337 THR A C 1
ATOM 2792 O O . THR A 1 337 ? 2.481 6.783 -40.967 1.00 98.31 337 THR A O 1
ATOM 2795 N N . GLU A 1 338 ? 3.603 7.821 -39.327 1.00 98.19 338 GLU A N 1
ATOM 2796 C CA . GLU A 1 338 ? 4.596 8.419 -40.218 1.00 98.19 338 GLU A CA 1
ATOM 2797 C C . GLU A 1 338 ? 5.575 7.373 -40.765 1.00 98.19 338 GLU A C 1
ATOM 2799 O O . GLU A 1 338 ? 5.839 7.342 -41.966 1.00 98.19 338 GLU A O 1
ATOM 2804 N N . ASN A 1 339 ? 6.027 6.440 -39.923 1.00 98.25 339 ASN A N 1
ATOM 2805 C CA . ASN A 1 339 ? 6.842 5.304 -40.353 1.00 98.25 339 ASN A CA 1
ATOM 2806 C C . ASN A 1 339 ? 6.121 4.450 -41.400 1.00 98.25 339 ASN A C 1
ATOM 2808 O O . ASN A 1 339 ? 6.742 4.042 -42.380 1.00 98.25 339 ASN A O 1
ATOM 2812 N N . GLU A 1 340 ? 4.817 4.212 -41.244 1.00 98.31 340 GLU A N 1
ATOM 2813 C CA . GLU A 1 340 ? 4.038 3.477 -42.243 1.00 98.31 340 GLU A CA 1
ATOM 2814 C C . GLU A 1 340 ? 3.978 4.232 -43.579 1.00 98.31 340 GLU A C 1
ATOM 2816 O O . GLU A 1 340 ? 4.179 3.624 -44.632 1.00 98.31 340 GLU A O 1
ATOM 2821 N N . LYS A 1 341 ? 3.795 5.561 -43.567 1.00 98.31 341 LYS A N 1
ATOM 2822 C CA . LYS A 1 341 ? 3.857 6.375 -44.796 1.00 98.31 341 LYS A CA 1
ATOM 2823 C C . LYS A 1 341 ? 5.230 6.296 -45.461 1.00 98.31 341 LYS A C 1
ATOM 2825 O O . LYS A 1 341 ? 5.302 6.083 -46.670 1.00 98.31 341 LYS A O 1
ATOM 2830 N N . LEU A 1 342 ? 6.312 6.426 -44.691 1.00 98.50 342 LEU A N 1
ATOM 2831 C CA . LEU A 1 342 ? 7.680 6.324 -45.208 1.00 98.50 342 LEU A CA 1
ATOM 2832 C C . LEU A 1 342 ? 7.969 4.929 -45.774 1.00 98.50 342 LEU A C 1
ATOM 2834 O O . LEU A 1 342 ? 8.576 4.806 -46.836 1.00 98.50 342 LEU A O 1
ATOM 2838 N N . LEU A 1 343 ? 7.491 3.867 -45.120 1.00 98.44 343 LEU A N 1
ATOM 2839 C CA . LEU A 1 343 ? 7.594 2.495 -45.620 1.00 98.44 343 LEU A CA 1
ATOM 2840 C C . LEU A 1 343 ? 6.792 2.288 -46.906 1.00 98.44 343 LEU A C 1
ATOM 2842 O O . LEU A 1 343 ? 7.243 1.581 -47.809 1.00 98.44 343 LEU A O 1
ATOM 2846 N N . GLN A 1 344 ? 5.601 2.878 -47.011 1.00 98.31 344 GLN A N 1
ATOM 2847 C CA . GLN A 1 344 ? 4.821 2.863 -48.247 1.00 98.31 344 GLN A CA 1
ATOM 2848 C C . GLN A 1 344 ? 5.547 3.598 -49.371 1.00 98.31 344 GLN A C 1
ATOM 2850 O O . GLN A 1 344 ? 5.637 3.064 -50.475 1.00 98.31 344 GLN A O 1
ATOM 2855 N N . GLU A 1 345 ? 6.120 4.769 -49.101 1.00 97.94 345 GLU A N 1
ATOM 2856 C CA . GLU A 1 345 ? 6.863 5.520 -50.111 1.00 97.94 345 GLU A CA 1
ATOM 2857 C C . GLU A 1 345 ? 8.135 4.788 -50.540 1.00 97.94 345 GLU A C 1
ATOM 2859 O O . GLU A 1 345 ? 8.390 4.646 -51.733 1.00 97.94 345 GLU A O 1
ATOM 2864 N N . ARG A 1 346 ? 8.875 4.195 -49.596 1.00 98.06 346 ARG A N 1
ATOM 2865 C CA . ARG A 1 346 ? 10.014 3.322 -49.904 1.00 98.06 346 ARG A CA 1
ATOM 2866 C C . ARG A 1 346 ? 9.601 2.163 -50.812 1.00 98.06 346 ARG A C 1
ATOM 2868 O O . ARG A 1 346 ? 10.288 1.903 -51.795 1.00 98.06 346 ARG A O 1
ATOM 2875 N N . ARG A 1 347 ? 8.483 1.487 -50.515 1.00 98.12 347 ARG A N 1
ATOM 2876 C CA . ARG A 1 347 ? 7.940 0.411 -51.367 1.00 98.12 347 ARG A CA 1
ATOM 2877 C C . ARG A 1 347 ? 7.614 0.919 -52.776 1.00 98.12 347 ARG A C 1
ATOM 2879 O O . ARG A 1 347 ? 7.992 0.268 -53.744 1.00 98.12 347 ARG A O 1
ATOM 2886 N N . ARG A 1 348 ? 6.983 2.093 -52.909 1.00 98.00 348 ARG A N 1
ATOM 2887 C CA . ARG A 1 348 ? 6.678 2.709 -54.217 1.00 98.00 348 ARG A CA 1
ATOM 2888 C C . ARG A 1 348 ? 7.933 3.077 -55.005 1.00 98.00 348 ARG A C 1
ATOM 2890 O O . ARG A 1 348 ? 7.985 2.827 -56.204 1.00 98.00 348 ARG A O 1
ATOM 2897 N N . LEU A 1 349 ? 8.929 3.676 -54.355 1.00 97.81 349 LEU A N 1
ATOM 2898 C CA . LEU A 1 349 ? 10.185 4.060 -55.002 1.00 97.81 349 LEU A CA 1
ATOM 2899 C C . LEU A 1 349 ? 10.974 2.835 -55.466 1.00 97.81 349 LEU A C 1
ATOM 2901 O O . LEU A 1 349 ? 11.473 2.835 -56.586 1.00 97.81 349 LEU A O 1
ATOM 2905 N N . LEU A 1 350 ? 11.033 1.780 -54.647 1.00 97.12 350 LEU A N 1
ATOM 2906 C CA . LEU A 1 350 ? 11.649 0.513 -55.040 1.00 97.12 350 LEU A CA 1
ATOM 2907 C C . LEU A 1 350 ? 10.950 -0.099 -56.257 1.00 97.12 350 LEU A C 1
ATOM 2909 O O . LEU A 1 350 ? 11.639 -0.478 -57.196 1.00 97.12 350 LEU A O 1
ATOM 2913 N N . GLN A 1 351 ? 9.612 -0.110 -56.286 1.00 96.00 351 GLN A N 1
ATOM 2914 C CA . GLN A 1 351 ? 8.866 -0.583 -57.456 1.00 96.00 351 GLN A CA 1
ATOM 2915 C C . GLN A 1 351 ? 9.239 0.204 -58.719 1.00 96.00 351 GLN A C 1
ATOM 2917 O O . GLN A 1 351 ? 9.544 -0.400 -59.739 1.00 96.00 351 GLN A O 1
ATOM 2922 N N . ARG A 1 352 ? 9.306 1.543 -58.643 1.00 96.19 352 ARG A N 1
ATOM 2923 C CA . ARG A 1 352 ? 9.718 2.374 -59.789 1.00 96.19 352 ARG A CA 1
ATOM 2924 C C . ARG A 1 352 ? 11.132 2.056 -60.274 1.00 96.19 352 ARG A C 1
ATOM 2926 O O . ARG A 1 352 ? 11.362 2.086 -61.477 1.00 96.19 352 ARG A O 1
ATOM 2933 N N . ILE A 1 353 ? 12.072 1.785 -59.362 1.00 93.94 353 ILE A N 1
ATOM 2934 C CA . ILE A 1 353 ? 13.441 1.389 -59.725 1.00 93.94 353 ILE A CA 1
ATOM 2935 C C . ILE A 1 353 ? 13.418 0.040 -60.446 1.00 93.94 353 ILE A C 1
ATOM 2937 O O . ILE A 1 353 ? 14.021 -0.077 -61.507 1.00 93.94 353 ILE A O 1
ATOM 2941 N N . THR A 1 354 ? 12.687 -0.947 -59.923 1.00 93.31 354 THR A N 1
ATOM 2942 C CA . THR A 1 354 ? 12.539 -2.259 -60.568 1.00 93.31 354 THR A CA 1
ATOM 2943 C C . THR A 1 354 ? 11.931 -2.131 -61.966 1.00 93.31 354 THR A C 1
ATOM 2945 O O . THR A 1 354 ? 12.522 -2.622 -62.926 1.00 93.31 354 THR A O 1
ATOM 2948 N N . ASP A 1 355 ? 10.829 -1.390 -62.112 1.00 91.12 355 ASP A N 1
ATOM 2949 C CA . ASP A 1 355 ? 10.191 -1.138 -63.412 1.00 91.12 355 ASP A CA 1
ATOM 2950 C C . ASP A 1 355 ? 11.164 -0.437 -64.384 1.00 91.12 355 ASP A C 1
ATOM 2952 O O . ASP A 1 355 ? 11.221 -0.745 -65.579 1.00 91.12 355 ASP A O 1
ATOM 2956 N N . GLN A 1 356 ? 11.974 0.499 -63.874 1.00 89.62 356 GLN A N 1
ATOM 2957 C CA . GLN A 1 356 ? 12.987 1.190 -64.665 1.00 89.62 356 GLN A CA 1
ATOM 2958 C C . GLN A 1 356 ? 14.132 0.262 -65.082 1.00 89.62 356 GLN A C 1
ATOM 2960 O O . GLN A 1 356 ? 14.627 0.432 -66.190 1.00 89.62 356 GLN A O 1
ATOM 2965 N N . GLU A 1 357 ? 14.549 -0.699 -64.253 1.00 86.31 357 GLU A N 1
ATOM 2966 C CA . GLU A 1 357 ? 15.614 -1.671 -64.544 1.00 86.31 357 GLU A CA 1
ATOM 2967 C C . GLU A 1 357 ? 15.181 -2.788 -65.508 1.00 86.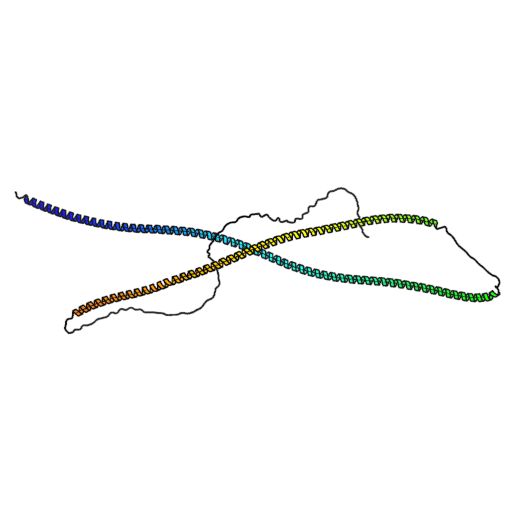31 357 GLU A C 1
ATOM 2969 O O . GLU A 1 357 ? 16.009 -3.268 -66.288 1.00 86.31 357 GLU A O 1
ATOM 2974 N N . GLU A 1 358 ? 13.900 -3.165 -65.539 1.00 84.88 358 GLU A N 1
ATOM 2975 C CA . GLU A 1 358 ? 13.385 -4.158 -66.493 1.00 84.88 358 GLU A CA 1
ATOM 2976 C C . GLU A 1 358 ? 13.496 -3.683 -67.952 1.00 84.88 358 GLU A C 1
ATOM 2978 O O . GLU A 1 358 ? 13.826 -4.467 -68.848 1.00 84.88 358 GLU A O 1
ATOM 2983 N N . THR A 1 359 ? 13.302 -2.386 -68.212 1.00 77.50 359 THR A N 1
ATOM 2984 C CA . THR A 1 359 ? 13.397 -1.823 -69.571 1.00 77.50 359 THR A CA 1
ATOM 2985 C C . THR A 1 359 ? 14.802 -1.912 -70.203 1.00 77.50 359 THR A C 1
ATOM 2987 O O . THR A 1 359 ? 14.903 -2.422 -71.323 1.00 77.50 359 THR A O 1
ATOM 2990 N N . PRO A 1 360 ? 15.921 -1.512 -69.557 1.00 80.38 360 PRO A N 1
ATOM 2991 C CA . PRO A 1 360 ? 17.262 -1.709 -70.088 1.00 80.38 360 PRO A CA 1
ATOM 2992 C C . PRO A 1 360 ? 17.663 -3.182 -70.095 1.00 80.38 360 PRO A C 1
ATOM 2994 O O . PRO A 1 360 ? 18.451 -3.559 -70.959 1.00 80.38 360 PRO A O 1
ATOM 2997 N N . TRP A 1 361 ? 17.136 -4.025 -69.199 1.00 78.81 361 TRP A N 1
ATOM 2998 C CA . TRP A 1 361 ? 17.363 -5.474 -69.251 1.00 78.81 361 TRP A CA 1
ATOM 2999 C C . TRP A 1 361 ? 16.737 -6.103 -70.499 1.00 78.81 361 TRP A C 1
ATOM 3001 O O . TRP A 1 361 ? 17.422 -6.808 -71.243 1.00 78.81 361 TRP A O 1
ATOM 3011 N N . SER A 1 362 ? 15.473 -5.783 -70.781 1.00 82.25 362 SER A N 1
ATOM 3012 C CA . SER A 1 362 ? 14.770 -6.201 -71.999 1.00 82.25 362 SER A CA 1
ATOM 3013 C C . SER A 1 362 ? 15.458 -5.666 -73.260 1.00 82.25 362 SER A C 1
ATOM 3015 O O . SER A 1 362 ? 15.733 -6.418 -74.202 1.00 82.25 362 SER A O 1
ATOM 3017 N N . ASN A 1 363 ? 15.862 -4.391 -73.250 1.00 84.94 363 ASN A N 1
ATOM 3018 C CA . ASN A 1 363 ? 16.613 -3.786 -74.350 1.00 84.94 363 ASN A CA 1
ATOM 3019 C C . ASN A 1 363 ? 17.987 -4.443 -74.537 1.00 84.94 363 ASN A C 1
ATOM 3021 O O . ASN A 1 363 ? 18.367 -4.741 -75.664 1.00 84.94 363 ASN A O 1
ATOM 3025 N N . ARG A 1 364 ? 18.728 -4.728 -73.459 1.00 88.25 364 ARG A N 1
ATOM 3026 C CA . ARG A 1 364 ? 20.032 -5.410 -73.514 1.00 88.25 364 ARG A CA 1
ATOM 3027 C C . ARG A 1 364 ? 19.889 -6.828 -74.064 1.00 88.25 364 ARG A C 1
ATOM 3029 O O . ARG A 1 364 ? 20.702 -7.225 -74.894 1.00 88.25 364 ARG A O 1
ATOM 3036 N N . SER A 1 365 ? 18.854 -7.558 -73.651 1.00 86.00 365 SER A N 1
ATOM 3037 C CA . SER A 1 365 ? 18.529 -8.883 -74.191 1.00 86.00 365 SER A CA 1
ATOM 3038 C C . SER A 1 365 ? 18.214 -8.813 -75.691 1.00 86.00 365 SER A C 1
ATOM 3040 O O . SER A 1 365 ? 18.790 -9.549 -76.493 1.00 86.00 365 SER A O 1
ATOM 3042 N N . THR A 1 366 ? 17.391 -7.842 -76.099 1.00 87.38 366 THR A N 1
ATOM 3043 C CA . THR A 1 366 ? 17.045 -7.602 -77.509 1.00 87.38 366 THR A CA 1
ATOM 3044 C C . THR A 1 366 ? 18.274 -7.231 -78.342 1.00 87.38 366 THR A C 1
ATOM 3046 O O . THR A 1 366 ? 18.478 -7.774 -79.427 1.00 87.38 366 THR A O 1
ATOM 3049 N N . VAL A 1 367 ? 19.141 -6.353 -77.832 1.00 89.19 367 VAL A N 1
ATOM 3050 C CA . VAL A 1 367 ? 20.397 -5.966 -78.492 1.00 89.19 367 VAL A CA 1
ATOM 3051 C C . VAL A 1 367 ? 21.345 -7.159 -78.613 1.00 89.19 367 VAL A C 1
ATOM 3053 O O . VAL A 1 367 ? 21.921 -7.352 -79.680 1.00 89.19 367 VAL A O 1
ATOM 3056 N N . ALA A 1 368 ? 21.479 -7.991 -77.577 1.00 90.00 368 ALA A N 1
ATOM 3057 C CA . ALA A 1 368 ? 22.296 -9.203 -77.638 1.00 90.00 368 ALA A CA 1
ATOM 3058 C C . ALA A 1 368 ? 21.779 -10.184 -78.707 1.00 90.00 368 ALA A C 1
ATOM 3060 O O . ALA A 1 368 ? 22.566 -10.725 -79.489 1.00 90.00 368 ALA A O 1
ATOM 3061 N N . ALA A 1 369 ? 20.456 -10.354 -78.809 1.00 89.31 369 ALA A N 1
ATOM 3062 C CA . ALA A 1 369 ? 19.835 -11.158 -79.858 1.00 89.31 369 ALA A CA 1
ATOM 3063 C C . ALA A 1 369 ? 20.112 -10.582 -81.259 1.00 89.31 369 ALA A C 1
ATOM 3065 O O . ALA A 1 369 ? 20.547 -11.314 -82.151 1.00 89.31 369 ALA A O 1
ATOM 3066 N N . LEU A 1 370 ? 19.949 -9.268 -81.452 1.00 92.88 370 LEU A N 1
ATOM 3067 C CA . LEU A 1 370 ? 20.254 -8.598 -82.722 1.00 92.88 370 LEU A CA 1
ATOM 3068 C C . LEU A 1 370 ? 21.736 -8.710 -83.101 1.00 92.88 370 LEU A C 1
ATOM 3070 O O . LEU A 1 370 ? 22.042 -8.999 -84.255 1.00 92.88 370 LEU A O 1
ATOM 3074 N N . GLN A 1 371 ? 22.651 -8.553 -82.143 1.00 90.56 371 GLN A N 1
ATOM 3075 C CA . GLN A 1 371 ? 24.089 -8.727 -82.365 1.00 90.56 371 GLN A CA 1
ATOM 3076 C C . GLN A 1 371 ? 24.436 -10.156 -82.791 1.00 90.56 371 GLN A C 1
ATOM 3078 O O . GLN A 1 371 ? 25.242 -10.340 -83.700 1.00 90.56 371 GLN A O 1
ATOM 3083 N N . SER A 1 372 ? 23.825 -11.174 -82.175 1.00 89.69 372 SER A N 1
ATOM 3084 C CA . SER A 1 372 ? 24.042 -12.570 -82.579 1.00 89.69 372 SER A CA 1
ATOM 3085 C C . SER A 1 372 ? 23.574 -12.829 -84.015 1.00 89.69 372 SER A C 1
ATOM 3087 O O . SER A 1 372 ? 24.295 -13.438 -84.802 1.00 89.69 372 SER A O 1
ATOM 3089 N N . ARG A 1 373 ? 22.414 -12.280 -84.394 1.00 94.56 373 ARG A N 1
ATOM 3090 C CA . ARG A 1 373 ? 21.873 -12.381 -85.752 1.00 94.56 373 ARG A CA 1
ATOM 3091 C C . ARG A 1 373 ? 22.726 -11.625 -86.770 1.00 94.56 373 ARG A C 1
ATOM 3093 O O . ARG A 1 373 ? 22.922 -12.127 -87.870 1.00 94.56 373 ARG A O 1
ATOM 3100 N N . MET A 1 374 ? 23.246 -10.453 -86.408 1.00 93.38 374 MET A N 1
ATOM 3101 C CA . MET A 1 374 ? 24.172 -9.690 -87.246 1.00 93.38 374 MET A CA 1
ATOM 3102 C C . MET A 1 374 ? 25.441 -10.494 -87.538 1.00 93.38 374 MET A C 1
ATOM 3104 O O . MET A 1 374 ? 25.809 -10.609 -88.697 1.00 93.38 374 MET A O 1
ATOM 3108 N N . LYS A 1 375 ? 26.043 -11.136 -86.526 1.00 91.94 375 LYS A N 1
ATOM 3109 C CA . LYS A 1 375 ? 27.215 -12.005 -86.731 1.00 91.94 375 LYS A CA 1
ATOM 3110 C C . LYS A 1 375 ? 26.940 -13.141 -87.717 1.00 91.94 375 LYS A C 1
ATOM 3112 O O . LYS A 1 375 ? 27.755 -13.383 -88.597 1.00 91.94 375 LYS A O 1
ATOM 3117 N N . ILE A 1 376 ? 25.785 -13.800 -87.601 1.00 89.81 376 ILE A N 1
ATOM 3118 C CA . ILE A 1 376 ? 25.390 -14.871 -88.532 1.00 89.81 376 ILE A CA 1
ATOM 3119 C C . ILE A 1 376 ? 25.263 -14.326 -89.959 1.00 89.81 376 ILE A C 1
ATOM 3121 O O . ILE A 1 376 ? 25.772 -14.934 -90.898 1.00 89.81 376 ILE A O 1
ATOM 3125 N N . LEU A 1 377 ? 24.615 -13.170 -90.126 1.00 92.56 377 LEU A N 1
ATOM 3126 C CA . LEU A 1 377 ? 24.477 -12.528 -91.433 1.00 92.56 377 LEU A CA 1
ATOM 3127 C C . LEU A 1 377 ? 25.829 -12.082 -92.003 1.00 92.56 377 LEU A C 1
ATOM 3129 O O . LEU A 1 377 ? 26.043 -12.229 -93.200 1.00 92.56 377 LEU A O 1
ATOM 3133 N N . ASP A 1 378 ? 26.746 -11.579 -91.177 1.00 91.88 378 ASP A N 1
ATOM 3134 C CA . ASP A 1 378 ? 28.101 -11.210 -91.599 1.00 91.88 378 ASP A CA 1
ATOM 3135 C C . ASP A 1 378 ? 28.889 -12.443 -92.065 1.00 91.88 378 ASP A C 1
ATOM 3137 O O . ASP A 1 378 ? 29.516 -12.413 -93.124 1.00 91.88 378 ASP A O 1
ATOM 3141 N N . GLU A 1 379 ? 28.808 -13.559 -91.332 1.00 92.62 379 GLU A N 1
ATOM 3142 C CA . GLU A 1 379 ? 29.395 -14.842 -91.737 1.00 92.62 379 GLU A CA 1
ATOM 3143 C C . GLU A 1 379 ? 28.799 -15.352 -93.059 1.00 92.62 379 GLU A C 1
ATOM 3145 O O . GLU A 1 379 ? 29.529 -15.809 -93.940 1.00 92.62 379 GLU A O 1
ATOM 3150 N N . GLU A 1 380 ? 27.480 -15.257 -93.239 1.00 90.00 380 GLU A N 1
ATOM 3151 C CA . GLU A 1 380 ? 26.814 -15.591 -94.501 1.00 90.00 380 GLU A CA 1
ATOM 3152 C C . GLU A 1 380 ? 27.247 -14.679 -95.647 1.00 90.00 380 GLU A C 1
ATOM 3154 O O . GLU A 1 380 ? 27.524 -15.168 -96.740 1.00 90.00 380 GLU A O 1
ATOM 3159 N N . ASN A 1 381 ? 27.351 -13.373 -95.407 1.00 91.00 381 ASN A N 1
ATOM 3160 C CA . ASN A 1 381 ? 27.759 -12.401 -96.413 1.00 91.00 381 ASN A CA 1
ATOM 3161 C C . ASN A 1 381 ? 29.221 -12.621 -96.829 1.00 91.00 381 ASN A C 1
ATOM 3163 O O . ASN A 1 381 ? 29.535 -12.581 -98.017 1.00 91.00 381 ASN A O 1
ATOM 3167 N N . MET A 1 382 ? 30.100 -12.967 -95.881 1.00 91.19 382 MET A N 1
ATOM 3168 C CA . MET A 1 382 ? 31.473 -13.393 -96.165 1.00 91.19 382 MET A CA 1
ATOM 3169 C C . MET A 1 382 ? 31.513 -14.670 -97.008 1.00 91.19 382 MET A C 1
ATOM 3171 O O . MET A 1 382 ? 32.197 -14.691 -98.031 1.00 91.19 382 MET A O 1
ATOM 3175 N N . ARG A 1 383 ? 30.729 -15.699 -96.652 1.00 90.94 383 ARG A N 1
ATOM 3176 C CA . ARG A 1 383 ? 30.599 -16.930 -97.457 1.00 90.94 383 ARG A CA 1
ATOM 3177 C C . ARG A 1 383 ? 30.067 -16.649 -98.864 1.00 90.94 383 ARG A C 1
ATOM 3179 O O . ARG A 1 383 ? 30.541 -17.237 -99.832 1.00 90.94 383 ARG A O 1
ATOM 3186 N N . LEU A 1 384 ? 29.097 -15.745 -99.005 1.00 88.88 384 LEU A N 1
ATOM 3187 C CA . LEU A 1 384 ? 28.574 -15.315 -100.304 1.00 88.88 384 LEU A CA 1
ATOM 3188 C C . LEU A 1 384 ? 29.622 -14.547 -101.110 1.00 88.88 384 LEU A C 1
ATOM 3190 O O . LEU A 1 384 ? 29.711 -14.738 -102.321 1.00 88.88 384 LEU A O 1
ATOM 3194 N N . HIS A 1 385 ? 30.430 -13.704 -100.466 1.00 87.75 385 HIS A N 1
ATOM 3195 C CA . HIS A 1 385 ? 31.513 -12.983 -101.125 1.00 87.75 385 HIS A CA 1
ATOM 3196 C C . HIS A 1 385 ? 32.607 -13.939 -101.614 1.00 87.75 385 HIS A C 1
ATOM 3198 O O . HIS A 1 385 ? 33.038 -13.849 -102.763 1.00 87.75 385 HIS A O 1
ATOM 3204 N N . GLU A 1 386 ? 32.991 -14.907 -100.784 1.00 86.38 386 GLU A N 1
ATOM 3205 C CA . GLU A 1 386 ? 33.922 -15.981 -101.134 1.00 86.38 386 GLU A CA 1
ATOM 3206 C C . GLU A 1 386 ? 33.379 -16.839 -102.288 1.00 86.38 386 GLU A C 1
ATOM 3208 O O . GLU A 1 386 ? 34.067 -17.059 -103.286 1.00 86.38 386 GLU A O 1
ATOM 3213 N N . SER A 1 387 ? 32.100 -17.223 -102.225 1.00 86.12 387 SER A N 1
ATOM 3214 C CA . SER A 1 387 ? 31.402 -17.929 -103.304 1.00 86.12 387 SER A CA 1
ATOM 3215 C C . SER A 1 387 ? 31.359 -17.113 -104.601 1.00 86.12 387 SER A C 1
ATOM 3217 O O . SER A 1 387 ? 31.658 -17.634 -105.677 1.00 86.12 387 SER A O 1
ATOM 3219 N N . LYS A 1 388 ? 31.069 -15.806 -104.524 1.00 88.00 388 LYS A N 1
ATOM 3220 C CA . LYS A 1 388 ? 31.084 -14.890 -105.675 1.00 88.00 388 LYS A CA 1
ATOM 3221 C C . LYS A 1 388 ? 32.472 -14.811 -106.309 1.00 88.00 388 LYS A C 1
ATOM 3223 O O . LYS A 1 388 ? 32.571 -14.831 -107.535 1.00 88.00 388 LYS A O 1
ATOM 3228 N N . LEU A 1 389 ? 33.535 -14.728 -105.509 1.00 85.50 389 LEU A N 1
ATOM 3229 C CA . LEU A 1 389 ? 34.914 -14.737 -106.004 1.00 85.50 389 LEU A CA 1
ATOM 3230 C C . LEU A 1 389 ? 35.250 -16.067 -106.685 1.00 85.50 389 LEU A C 1
ATOM 3232 O O . LEU A 1 389 ? 35.796 -16.063 -107.789 1.00 85.50 389 LEU A O 1
ATOM 3236 N N . HIS A 1 390 ? 34.859 -17.192 -106.084 1.00 84.62 390 HIS A N 1
ATOM 3237 C CA . HIS A 1 390 ? 35.049 -18.520 -106.665 1.00 84.62 390 HIS A CA 1
ATOM 3238 C C . HIS A 1 390 ? 34.306 -18.672 -108.004 1.00 84.62 390 HIS A C 1
ATOM 3240 O O . HIS A 1 390 ? 34.892 -19.107 -108.996 1.00 84.62 390 HIS A O 1
ATOM 3246 N N . LEU A 1 391 ? 33.042 -18.237 -108.075 1.00 81.44 391 LEU A N 1
ATOM 3247 C CA . LEU A 1 391 ? 32.248 -18.210 -109.308 1.00 81.44 391 LEU A CA 1
ATOM 3248 C C . LEU A 1 391 ? 32.843 -17.269 -110.359 1.00 81.44 391 LEU A C 1
ATOM 3250 O O . LEU A 1 391 ? 32.904 -17.642 -111.525 1.00 81.44 391 LEU A O 1
ATOM 3254 N N . SER A 1 392 ? 33.329 -16.085 -109.977 1.00 79.69 392 SER A N 1
ATOM 3255 C CA . SER A 1 392 ? 34.022 -15.166 -110.891 1.00 79.69 392 SER A CA 1
ATOM 3256 C C . SER A 1 392 ? 35.310 -15.781 -111.443 1.00 79.69 392 SER A C 1
ATOM 3258 O O . SER A 1 392 ? 35.601 -15.639 -112.630 1.00 79.69 392 SER A O 1
ATOM 3260 N N . GLY A 1 393 ? 36.063 -16.506 -110.611 1.00 76.12 393 GLY A N 1
ATOM 3261 C CA . GLY A 1 393 ? 37.219 -17.289 -111.043 1.00 76.12 393 GLY A CA 1
ATOM 3262 C C . GLY A 1 393 ? 36.826 -18.376 -112.045 1.00 76.12 393 GLY A C 1
ATOM 3263 O O . GLY A 1 393 ? 37.460 -18.498 -113.091 1.00 76.12 393 GLY A O 1
ATOM 3264 N N . HIS A 1 394 ? 35.729 -19.090 -111.777 1.00 75.81 394 HIS A N 1
ATOM 3265 C CA . HIS A 1 394 ? 35.181 -20.122 -112.660 1.00 75.81 394 HIS A CA 1
ATOM 3266 C C . HIS A 1 394 ? 34.616 -19.555 -113.974 1.00 75.81 394 HIS A C 1
ATOM 3268 O O . HIS A 1 394 ? 34.719 -20.174 -115.033 1.00 75.81 394 HIS A O 1
ATOM 3274 N N . MET A 1 395 ? 34.029 -18.358 -113.935 1.00 70.81 395 MET A N 1
ATOM 3275 C CA . MET A 1 395 ? 33.588 -17.631 -115.121 1.00 70.81 395 MET A CA 1
ATOM 3276 C C . MET A 1 395 ? 34.783 -17.170 -115.946 1.00 70.81 395 MET A C 1
ATOM 3278 O O . MET A 1 395 ? 34.747 -17.308 -117.159 1.00 70.81 395 MET A O 1
ATOM 3282 N N . HIS A 1 396 ? 35.867 -16.693 -115.331 1.00 65.44 396 HIS A N 1
ATOM 3283 C CA . HIS A 1 396 ? 37.090 -16.359 -116.058 1.00 65.44 396 HIS A CA 1
ATOM 3284 C C . HIS A 1 396 ? 37.771 -17.583 -116.667 1.00 65.44 396 HIS A C 1
ATOM 3286 O O . HIS A 1 396 ? 38.219 -17.501 -117.810 1.00 65.44 396 HIS A O 1
ATOM 3292 N N . THR A 1 397 ? 37.826 -18.720 -115.967 1.00 66.25 397 THR A N 1
ATOM 3293 C CA . THR A 1 397 ? 38.330 -19.966 -116.560 1.00 66.25 397 THR A CA 1
ATOM 3294 C C . THR A 1 397 ? 37.420 -20.431 -117.692 1.00 66.25 397 THR A C 1
ATOM 3296 O O . THR A 1 397 ? 37.920 -20.671 -118.783 1.00 66.25 397 THR A O 1
ATOM 3299 N N . SER A 1 398 ? 36.097 -20.433 -117.513 1.00 65.44 398 SER A N 1
ATOM 3300 C CA . SER A 1 398 ? 35.135 -20.830 -118.556 1.00 65.44 398 SER A CA 1
ATOM 3301 C C . SER A 1 398 ? 35.124 -19.884 -119.759 1.00 65.44 398 SER A C 1
ATOM 3303 O O . SER A 1 398 ? 35.016 -20.335 -120.891 1.00 65.44 398 SER A O 1
ATOM 3305 N N . GLN A 1 399 ? 35.286 -18.576 -119.556 1.00 62.19 399 GLN A N 1
ATOM 3306 C CA . GLN A 1 399 ? 35.353 -17.570 -120.622 1.00 62.19 399 GLN A CA 1
ATOM 3307 C C . GLN A 1 399 ? 36.692 -17.638 -121.380 1.00 62.19 399 GLN A C 1
ATOM 3309 O O . GLN A 1 399 ? 36.740 -17.348 -122.576 1.00 62.19 399 GLN A O 1
ATOM 3314 N N . ARG A 1 400 ? 37.766 -18.085 -120.712 1.00 60.59 400 ARG A N 1
ATOM 3315 C CA . ARG A 1 400 ? 39.058 -18.418 -121.330 1.00 60.59 400 ARG A CA 1
ATOM 3316 C C . ARG A 1 400 ? 38.973 -19.738 -122.114 1.00 60.59 400 ARG A C 1
ATOM 3318 O O . ARG A 1 400 ? 39.479 -19.796 -123.229 1.00 60.59 400 ARG A O 1
ATOM 3325 N N . THR A 1 401 ? 38.242 -20.733 -121.608 1.00 58.66 401 THR A N 1
ATOM 3326 C CA . THR A 1 401 ? 37.935 -21.988 -122.320 1.00 58.66 401 THR A CA 1
ATOM 3327 C C . THR A 1 401 ? 37.028 -21.751 -123.536 1.00 58.66 401 THR A C 1
ATOM 3329 O O . THR A 1 401 ? 37.293 -22.283 -124.607 1.00 58.66 401 THR A O 1
ATOM 3332 N N . LEU A 1 402 ? 36.015 -20.884 -123.434 1.00 55.88 402 LEU A N 1
ATOM 3333 C CA . LEU A 1 402 ? 35.077 -20.569 -124.524 1.00 55.88 402 LEU A CA 1
ATOM 3334 C C . LEU A 1 402 ? 35.687 -19.699 -125.638 1.00 55.88 402 LEU A C 1
ATOM 3336 O O . LEU A 1 402 ? 35.249 -19.788 -126.779 1.00 55.88 402 LEU A O 1
ATOM 3340 N N . ARG A 1 403 ? 36.723 -18.894 -125.355 1.00 51.09 403 ARG A N 1
ATOM 3341 C CA . ARG A 1 403 ? 37.498 -18.1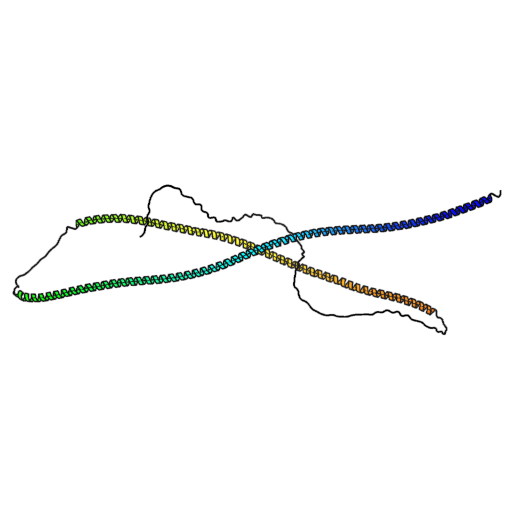81 -126.396 1.00 51.09 403 ARG A CA 1
ATOM 3342 C C . ARG A 1 403 ? 38.551 -19.054 -127.090 1.00 51.09 403 ARG A C 1
ATOM 3344 O O . ARG A 1 403 ? 39.122 -18.615 -128.081 1.00 51.09 403 ARG A O 1
ATOM 3351 N N . SER A 1 404 ? 38.801 -20.264 -126.592 1.00 45.03 404 SER A N 1
ATOM 3352 C CA . SER A 1 404 ? 39.842 -21.168 -127.094 1.00 45.03 404 SER A CA 1
ATOM 3353 C C . SER A 1 404 ? 39.326 -22.241 -128.064 1.00 45.03 404 SER A C 1
ATOM 3355 O O . SER A 1 404 ? 40.100 -23.114 -128.445 1.00 45.03 404 SER A O 1
ATOM 3357 N N . ILE A 1 405 ? 38.052 -22.216 -128.476 1.00 41.59 405 ILE A N 1
ATOM 3358 C CA . ILE A 1 405 ? 37.475 -23.279 -129.317 1.00 41.59 405 ILE A CA 1
ATOM 3359 C C . ILE A 1 405 ? 36.834 -22.677 -130.581 1.00 41.59 405 ILE A C 1
ATOM 3361 O O . ILE A 1 405 ? 35.628 -22.461 -130.661 1.00 41.59 405 ILE A O 1
ATOM 3365 N N . HIS A 1 406 ? 37.682 -22.405 -131.580 1.00 38.84 406 HIS A N 1
ATOM 3366 C CA . HIS A 1 406 ? 37.376 -22.639 -132.996 1.00 38.84 406 HIS A CA 1
ATOM 3367 C C . HIS A 1 406 ? 37.917 -24.050 -133.328 1.00 38.84 406 HIS A C 1
ATOM 3369 O O . HIS A 1 406 ? 39.020 -24.404 -132.928 1.00 38.84 406 HIS A O 1
ATOM 3375 N N . THR A 1 407 ? 37.066 -24.842 -133.975 1.00 31.34 407 THR A N 1
ATOM 3376 C CA . THR A 1 407 ? 37.052 -26.291 -134.314 1.00 31.34 407 THR A CA 1
ATOM 3377 C C . THR A 1 407 ? 38.251 -26.839 -135.127 1.00 31.34 407 THR A C 1
ATOM 3379 O O . THR A 1 407 ? 38.995 -26.002 -135.634 1.00 31.34 407 THR A O 1
ATOM 3382 N N . PRO A 1 408 ? 38.365 -28.152 -135.491 1.00 45.06 408 PRO A N 1
ATOM 3383 C CA . PRO A 1 408 ? 37.723 -29.413 -135.026 1.00 45.06 408 PRO A CA 1
ATOM 3384 C C . PRO A 1 408 ? 38.714 -30.618 -134.859 1.00 45.06 408 PRO A C 1
ATOM 3386 O O . PRO A 1 408 ? 39.901 -30.488 -135.134 1.00 45.06 408 PRO A O 1
ATOM 3389 N N . SER A 1 409 ? 38.186 -31.806 -134.499 1.00 28.69 409 SER A N 1
ATOM 3390 C CA . SER A 1 409 ? 38.619 -33.187 -134.877 1.00 28.69 409 SER A CA 1
ATOM 3391 C C . SER A 1 409 ? 38.839 -34.122 -133.672 1.00 28.69 409 SER A C 1
ATOM 3393 O O . SER A 1 409 ? 39.696 -33.852 -132.841 1.00 28.69 409 SER A O 1
ATOM 3395 N N . THR A 1 410 ? 37.934 -35.068 -133.386 1.00 30.89 410 THR A N 1
ATOM 3396 C CA . THR A 1 410 ? 37.853 -36.494 -133.820 1.00 30.89 410 THR A CA 1
ATOM 3397 C C . THR A 1 410 ? 38.988 -37.428 -133.359 1.00 30.89 410 THR A C 1
ATOM 3399 O O . THR A 1 410 ? 40.120 -37.301 -133.808 1.00 30.89 410 THR A O 1
ATOM 3402 N N . GLU A 1 411 ? 38.554 -38.401 -132.541 1.00 32.19 411 GLU A N 1
ATOM 3403 C CA . GLU A 1 411 ? 39.031 -39.781 -132.305 1.00 32.19 411 GLU A CA 1
ATOM 3404 C C . GLU A 1 411 ? 40.115 -40.091 -131.244 1.00 32.19 411 GLU A C 1
ATOM 3406 O O . GLU A 1 411 ? 41.292 -39.782 -131.379 1.00 32.19 411 GLU A O 1
ATOM 3411 N N . ASP A 1 412 ? 39.619 -40.781 -130.202 1.00 31.03 412 ASP A N 1
ATOM 3412 C CA . ASP A 1 412 ? 40.121 -41.986 -129.523 1.00 31.03 412 ASP A CA 1
ATOM 3413 C C . ASP A 1 412 ? 41.537 -42.043 -128.920 1.00 31.03 412 ASP A C 1
ATOM 3415 O O . ASP A 1 412 ? 42.541 -41.950 -129.608 1.00 31.03 412 ASP A O 1
ATOM 3419 N N . LEU A 1 413 ? 41.617 -42.359 -127.614 1.00 31.86 413 LEU A N 1
ATOM 3420 C CA . LEU A 1 413 ? 42.133 -43.642 -127.086 1.00 31.86 413 LEU A CA 1
ATOM 3421 C C . LEU A 1 413 ? 42.313 -43.626 -125.543 1.00 31.86 413 LEU A C 1
ATOM 3423 O O . LEU A 1 413 ? 43.095 -42.872 -124.979 1.00 31.86 413 LEU A O 1
ATOM 3427 N N . LYS A 1 414 ? 41.575 -44.533 -124.888 1.00 33.84 414 LYS A N 1
ATOM 3428 C CA . LYS A 1 414 ? 41.945 -45.453 -123.785 1.00 33.84 414 LYS A CA 1
ATOM 3429 C C . LYS A 1 414 ? 43.206 -45.176 -122.928 1.00 33.84 414 LYS A C 1
ATOM 3431 O O . LYS A 1 414 ? 44.311 -45.309 -123.432 1.00 33.84 414 LYS A O 1
ATOM 3436 N N . SER A 1 415 ? 43.020 -45.103 -121.598 1.00 30.91 415 SER A N 1
ATOM 3437 C CA . SER A 1 415 ? 43.822 -45.787 -120.539 1.00 30.91 415 SER A CA 1
ATOM 3438 C C . SER A 1 415 ? 43.320 -45.347 -119.145 1.00 30.91 415 SER A C 1
ATOM 3440 O O . SER A 1 415 ? 43.299 -44.159 -118.860 1.00 30.91 415 SER A O 1
ATOM 3442 N N . ALA A 1 416 ? 42.677 -46.205 -118.347 1.00 27.25 416 ALA A N 1
ATOM 3443 C CA . ALA A 1 416 ? 43.260 -47.128 -117.358 1.00 27.25 416 ALA A CA 1
ATOM 3444 C C . ALA A 1 416 ? 43.677 -46.495 -115.998 1.00 27.25 416 ALA A C 1
ATOM 3446 O O . ALA A 1 416 ? 44.753 -45.931 -115.873 1.00 27.25 416 ALA A O 1
ATOM 3447 N N . ASN A 1 417 ? 42.823 -46.756 -114.994 1.00 26.72 417 ASN A N 1
ATOM 3448 C CA . ASN A 1 417 ? 43.093 -47.311 -113.649 1.00 26.72 417 ASN A CA 1
ATOM 3449 C C . ASN A 1 417 ? 43.773 -46.528 -112.496 1.00 26.72 417 ASN A C 1
ATOM 3451 O O . ASN A 1 417 ? 44.750 -45.811 -112.668 1.00 26.72 417 ASN A O 1
ATOM 3455 N N . PHE A 1 418 ? 43.289 -46.924 -111.297 1.00 28.50 418 PHE A N 1
ATOM 3456 C CA . PHE A 1 418 ? 43.772 -46.783 -109.903 1.00 28.50 418 PHE A CA 1
ATOM 3457 C C . PHE A 1 418 ? 43.477 -45.463 -109.169 1.00 28.50 418 PHE A C 1
ATOM 3459 O O . PHE A 1 418 ? 43.545 -44.396 -109.758 1.00 28.50 418 PHE A O 1
ATOM 3466 N N . SER A 1 419 ? 43.252 -45.399 -107.849 1.00 34.34 419 SER A N 1
ATOM 3467 C CA . SER A 1 419 ? 42.763 -46.283 -106.756 1.00 34.34 419 SER A CA 1
ATOM 3468 C C . SER A 1 419 ? 42.926 -45.427 -105.483 1.00 34.34 419 SER A C 1
ATOM 3470 O O . SER A 1 419 ? 43.963 -44.800 -105.304 1.00 34.34 419 SER A O 1
ATOM 3472 N N . GLU A 1 420 ? 41.896 -45.242 -104.661 1.00 30.00 420 GLU A N 1
ATOM 3473 C CA . GLU A 1 420 ? 41.818 -45.847 -103.320 1.00 30.00 420 GLU A CA 1
ATOM 3474 C C . GLU A 1 420 ? 42.881 -45.355 -102.311 1.00 30.00 420 GLU A C 1
ATOM 3476 O O . GLU A 1 420 ? 44.016 -45.827 -102.303 1.00 30.00 420 GLU A O 1
ATOM 3481 N N . ARG A 1 421 ? 42.469 -44.521 -101.341 1.00 31.59 421 ARG A N 1
ATOM 3482 C CA . ARG A 1 421 ? 42.570 -44.946 -99.935 1.00 31.59 421 ARG A CA 1
ATOM 3483 C C . ARG A 1 421 ? 41.678 -44.163 -98.974 1.00 31.59 421 ARG A C 1
ATOM 3485 O O . ARG A 1 421 ? 41.722 -42.946 -98.848 1.00 31.59 421 ARG A O 1
ATOM 3492 N N . GLN A 1 422 ? 40.913 -44.974 -98.269 1.00 36.34 422 GLN A N 1
ATOM 3493 C CA . GLN A 1 422 ? 40.161 -44.778 -97.046 1.00 36.34 422 GLN A CA 1
ATOM 3494 C C . GLN A 1 422 ? 41.101 -44.893 -95.827 1.00 36.34 422 GLN A C 1
ATOM 3496 O O . GLN A 1 422 ? 41.901 -45.820 -95.788 1.00 36.34 422 GLN A O 1
ATOM 3501 N N . LEU A 1 423 ? 40.954 -44.028 -94.817 1.00 38.50 423 LEU A N 1
ATOM 3502 C CA . LEU A 1 423 ? 41.288 -44.270 -93.396 1.00 38.50 423 LEU A CA 1
ATOM 3503 C C . LEU A 1 423 ? 40.336 -43.378 -92.569 1.00 38.50 423 LEU A C 1
ATOM 3505 O O . LEU A 1 423 ? 40.392 -42.160 -92.675 1.00 38.50 423 LEU A O 1
ATOM 3509 N N . GLN A 1 424 ? 39.229 -43.903 -92.034 1.00 32.75 424 GLN A N 1
ATOM 3510 C CA . GLN A 1 424 ? 39.066 -44.537 -90.710 1.00 32.75 424 GLN A CA 1
ATOM 3511 C C . GLN A 1 424 ? 39.370 -43.642 -89.493 1.00 32.75 424 GLN A C 1
ATOM 3513 O O . GLN A 1 424 ? 40.526 -43.399 -89.179 1.00 32.75 424 GLN A O 1
ATOM 3518 N N . SER A 1 425 ? 38.311 -43.283 -88.749 1.00 30.75 425 SER A N 1
ATOM 3519 C CA . SER A 1 425 ? 38.125 -43.509 -87.293 1.00 30.75 425 SER A CA 1
ATOM 3520 C C . SER A 1 425 ? 36.829 -42.787 -86.847 1.00 30.75 425 SER A C 1
ATOM 3522 O O . SER A 1 425 ? 36.748 -41.578 -87.006 1.00 30.75 425 SER A O 1
ATOM 3524 N N . LYS A 1 426 ? 35.702 -43.449 -86.502 1.00 35.44 426 LYS A N 1
ATOM 3525 C CA . LYS A 1 426 ? 35.334 -44.022 -85.172 1.00 35.44 426 LYS A CA 1
ATOM 3526 C C . LYS A 1 426 ? 35.433 -42.957 -84.042 1.00 35.44 426 LYS A C 1
ATOM 3528 O O . LYS A 1 426 ? 36.489 -42.360 -83.917 1.00 35.44 426 LYS A O 1
ATOM 3533 N N . VAL A 1 427 ? 34.438 -42.641 -83.191 1.00 30.69 427 VAL A N 1
ATOM 3534 C CA . VAL A 1 427 ? 33.331 -43.413 -82.575 1.00 30.69 427 VAL A CA 1
ATOM 3535 C C . VAL A 1 427 ? 32.184 -42.493 -82.073 1.00 30.69 427 VAL A C 1
ATOM 3537 O O . VAL A 1 427 ? 32.426 -41.441 -81.498 1.00 30.69 427 VAL A O 1
ATOM 3540 N N . SER A 1 428 ? 30.958 -42.976 -82.295 1.00 29.64 428 SER A N 1
ATOM 3541 C CA . SER A 1 428 ? 29.664 -42.921 -81.574 1.00 29.64 428 SER A CA 1
ATOM 3542 C C . SER A 1 428 ? 29.290 -41.866 -80.509 1.00 29.64 428 SER A C 1
ATOM 3544 O O . SER A 1 428 ? 29.843 -41.804 -79.419 1.00 29.64 428 SER A O 1
ATOM 3546 N N . ALA A 1 429 ? 28.179 -41.186 -80.824 1.00 31.17 429 ALA A N 1
ATOM 3547 C CA . ALA A 1 429 ? 26.920 -40.997 -80.079 1.00 31.17 429 ALA A CA 1
ATOM 3548 C C . ALA A 1 429 ? 26.808 -41.370 -78.581 1.00 31.17 429 ALA A C 1
ATOM 3550 O O . ALA A 1 429 ? 27.087 -42.497 -78.185 1.00 31.17 429 ALA A O 1
ATOM 3551 N N . SER A 1 430 ? 26.129 -40.507 -77.810 1.00 29.73 430 SER A N 1
ATOM 3552 C CA . SER A 1 430 ? 24.847 -40.865 -77.164 1.00 29.73 430 SER A CA 1
ATOM 3553 C C . SER A 1 430 ? 24.162 -39.665 -76.491 1.00 29.73 430 SER A C 1
ATOM 3555 O O . SER A 1 430 ? 24.757 -38.903 -75.737 1.00 29.73 430 SER A O 1
ATOM 3557 N N . SER A 1 431 ? 22.868 -39.525 -76.782 1.00 43.53 431 SER A N 1
ATOM 3558 C CA . SER A 1 431 ? 21.878 -38.845 -75.945 1.00 43.53 431 SER A CA 1
ATOM 3559 C C . SER A 1 431 ? 21.566 -39.720 -74.726 1.00 43.53 431 SER A C 1
ATOM 3561 O O . SER A 1 431 ? 21.560 -40.947 -74.859 1.00 43.53 431 SER A O 1
ATOM 3563 N N . PRO A 1 432 ? 21.235 -39.117 -73.573 1.00 40.31 432 PRO A N 1
ATOM 3564 C CA . PRO A 1 432 ? 20.167 -39.712 -72.778 1.00 40.31 432 PRO A CA 1
ATOM 3565 C C . PRO A 1 432 ? 19.197 -38.689 -72.173 1.00 40.31 432 PRO A C 1
ATOM 3567 O O . PRO A 1 432 ? 19.568 -37.695 -71.552 1.00 40.31 432 PRO A O 1
ATOM 3570 N N . ARG A 1 433 ? 17.916 -39.029 -72.302 1.00 32.81 433 ARG A N 1
ATOM 3571 C CA . ARG A 1 433 ? 16.800 -38.586 -71.467 1.00 32.81 433 ARG A CA 1
ATOM 3572 C C . ARG A 1 433 ? 16.594 -39.633 -70.364 1.00 32.81 433 ARG A C 1
ATOM 3574 O O . ARG A 1 433 ? 16.450 -40.803 -70.697 1.00 32.81 433 ARG A O 1
ATOM 3581 N N . ALA A 1 434 ? 16.517 -39.208 -69.103 1.00 28.53 434 ALA A N 1
ATOM 3582 C CA . ALA A 1 434 ? 15.824 -39.868 -67.978 1.00 28.53 434 ALA A CA 1
ATOM 3583 C C . ALA A 1 434 ? 15.836 -38.861 -66.803 1.00 28.53 434 ALA A C 1
ATOM 3585 O O . ALA A 1 434 ? 16.904 -38.382 -66.449 1.00 28.53 434 ALA A O 1
ATOM 3586 N N . SER A 1 435 ? 14.737 -38.271 -66.318 1.00 30.59 435 SER A N 1
ATOM 3587 C CA . SER A 1 435 ? 13.639 -38.819 -65.496 1.00 30.59 435 SER A CA 1
ATOM 3588 C C . SER A 1 435 ? 14.096 -39.657 -64.301 1.00 30.59 435 SER A C 1
ATOM 3590 O O . SER A 1 435 ? 14.465 -40.800 -64.519 1.00 30.59 435 SER A O 1
ATOM 3592 N N . PHE A 1 436 ? 13.960 -39.120 -63.081 1.00 32.38 436 PHE A N 1
ATOM 3593 C CA . PHE A 1 436 ? 13.660 -39.811 -61.807 1.00 32.38 436 PHE A CA 1
ATOM 3594 C C . PHE A 1 436 ? 13.087 -38.756 -60.808 1.00 32.38 436 PHE A C 1
ATOM 3596 O O . PHE A 1 436 ? 13.083 -37.574 -61.149 1.00 32.38 436 PHE A O 1
ATOM 3603 N N . PRO A 1 437 ? 12.514 -39.124 -59.645 1.00 44.81 437 PRO A N 1
ATOM 3604 C CA . PRO A 1 437 ? 11.074 -39.201 -59.368 1.00 44.81 437 PRO A CA 1
ATOM 3605 C C . PRO A 1 437 ? 10.619 -38.151 -58.314 1.00 44.81 437 PRO A C 1
ATOM 3607 O O . PRO A 1 437 ? 11.450 -37.403 -57.801 1.00 44.81 437 PRO A O 1
ATOM 3610 N N . PRO A 1 438 ? 9.324 -38.099 -57.933 1.00 37.19 438 PRO A N 1
ATOM 3611 C CA . PRO A 1 438 ? 8.849 -37.292 -56.811 1.00 37.19 438 PRO A CA 1
ATOM 3612 C C . PRO A 1 438 ? 8.957 -38.055 -55.480 1.00 37.19 438 PRO A C 1
ATOM 3614 O O . PRO A 1 438 ? 8.573 -39.223 -55.395 1.00 37.19 438 PRO A O 1
ATOM 3617 N N . ARG A 1 439 ? 9.438 -37.386 -54.426 1.00 31.59 439 ARG A N 1
ATOM 3618 C CA . ARG A 1 439 ? 9.313 -37.847 -53.034 1.00 31.59 439 ARG A CA 1
ATOM 3619 C C . ARG A 1 439 ? 9.286 -36.642 -52.082 1.00 31.59 439 ARG A C 1
ATOM 3621 O O . ARG A 1 439 ? 10.303 -35.980 -51.903 1.00 31.59 439 ARG A O 1
ATOM 3628 N N . GLU A 1 440 ? 8.119 -36.358 -51.507 1.00 33.59 440 GLU A N 1
ATOM 3629 C CA . GLU A 1 440 ? 7.967 -35.557 -50.278 1.00 33.59 440 GLU A CA 1
ATOM 3630 C C . GLU A 1 440 ? 8.424 -36.379 -49.042 1.00 33.59 440 GLU A C 1
ATOM 3632 O O . GLU A 1 440 ? 8.719 -37.570 -49.173 1.00 33.59 440 GLU A O 1
ATOM 3637 N N . PRO A 1 441 ? 8.322 -35.836 -47.818 1.00 49.88 441 PRO A N 1
ATOM 3638 C CA . PRO A 1 441 ? 9.253 -34.965 -47.101 1.00 49.88 441 PRO A CA 1
ATOM 3639 C C . PRO A 1 441 ? 10.036 -35.759 -46.023 1.00 49.88 441 PRO A C 1
ATOM 3641 O O . PRO A 1 441 ? 9.895 -36.981 -45.916 1.00 49.88 441 PRO A O 1
ATOM 3644 N N . PRO A 1 442 ? 10.831 -35.088 -45.170 1.00 39.31 442 PRO A N 1
ATOM 3645 C CA . PRO A 1 442 ? 10.720 -35.434 -43.755 1.00 39.31 442 PRO A CA 1
ATOM 3646 C C . PRO A 1 442 ? 10.610 -34.199 -42.854 1.00 39.31 442 PRO A C 1
ATOM 3648 O O . PRO A 1 442 ? 11.498 -33.348 -42.812 1.00 39.31 442 PRO A O 1
ATOM 3651 N N . ASP A 1 443 ? 9.536 -34.175 -42.069 1.00 30.77 443 ASP A N 1
ATOM 3652 C CA . ASP A 1 443 ? 9.526 -33.545 -40.756 1.00 30.77 443 ASP A CA 1
ATOM 3653 C C . ASP A 1 443 ? 10.526 -34.258 -39.843 1.00 30.77 443 ASP A C 1
ATOM 3655 O O . ASP A 1 443 ? 10.524 -35.489 -39.764 1.00 30.77 443 ASP A O 1
ATOM 3659 N N . SER A 1 444 ? 11.331 -33.476 -39.122 1.00 33.41 444 SER A N 1
ATOM 3660 C CA . SER A 1 444 ? 11.703 -33.642 -37.704 1.00 33.41 444 SER A CA 1
ATOM 3661 C C . SER A 1 444 ? 13.108 -33.092 -37.465 1.00 33.41 444 SER A C 1
ATOM 3663 O O . SER A 1 444 ? 14.098 -33.726 -37.818 1.00 33.41 444 SER A O 1
ATOM 3665 N N . LEU A 1 445 ? 13.202 -31.936 -36.808 1.00 29.77 445 LEU A N 1
ATOM 3666 C CA . LEU A 1 445 ? 13.723 -31.835 -35.440 1.00 29.77 445 LEU A CA 1
ATOM 3667 C C . LEU A 1 445 ? 13.844 -30.359 -35.048 1.00 29.77 445 LEU A C 1
ATOM 3669 O O . LEU A 1 445 ? 14.639 -29.587 -35.577 1.00 29.77 445 LEU A O 1
ATOM 3673 N N . SER A 1 446 ? 13.045 -30.006 -34.048 1.00 31.48 446 SER A N 1
ATOM 3674 C CA . SER A 1 446 ? 13.369 -29.005 -33.043 1.00 31.48 446 SER A CA 1
ATOM 3675 C C . SER A 1 446 ? 14.856 -29.037 -32.673 1.00 31.48 446 SER A C 1
ATOM 3677 O O . SER A 1 446 ? 15.344 -30.089 -32.263 1.00 31.48 446 SER A O 1
ATOM 3679 N N . SER A 1 447 ? 15.549 -27.899 -32.732 1.00 35.03 447 SER A N 1
ATOM 3680 C CA . SER A 1 447 ? 16.072 -27.210 -31.541 1.00 35.03 447 SER A CA 1
ATOM 3681 C C . SER A 1 447 ? 17.054 -26.083 -31.918 1.00 35.03 447 SER A C 1
ATOM 3683 O O . SER A 1 447 ? 17.875 -26.234 -32.815 1.00 35.03 447 SER A O 1
ATOM 3685 N N . LEU A 1 448 ? 17.001 -25.019 -31.108 1.00 32.78 448 LEU A N 1
ATOM 3686 C CA . LEU A 1 448 ? 18.023 -23.994 -30.830 1.00 32.78 448 LEU A CA 1
ATOM 3687 C C . LEU A 1 448 ? 18.100 -22.713 -31.697 1.00 32.78 448 LEU A C 1
ATOM 3689 O O . LEU A 1 448 ? 18.512 -22.700 -32.851 1.00 32.78 448 LEU A O 1
ATOM 3693 N N . LYS A 1 449 ? 17.785 -21.602 -31.004 1.00 37.97 449 LYS A N 1
ATOM 3694 C CA . LYS A 1 449 ? 18.303 -20.220 -31.151 1.00 37.97 449 LYS A CA 1
ATOM 3695 C C . LYS A 1 449 ? 19.815 -20.183 -31.481 1.00 37.97 449 LYS A C 1
ATOM 3697 O O . LYS A 1 449 ? 20.519 -21.082 -31.022 1.00 37.97 449 LYS A O 1
ATOM 3702 N N . PRO A 1 450 ? 20.347 -19.138 -32.159 1.00 39.25 450 PRO A N 1
ATOM 3703 C CA . PRO A 1 450 ? 20.771 -17.869 -31.507 1.00 39.25 450 PRO A CA 1
ATOM 3704 C C . PRO A 1 450 ? 20.451 -16.598 -32.348 1.00 39.25 450 PRO A C 1
ATOM 3706 O O . PRO A 1 450 ? 20.321 -16.669 -33.560 1.00 39.25 450 PRO A O 1
ATOM 3709 N N . VAL A 1 451 ? 20.046 -15.466 -31.755 1.00 33.97 451 VAL A N 1
ATOM 3710 C CA . VAL A 1 451 ? 20.875 -14.299 -31.347 1.00 33.97 451 VAL A CA 1
ATOM 3711 C C . VAL A 1 451 ? 21.760 -13.705 -32.472 1.00 33.97 451 VAL A C 1
ATOM 3713 O O . VAL A 1 451 ? 22.779 -14.300 -32.790 1.00 33.97 451 VAL A O 1
ATOM 3716 N N . HIS A 1 452 ? 21.393 -12.532 -33.025 1.00 36.59 452 HIS A N 1
ATOM 3717 C CA . HIS A 1 452 ? 22.037 -11.191 -32.903 1.00 36.59 452 HIS A CA 1
ATOM 3718 C C . HIS A 1 452 ? 21.701 -10.258 -34.101 1.00 36.59 452 HIS A C 1
ATOM 3720 O O . HIS A 1 452 ? 21.680 -10.702 -35.242 1.00 36.59 452 HIS A O 1
ATOM 3726 N N . ASP A 1 453 ? 21.498 -8.970 -33.772 1.00 31.89 453 ASP A N 1
ATOM 3727 C CA . ASP A 1 453 ? 21.690 -7.727 -34.558 1.00 31.89 453 ASP A CA 1
ATOM 3728 C C . ASP A 1 453 ? 20.811 -7.457 -35.802 1.00 31.89 453 ASP A C 1
ATOM 3730 O O . ASP A 1 453 ? 20.590 -8.301 -36.653 1.00 31.89 453 ASP A O 1
ATOM 3734 N N . THR A 1 454 ? 20.277 -6.252 -36.046 1.00 30.55 454 THR A N 1
ATOM 3735 C CA . THR A 1 454 ? 20.978 -4.957 -36.034 1.00 30.55 454 THR A CA 1
ATOM 3736 C C . THR A 1 454 ? 19.977 -3.781 -36.033 1.00 30.55 454 THR A C 1
ATOM 3738 O O . THR A 1 454 ? 18.920 -3.849 -36.660 1.00 30.55 454 THR A O 1
ATOM 3741 N N . LYS A 1 455 ? 20.350 -2.689 -35.353 1.00 38.28 455 LYS A N 1
ATOM 3742 C CA . LYS A 1 455 ? 19.805 -1.312 -35.444 1.00 38.28 455 LYS A CA 1
ATOM 3743 C C . LYS A 1 455 ? 20.119 -0.694 -36.836 1.00 38.28 455 LYS A C 1
ATOM 3745 O O . LYS A 1 455 ? 20.975 -1.244 -37.528 1.00 38.28 455 LYS A O 1
ATOM 3750 N N . PRO A 1 456 ? 19.459 0.404 -37.276 1.00 45.38 456 PRO A N 1
ATOM 3751 C CA . PRO A 1 456 ? 19.882 1.785 -36.931 1.00 45.38 456 PRO A CA 1
ATOM 3752 C C . PRO A 1 456 ? 18.671 2.699 -36.597 1.00 45.38 456 PRO A C 1
ATOM 3754 O O . PRO A 1 456 ? 17.567 2.441 -37.060 1.00 45.38 456 PRO A O 1
ATOM 3757 N N . GLU A 1 457 ? 18.677 3.670 -35.674 1.00 35.38 457 GLU A N 1
ATOM 3758 C CA . GLU A 1 457 ? 19.560 4.813 -35.345 1.00 35.38 457 GLU A CA 1
ATOM 3759 C C . GLU A 1 457 ? 19.127 6.156 -35.985 1.00 35.38 457 GLU A C 1
ATOM 3761 O O . GLU A 1 457 ? 18.809 6.219 -37.168 1.00 35.38 457 GLU A O 1
ATOM 3766 N N . GLY A 1 458 ? 19.128 7.207 -35.142 1.00 31.31 458 GLY A N 1
ATOM 3767 C CA . GLY A 1 458 ? 18.878 8.634 -35.419 1.00 31.31 458 GLY A CA 1
ATOM 3768 C C . GLY A 1 458 ? 17.718 9.187 -34.567 1.00 31.31 458 GLY A C 1
ATOM 3769 O O . GLY A 1 458 ? 16.585 8.778 -34.770 1.00 31.31 458 GLY A O 1
ATOM 3770 N N . GLY A 1 459 ? 17.850 10.061 -33.562 1.00 35.94 459 GLY A N 1
ATOM 3771 C CA . GLY A 1 459 ? 18.932 10.954 -33.140 1.00 35.94 459 GLY A CA 1
ATOM 3772 C C . GLY A 1 459 ? 18.481 12.417 -33.266 1.00 35.94 459 GLY A C 1
ATOM 3773 O O . GLY A 1 459 ? 18.538 12.952 -34.365 1.00 35.94 459 GLY A O 1
ATOM 3774 N N . ALA A 1 460 ? 18.032 13.048 -32.172 1.00 34.59 460 ALA A N 1
ATOM 3775 C CA . ALA A 1 460 ? 18.023 14.508 -32.004 1.00 34.59 460 ALA A CA 1
ATOM 3776 C C . ALA A 1 460 ? 17.914 14.887 -30.516 1.00 34.59 460 ALA A C 1
ATOM 3778 O O . ALA A 1 460 ? 17.116 14.332 -29.762 1.00 34.59 460 ALA A O 1
ATOM 3779 N N . GLU A 1 461 ? 18.783 15.812 -30.132 1.00 39.06 461 GLU A N 1
ATOM 3780 C CA . GLU A 1 461 ? 19.124 16.293 -28.797 1.00 39.06 461 GLU A CA 1
ATOM 3781 C C . GLU A 1 461 ? 18.105 17.309 -28.254 1.00 39.06 461 GLU A C 1
ATOM 3783 O O . GLU A 1 461 ? 17.509 18.061 -29.021 1.00 39.06 461 GLU A O 1
ATOM 3788 N N . SER A 1 462 ? 17.986 17.425 -26.927 1.00 33.03 462 SER A N 1
ATOM 3789 C CA . SER A 1 462 ? 17.846 18.739 -26.283 1.00 33.03 462 SER A CA 1
ATOM 3790 C C . SER A 1 462 ? 18.161 18.659 -24.789 1.00 33.03 462 SER A C 1
ATOM 3792 O O . SER A 1 462 ? 17.748 17.724 -24.102 1.00 33.03 462 SER A O 1
ATOM 3794 N N . GLN A 1 463 ? 18.955 19.625 -24.335 1.00 40.09 463 GLN A N 1
ATOM 3795 C CA . GLN A 1 463 ? 19.504 19.787 -22.995 1.00 40.09 463 GLN A CA 1
ATOM 3796 C C . GLN A 1 463 ? 18.560 20.585 -22.075 1.00 40.09 463 GLN A C 1
ATOM 3798 O O . GLN A 1 463 ? 17.583 21.175 -22.522 1.00 40.09 463 GLN A O 1
ATOM 3803 N N . ASP A 1 464 ? 18.959 20.627 -20.801 1.00 33.66 464 ASP A N 1
ATOM 3804 C CA . ASP A 1 464 ? 18.575 21.569 -19.741 1.00 33.66 464 ASP A CA 1
ATOM 3805 C C . ASP A 1 464 ? 17.247 21.339 -18.999 1.00 33.66 464 ASP A C 1
ATOM 3807 O O . ASP A 1 464 ? 16.173 21.741 -19.424 1.00 33.66 464 ASP A O 1
ATOM 3811 N N . SER A 1 465 ? 17.338 20.826 -17.767 1.00 30.72 465 SER A N 1
ATOM 3812 C CA . SER A 1 465 ? 17.329 21.724 -16.601 1.00 30.72 465 SER A CA 1
ATOM 3813 C C . SER A 1 465 ? 17.721 20.977 -15.326 1.00 30.72 465 SER A C 1
ATOM 3815 O O . SER A 1 465 ? 17.199 19.907 -15.014 1.00 30.72 465 SER A O 1
ATOM 3817 N N . SER A 1 466 ? 18.648 21.574 -14.595 1.00 40.94 466 SER A N 1
ATOM 3818 C CA . SER A 1 466 ? 19.226 21.126 -13.339 1.00 40.94 466 SER A CA 1
ATOM 3819 C C . SER A 1 466 ? 18.458 21.642 -12.111 1.00 40.94 466 SER A C 1
ATOM 3821 O O . SER A 1 466 ? 17.700 22.603 -12.187 1.00 40.94 466 SER A O 1
ATOM 3823 N N . PHE A 1 467 ? 18.779 21.017 -10.972 1.00 30.50 467 PHE A N 1
ATOM 3824 C CA . PHE A 1 467 ? 18.519 21.402 -9.576 1.00 30.50 467 PHE A CA 1
ATOM 3825 C C . PHE A 1 467 ? 17.155 21.070 -8.951 1.00 30.50 467 PHE A C 1
ATOM 3827 O O . PHE A 1 467 ? 16.163 21.753 -9.149 1.00 30.50 467 PHE A O 1
ATOM 3834 N N . CYS A 1 468 ? 17.184 20.102 -8.025 1.00 30.25 468 CYS A N 1
ATOM 3835 C CA . CYS A 1 468 ? 17.092 20.410 -6.593 1.00 30.25 468 CYS A CA 1
ATOM 3836 C C . CYS A 1 468 ? 17.659 19.246 -5.760 1.00 30.25 468 CYS A C 1
ATOM 3838 O O . CYS A 1 468 ? 17.089 18.162 -5.692 1.00 30.25 468 CYS A O 1
ATOM 3840 N N . LEU A 1 469 ? 18.802 19.500 -5.118 1.00 41.19 469 LEU A N 1
ATOM 3841 C CA . LEU A 1 469 ? 19.304 18.733 -3.981 1.00 41.19 469 LEU A CA 1
ATOM 3842 C C . LEU A 1 469 ? 18.573 19.206 -2.724 1.00 41.19 469 LEU A C 1
ATOM 3844 O O . LEU A 1 469 ? 18.487 20.413 -2.496 1.00 41.19 469 LEU A O 1
ATOM 3848 N N . SER A 1 470 ? 18.122 18.280 -1.881 1.00 38.41 470 SER A N 1
ATOM 3849 C CA . SER A 1 470 ? 18.008 18.486 -0.431 1.00 38.41 470 SER A CA 1
ATOM 3850 C C . SER A 1 470 ? 17.921 17.148 0.308 1.00 38.41 470 SER A C 1
ATOM 3852 O O . SER A 1 470 ? 17.537 16.143 -0.290 1.00 38.41 470 SER A O 1
ATOM 3854 N N . PRO A 1 471 ? 18.367 17.108 1.575 1.00 40.22 471 PRO A N 1
ATOM 3855 C CA . PRO A 1 471 ? 19.141 15.995 2.091 1.00 40.22 471 PRO A CA 1
ATOM 3856 C C . PRO A 1 471 ? 18.329 15.041 2.966 1.00 40.22 471 PRO A C 1
ATOM 3858 O O . PRO A 1 471 ? 17.475 15.425 3.758 1.00 40.22 471 PRO A O 1
ATOM 3861 N N . SER A 1 472 ? 18.686 13.771 2.843 1.00 43.94 472 SER A N 1
ATOM 3862 C CA . SER A 1 472 ? 18.343 12.665 3.726 1.00 43.94 472 SER A CA 1
ATOM 3863 C C . SER A 1 472 ? 19.008 12.793 5.102 1.00 43.94 472 SER A C 1
ATOM 3865 O O . SER A 1 472 ? 20.229 12.939 5.171 1.00 43.94 472 SER A O 1
ATOM 3867 N N . GLN A 1 473 ? 18.232 12.621 6.178 1.00 45.69 473 GLN A N 1
ATOM 3868 C CA . GLN A 1 473 ? 18.708 12.147 7.487 1.00 45.69 473 GLN A CA 1
ATOM 3869 C C . GLN A 1 473 ? 17.652 11.255 8.182 1.00 45.69 473 GLN A C 1
ATOM 3871 O O . GLN A 1 473 ? 16.484 11.287 7.790 1.00 45.69 473 GLN A O 1
ATOM 3876 N N . PRO A 1 474 ? 18.074 10.373 9.113 1.00 47.88 474 PRO A N 1
ATOM 3877 C CA . PRO A 1 474 ? 17.501 9.037 9.277 1.00 47.88 474 PRO A CA 1
ATOM 3878 C C . PRO A 1 474 ? 16.471 8.919 10.412 1.00 47.88 474 PRO A C 1
ATOM 3880 O O . PRO A 1 474 ? 16.471 9.690 11.366 1.00 47.88 474 PRO A O 1
ATOM 3883 N N . SER A 1 475 ? 15.621 7.891 10.325 1.00 38.28 475 SER A N 1
ATOM 3884 C CA . SER A 1 475 ? 14.759 7.441 11.421 1.00 38.28 475 SER A CA 1
ATOM 3885 C C . SER A 1 475 ? 15.578 6.821 12.554 1.00 38.28 475 SER A C 1
ATOM 3887 O O . SER A 1 475 ? 16.230 5.795 12.362 1.00 38.28 475 SER A O 1
ATOM 3889 N N . GLU A 1 476 ? 15.477 7.404 13.748 1.00 41.78 476 GLU A N 1
ATOM 3890 C CA . GLU A 1 476 ? 15.857 6.760 15.002 1.00 41.78 476 GLU A CA 1
ATOM 3891 C C . GLU A 1 476 ? 14.822 5.701 15.394 1.00 41.78 476 GLU A C 1
ATOM 3893 O O . GLU A 1 476 ? 13.615 5.940 15.476 1.00 41.78 476 GLU A O 1
ATOM 3898 N N . ILE A 1 477 ? 15.336 4.502 15.632 1.00 44.62 477 ILE A N 1
ATOM 3899 C CA . ILE A 1 477 ? 14.629 3.355 16.174 1.00 44.62 477 ILE A CA 1
ATOM 3900 C C . ILE A 1 477 ? 14.632 3.495 17.704 1.00 44.62 477 ILE A C 1
ATOM 3902 O O . ILE A 1 477 ? 15.682 3.510 18.342 1.00 44.62 477 ILE A O 1
ATOM 3906 N N . GLY A 1 478 ? 13.449 3.633 18.300 1.00 36.47 478 GLY A N 1
ATOM 3907 C CA . GLY A 1 478 ? 13.272 3.633 19.751 1.00 36.47 478 GLY A CA 1
ATOM 3908 C C . GLY A 1 478 ? 13.071 2.211 20.266 1.00 36.47 478 GLY A C 1
ATOM 3909 O O . GLY A 1 478 ? 11.978 1.660 20.141 1.00 36.47 478 GLY A O 1
ATOM 3910 N N . TYR A 1 479 ? 14.111 1.619 20.853 1.00 39.19 479 TYR A N 1
ATOM 3911 C CA . TYR A 1 479 ? 13.991 0.409 21.667 1.00 39.19 479 TYR A CA 1
ATOM 3912 C C . TYR A 1 479 ? 13.485 0.778 23.068 1.00 39.19 479 TYR A C 1
ATOM 3914 O O . TYR A 1 479 ? 14.078 1.602 23.763 1.00 39.19 479 TYR A O 1
ATOM 3922 N N . LEU A 1 480 ? 12.384 0.150 23.489 1.00 38.72 480 LEU A N 1
ATOM 3923 C CA . LEU A 1 480 ? 11.883 0.193 24.861 1.00 38.72 480 LEU A CA 1
ATOM 3924 C C . LEU A 1 480 ? 12.839 -0.607 25.766 1.00 38.72 480 LEU A C 1
ATOM 3926 O O . LEU A 1 480 ? 12.817 -1.835 25.748 1.00 38.72 480 LEU A O 1
ATOM 3930 N N . ASN A 1 481 ? 13.645 0.080 26.576 1.00 38.50 481 ASN A N 1
ATOM 3931 C CA . ASN A 1 481 ? 14.301 -0.504 27.747 1.00 38.50 481 ASN A CA 1
ATOM 3932 C C . ASN A 1 481 ? 13.586 0.003 29.002 1.00 38.50 481 ASN A C 1
ATOM 3934 O O . ASN A 1 481 ? 13.683 1.176 29.356 1.00 38.50 481 ASN A O 1
ATOM 3938 N N . VAL A 1 482 ? 12.858 -0.891 29.671 1.00 43.50 482 VAL A N 1
ATOM 3939 C CA . VAL A 1 482 ? 12.374 -0.696 31.041 1.00 43.50 482 VAL A CA 1
ATOM 3940 C C . VAL A 1 482 ? 13.393 -1.311 31.995 1.00 43.50 482 VAL A C 1
ATOM 3942 O O . VAL A 1 482 ? 13.429 -2.522 32.187 1.00 43.50 482 VAL A O 1
ATOM 3945 N N . ALA A 1 483 ? 14.226 -0.466 32.596 1.00 36.81 483 ALA A N 1
ATOM 3946 C CA . ALA A 1 483 ? 14.978 -0.803 33.795 1.00 36.81 483 ALA A CA 1
ATOM 3947 C C . ALA A 1 483 ? 14.753 0.307 34.825 1.00 36.81 483 ALA A C 1
ATOM 3949 O O . ALA A 1 483 ? 15.045 1.477 34.587 1.00 36.81 483 ALA A O 1
ATOM 3950 N N . SER A 1 484 ? 14.164 -0.094 35.947 1.00 45.59 484 SER A N 1
ATOM 3951 C CA . SER A 1 484 ? 13.987 0.706 37.155 1.00 45.59 484 SER A CA 1
ATOM 3952 C C . SER A 1 484 ? 15.344 0.971 37.814 1.00 45.59 484 SER A C 1
ATOM 3954 O O . SER A 1 484 ? 16.179 0.066 37.830 1.00 45.59 484 SER A O 1
ATOM 3956 N N . PRO A 1 485 ? 15.516 2.113 38.491 1.00 48.78 485 PRO A N 1
ATOM 3957 C CA . PRO A 1 485 ? 16.346 2.157 39.682 1.00 48.78 485 PRO A CA 1
ATOM 3958 C C . PRO A 1 485 ? 15.490 2.528 40.892 1.00 48.78 485 PRO A C 1
ATOM 3960 O O . PRO A 1 485 ? 14.676 3.450 40.852 1.00 48.78 485 PRO A O 1
ATOM 3963 N N . GLY A 1 486 ? 15.645 1.735 41.949 1.00 35.56 486 GLY A N 1
ATOM 3964 C CA . GLY A 1 486 ? 15.188 2.107 43.276 1.00 35.56 486 GLY A CA 1
ATOM 3965 C C . GLY A 1 486 ? 16.059 3.214 43.854 1.00 35.56 486 GLY A C 1
ATOM 3966 O O . GLY A 1 486 ? 17.179 3.427 43.397 1.00 35.56 486 GLY A O 1
ATOM 3967 N N . ASP A 1 487 ? 15.545 3.856 44.896 1.00 31.09 487 ASP A N 1
ATOM 3968 C CA . ASP A 1 487 ? 16.403 4.430 45.916 1.00 31.09 487 ASP A CA 1
ATOM 3969 C C . ASP A 1 487 ? 15.813 4.233 47.306 1.00 31.09 487 ASP A C 1
ATOM 3971 O O . ASP A 1 487 ? 14.604 4.108 47.511 1.00 31.09 487 ASP A O 1
ATOM 3975 N N . THR A 1 488 ? 16.754 4.097 48.226 1.00 34.34 488 THR A N 1
ATOM 3976 C CA . THR A 1 488 ? 16.689 3.323 49.458 1.00 34.34 488 THR A CA 1
ATOM 3977 C C . THR A 1 488 ? 16.503 4.250 50.655 1.00 34.34 488 THR A C 1
ATOM 3979 O O . THR A 1 488 ? 16.987 5.377 50.689 1.00 34.34 488 THR A O 1
ATOM 3982 N N . THR A 1 489 ? 15.796 3.746 51.656 1.00 38.81 489 THR A N 1
ATOM 3983 C CA . THR A 1 489 ? 15.561 4.324 52.983 1.00 38.81 489 THR A CA 1
ATOM 3984 C C . THR A 1 489 ? 16.830 4.519 53.827 1.00 38.81 489 THR A C 1
ATOM 3986 O O . THR A 1 489 ? 17.660 3.614 53.884 1.00 38.81 489 THR A O 1
ATOM 3989 N N . ALA A 1 490 ? 16.885 5.607 54.608 1.00 30.48 490 ALA A N 1
ATOM 3990 C CA . ALA A 1 490 ? 17.522 5.701 55.937 1.00 30.48 490 ALA A CA 1
ATOM 3991 C C . ALA A 1 490 ? 16.887 6.903 56.685 1.00 30.48 490 ALA A C 1
ATOM 3993 O O . ALA A 1 490 ? 16.979 8.026 56.208 1.00 30.48 490 ALA A O 1
ATOM 3994 N N . SER A 1 491 ? 16.000 6.702 57.670 1.00 34.69 491 SER A N 1
ATOM 3995 C CA . SER A 1 491 ? 16.241 6.445 59.111 1.00 34.69 491 SER A CA 1
ATOM 3996 C C . SER A 1 491 ? 16.120 7.711 59.975 1.00 34.69 491 SER A C 1
ATOM 3998 O O . SER A 1 491 ? 17.029 8.530 59.954 1.00 34.69 491 SER A O 1
ATOM 4000 N N . GLN A 1 492 ? 15.047 7.837 60.775 1.00 32.06 492 GLN A N 1
ATOM 4001 C CA . GLN A 1 492 ? 15.065 7.827 62.259 1.00 32.06 492 GLN A CA 1
ATOM 4002 C C . GLN A 1 492 ? 13.755 8.349 62.891 1.00 32.06 492 GLN A C 1
ATOM 4004 O O . GLN A 1 492 ? 13.119 9.246 62.350 1.00 32.06 492 GLN A O 1
ATOM 4009 N N . LEU A 1 493 ? 13.471 7.805 64.089 1.00 33.16 493 LEU A N 1
ATOM 4010 C CA . LEU A 1 493 ? 12.388 8.057 65.064 1.00 33.16 493 LEU A CA 1
ATOM 4011 C C . LEU A 1 493 ? 11.129 7.189 64.836 1.00 33.16 493 LEU A C 1
ATOM 4013 O O . LEU A 1 493 ? 10.342 7.466 63.940 1.00 33.16 493 LEU A O 1
ATOM 4017 N N . GLN A 1 494 ? 10.984 6.001 65.457 1.00 32.00 494 GLN A N 1
ATOM 4018 C CA . GLN A 1 494 ? 10.823 5.697 66.906 1.00 32.00 494 GLN A CA 1
ATOM 4019 C C . GLN A 1 494 ? 9.575 6.434 67.435 1.00 32.00 494 GLN A C 1
ATOM 4021 O O . GLN A 1 494 ? 9.521 7.651 67.338 1.00 32.00 494 GLN A O 1
ATOM 4026 N N . GLU A 1 495 ? 8.499 5.789 67.894 1.00 33.03 495 GLU A N 1
ATOM 4027 C CA . GLU A 1 495 ? 8.417 4.672 68.842 1.00 33.03 495 GLU A CA 1
ATOM 4028 C C . GLU A 1 495 ? 6.970 4.104 68.871 1.00 33.03 495 GLU A C 1
ATOM 4030 O O . GLU A 1 495 ? 6.035 4.872 68.667 1.00 33.03 495 GLU A O 1
ATOM 4035 N N . GLU A 1 496 ? 6.837 2.790 69.140 1.00 32.97 496 GLU A N 1
ATOM 4036 C CA . GLU A 1 496 ? 5.723 2.083 69.840 1.00 32.97 496 GLU A CA 1
ATOM 4037 C C . GLU A 1 496 ? 4.269 2.168 69.294 1.00 32.97 496 GLU A C 1
ATOM 4039 O O . GLU A 1 496 ? 3.761 3.220 68.949 1.00 32.97 496 GLU A O 1
ATOM 4044 N N . SER A 1 497 ? 3.425 1.131 69.239 1.00 35.16 497 SER A N 1
ATOM 4045 C CA . SER A 1 497 ? 3.456 -0.278 69.645 1.00 35.16 497 SER A CA 1
ATOM 4046 C C . SER A 1 497 ? 2.177 -0.970 69.127 1.00 35.16 497 SER A C 1
ATOM 4048 O O . SER A 1 497 ? 1.119 -0.355 69.137 1.00 35.16 497 SER A O 1
ATOM 4050 N N . GLN A 1 498 ? 2.294 -2.262 68.773 1.00 34.00 498 GLN A N 1
ATOM 4051 C CA . GLN A 1 498 ? 1.292 -3.349 68.935 1.00 34.00 498 GLN A CA 1
ATOM 4052 C C . GLN A 1 498 ? -0.036 -3.237 68.136 1.00 34.00 498 GLN A C 1
ATOM 4054 O O . GLN A 1 498 ? -0.848 -2.352 68.346 1.00 34.00 498 GLN A O 1
ATOM 4059 N N . SER A 1 499 ? -0.262 -4.059 67.094 1.00 37.56 499 SER A N 1
ATOM 4060 C CA . SER A 1 499 ? -0.883 -5.414 67.151 1.00 37.56 499 SER A CA 1
ATOM 4061 C C . SER A 1 499 ? -2.238 -5.395 67.894 1.00 37.56 499 SER A C 1
ATOM 4063 O O . SER A 1 499 ? -2.282 -4.976 69.038 1.00 37.56 499 SER A O 1
ATOM 4065 N N . ILE A 1 500 ? -3.379 -5.835 67.352 1.00 36.12 500 ILE A N 1
ATOM 4066 C CA . ILE A 1 500 ? -3.755 -7.216 66.991 1.00 36.12 500 ILE A CA 1
ATOM 4067 C C . ILE A 1 500 ? -5.065 -7.180 66.154 1.00 36.12 500 ILE A C 1
ATOM 4069 O O . ILE A 1 500 ? -5.808 -6.204 66.148 1.00 36.12 500 ILE A O 1
ATOM 4073 N N . SER A 1 501 ? -5.267 -8.283 65.439 1.00 36.59 501 SER A N 1
ATOM 4074 C CA . SER A 1 501 ? -6.370 -8.785 64.614 1.00 36.59 501 SER A CA 1
ATOM 4075 C C . SER A 1 501 ? -7.800 -8.810 65.194 1.00 36.59 501 SER A C 1
ATOM 4077 O O . SER A 1 501 ? -8.017 -8.568 66.376 1.00 36.59 501 SER A O 1
ATOM 4079 N N . SER A 1 502 ? -8.701 -9.313 64.328 1.00 40.53 502 SER A N 1
ATOM 4080 C CA . SER A 1 502 ? -9.950 -10.060 64.603 1.00 40.53 502 SER A CA 1
ATOM 4081 C C . SER A 1 502 ? -11.222 -9.204 64.569 1.00 40.53 502 SER A C 1
ATOM 4083 O O . SER A 1 502 ? -11.359 -8.235 65.297 1.00 40.53 502 SER A O 1
ATOM 4085 N N . GLU A 1 503 ? -12.040 -9.359 63.523 1.00 42.78 503 GLU A N 1
ATOM 4086 C CA . GLU A 1 503 ? -13.135 -10.342 63.345 1.00 42.78 503 GLU A CA 1
ATOM 4087 C C . GLU A 1 503 ? -14.478 -9.773 63.815 1.00 42.78 503 GLU A C 1
ATOM 4089 O O . GLU A 1 503 ? -14.594 -9.294 64.933 1.00 42.78 503 GLU A O 1
ATOM 4094 N N . ASN A 1 504 ? -15.483 -9.932 62.948 1.00 38.44 504 ASN A N 1
ATOM 4095 C CA . ASN A 1 504 ? -16.920 -9.916 63.231 1.00 38.44 504 ASN A CA 1
ATOM 4096 C C . ASN A 1 504 ? -17.498 -8.648 63.885 1.00 38.44 504 ASN A C 1
ATOM 4098 O O . ASN A 1 504 ? -17.449 -8.484 65.098 1.00 38.44 504 ASN A O 1
ATOM 4102 N N . PHE A 1 505 ? -18.160 -7.815 63.079 1.00 41.00 505 PHE A N 1
ATOM 4103 C CA . PHE A 1 505 ? -19.628 -7.718 63.009 1.00 41.00 505 PHE A CA 1
ATOM 4104 C C . PHE A 1 505 ? -20.047 -6.940 61.757 1.00 41.00 505 PHE A C 1
ATOM 4106 O O . PHE A 1 505 ? -19.316 -5.994 61.383 1.00 41.00 505 PHE A O 1
#

pLDDT: mean 78.08, std 25.58, range [26.72, 98.5]